Protein AF-0000000080137606 (afdb_homodimer)

Secondary structure (DSSP, 8-state):
-HHHHHHHHHHHHHHHHHHHHHHHHHHHHHHHHHHHHHHHHHHHHHHHHHHTTTS-TT-SEEEEEETPPPSHHHHHHHHHH--STTHHHHHHHHHHHHHHHHH-TT---EEEEEETTEEEEEE-TT-HHHHHHHHHH-HHHHHHHHHHHHHHHHH-TTT---EEEEEETTTTEEPPHHHHHHHHHHHHHHHHHHHH-/-HHHHHHHHHHHHHHHHHHHHHHHHHHHHHHHHHHHHHHHHHHHHHHHHHHTTTS-TT-SEEEEEETPPPSHHHHHHHHHH--STTHHHHHHHHHHHHHHHHH-TT---EEEEEETTEEEEEE-TT-HHHHHHHHHH-HHHHHHHHHHHHHHHHH-TTT---EEEEEETTTTEEPPHHHHHHHHHHHHHHHHHHHH-

Sequence (394 aa):
MEGKLDVLSKQVEDKSDDMQDMESLNQVLVLKERMNNSELQEARTELKSGLENVLSQQSLFGIKRMGELNSEPFRDACMQKFLGEDLEIKSIELCSLWQENIKNQQWFPFKTIQMNGKCDEIIDVNDDKLKQLKDAWGEQVYKVVCVALSEINEYNPSTRCAVPEIWNFKENRKASLKEVIGCLLNELKVLKQAKHRMEGKLDVLSKQVEDKSDDMQDMESLNQVLVLKERMNNSELQEARTELKSGLENVLSQQSLFGIKRMGELNSEPFRDACMQKFLGEDLEIKSIELCSLWQENIKNQQWFPFKTIQMNGKCDEIIDVNDDKLKQLKDAWGEQVYKVVCVALSEINEYNPSTRCAVPEIWNFKENRKASLKEVIGCLLNELKVLKQAKHR

Nearest PDB structures (foldseek):
  8u1u-assembly1_A  TM=2.345E-01  e=3.081E+00  Homo sapiens
  8u1u-assembly1_A  TM=2.346E-01  e=3.599E+00  Homo sapiens

Organism: Aquilegia coerulea (NCBI:txid218851)

pLDDT: mean 88.94, std 8.09, range [56.47, 97.62]

Radius of gyration: 31.14 Å; Cα contacts (8 Å, |Δi|>4): 414; chains: 2; bounding box: 92×85×56 Å

Solvent-accessible surface area (backbone atoms only — not comparable to full-atom values): 21546 Å² total; per-residue (Å²): 114,73,63,58,49,51,53,51,51,47,50,44,50,51,50,48,49,52,48,50,53,50,47,55,54,44,49,54,51,49,52,52,34,52,51,47,47,48,50,51,50,47,27,50,52,46,44,62,70,47,44,77,79,56,54,53,91,80,43,57,53,48,77,41,52,37,37,54,73,72,58,61,48,34,39,54,36,32,58,73,72,46,88,67,90,61,38,66,61,50,16,51,50,53,43,50,52,48,53,52,51,62,36,33,83,87,60,72,60,57,40,81,41,77,52,97,88,38,82,41,78,41,76,37,85,80,32,64,69,58,44,50,44,27,71,73,48,30,67,62,39,38,50,50,51,51,51,20,48,52,36,15,59,69,76,26,63,85,72,31,49,60,43,80,40,54,26,25,66,81,78,68,42,76,50,51,64,35,58,53,51,47,51,52,49,51,51,43,45,52,53,53,53,56,69,76,103,114,72,62,58,50,51,54,50,51,49,48,44,49,51,49,50,50,52,48,50,53,49,48,54,54,44,51,53,50,50,51,52,35,50,52,46,47,49,51,50,50,47,27,49,51,47,45,63,70,45,44,77,80,58,52,52,91,82,44,57,52,48,77,40,54,37,38,54,72,73,57,63,48,35,39,55,34,33,56,72,72,46,90,65,91,60,38,66,60,50,17,53,50,52,45,50,51,50,52,52,51,61,36,33,83,87,61,71,60,58,40,79,42,77,53,96,89,38,81,40,80,40,75,37,84,79,32,66,70,60,45,51,43,28,72,74,49,29,67,62,39,37,50,48,51,50,51,18,48,52,36,16,59,70,76,25,62,86,73,30,50,62,42,79,39,54,27,25,66,82,79,68,42,76,50,52,63,34,59,53,51,48,50,53,49,50,52,44,45,51,53,54,55,57,70,75,102

InterPro domains:
  IPR005379 Factor of DNA methylation 1-5/IDN2 , domain XH [PF03469] (64-193)
  IPR045177 Factor of DNA methylation 1-5/IDN2 [PTHR21596] (4-195)

Structure (mmCIF, N/CA/C/O backbone):
data_AF-0000000080137606-model_v1
#
loop_
_entity.id
_entity.type
_entity.pdbx_description
1 polymer 'Factor of DNA methylation 1-5/IDN2 domain-containing protein'
#
loop_
_atom_site.group_PDB
_atom_site.id
_atom_site.type_symbol
_atom_site.label_atom_id
_atom_site.label_alt_id
_atom_site.label_comp_id
_atom_site.label_asym_id
_atom_site.label_entity_id
_atom_site.label_seq_id
_atom_site.pdbx_PDB_ins_code
_atom_site.Cartn_x
_atom_site.Cartn_y
_atom_site.Cartn_z
_atom_site.occupancy
_atom_site.B_iso_or_equiv
_atom_site.auth_seq_id
_atom_site.auth_comp_id
_atom_site.auth_asym_id
_atom_site.auth_atom_id
_atom_site.pdbx_PDB_model_num
ATOM 1 N N . MET A 1 1 ? -56.5 -4.164 15.594 1 56.75 1 MET A N 1
ATOM 2 C CA . MET A 1 1 ? -56.062 -4.289 14.211 1 56.75 1 MET A CA 1
ATOM 3 C C . MET A 1 1 ? -55.312 -3.037 13.766 1 56.75 1 MET A C 1
ATOM 5 O O . MET A 1 1 ? -54.25 -3.131 13.172 1 56.75 1 MET A O 1
ATOM 9 N N . GLU A 1 2 ? -55.75 -1.888 14.18 1 66.94 2 GLU A N 1
ATOM 10 C CA . GLU A 1 2 ? -55.125 -0.593 13.875 1 66.94 2 GLU A CA 1
ATOM 11 C C . GLU A 1 2 ? -53.781 -0.427 14.586 1 66.94 2 GLU A C 1
ATOM 13 O O . GLU A 1 2 ? -52.844 0.068 14 1 66.94 2 GLU A O 1
ATOM 18 N N . GLY A 1 3 ? -53.625 -1.146 15.641 1 76.06 3 GLY A N 1
ATOM 19 C CA . GLY A 1 3 ? -52.438 -1.023 16.469 1 76.06 3 GLY A CA 1
ATOM 20 C C . GLY A 1 3 ? -51.25 -1.801 15.914 1 76.06 3 GLY A C 1
ATOM 21 O O . GLY A 1 3 ? -50.125 -1.321 15.953 1 76.06 3 GLY A O 1
ATOM 22 N N . LYS A 1 4 ? -51.594 -2.852 15.375 1 75.56 4 LYS A N 1
ATOM 23 C CA . LYS A 1 4 ? -50.531 -3.703 14.828 1 75.56 4 LYS A CA 1
ATOM 24 C C . LYS A 1 4 ? -49.938 -3.098 13.555 1 75.56 4 LYS A C 1
ATOM 26 O O . LYS A 1 4 ? -48.719 -3.164 13.328 1 75.56 4 LYS A O 1
ATOM 31 N N . LEU A 1 5 ? -50.875 -2.516 12.836 1 78.75 5 LEU A N 1
ATOM 32 C CA . LEU A 1 5 ? -50.469 -1.868 11.602 1 78.75 5 LEU A CA 1
ATOM 33 C C . LEU A 1 5 ? -49.5 -0.712 11.883 1 78.75 5 LEU A C 1
ATOM 35 O O . LEU A 1 5 ? -48.531 -0.516 11.164 1 78.75 5 LEU A O 1
ATOM 39 N N . ASP A 1 6 ? -49.812 -0.061 12.891 1 81.25 6 ASP A N 1
ATOM 40 C CA . ASP A 1 6 ? -48.969 1.076 13.273 1 81.25 6 ASP A CA 1
ATOM 41 C C . ASP A 1 6 ? -47.594 0.617 13.719 1 81.25 6 ASP A C 1
ATOM 43 O O . ASP A 1 6 ? -46.594 1.238 13.375 1 81.25 6 ASP A O 1
ATOM 47 N N . VAL A 1 7 ? -47.531 -0.411 14.438 1 82.12 7 VAL A N 1
ATOM 48 C CA . VAL A 1 7 ? -46.281 -0.948 14.945 1 82.12 7 VAL A CA 1
ATOM 49 C C . VAL A 1 7 ? -45.406 -1.425 13.781 1 82.12 7 VAL A C 1
ATOM 51 O O . VAL A 1 7 ? -44.219 -1.14 13.727 1 82.12 7 VAL A O 1
ATOM 54 N N . LEU A 1 8 ? -46.062 -2.088 12.859 1 78.44 8 LEU A N 1
ATOM 55 C CA . LEU A 1 8 ? -45.344 -2.623 11.711 1 78.44 8 LEU A CA 1
ATOM 56 C C . LEU A 1 8 ? -44.844 -1.498 10.812 1 78.44 8 LEU A C 1
ATOM 58 O O . LEU A 1 8 ? -43.719 -1.562 10.289 1 78.44 8 LEU A O 1
ATOM 62 N N . SER A 1 9 ? -45.688 -0.581 10.664 1 79.5 9 SER A N 1
ATOM 63 C CA . SER A 1 9 ? -45.281 0.568 9.867 1 79.5 9 SER A CA 1
ATOM 64 C C . SER A 1 9 ? -44.094 1.27 10.469 1 79.5 9 SER A C 1
ATOM 66 O O . SER A 1 9 ? -43.156 1.677 9.75 1 79.5 9 SER A O 1
ATOM 68 N N . LYS A 1 10 ? -44 1.418 11.656 1 83.94 10 LYS A N 1
ATOM 69 C CA . LYS A 1 10 ? -42.875 2.027 12.367 1 83.94 10 LYS A CA 1
ATOM 70 C C . LYS A 1 10 ? -41.625 1.176 12.234 1 83.94 10 LYS A C 1
ATOM 72 O O . LYS A 1 10 ? -40.531 1.706 12.062 1 83.94 10 LYS A O 1
ATOM 77 N N . GLN A 1 11 ? -41.844 -0.07 12.359 1 78.19 11 GLN A N 1
ATOM 78 C CA . GLN A 1 11 ? -40.719 -0.975 12.219 1 78.19 11 GLN A CA 1
ATOM 79 C C . GLN A 1 11 ? -40.094 -0.875 10.82 1 78.19 11 GLN A C 1
ATOM 81 O O . GLN A 1 11 ? -38.875 -0.89 10.672 1 78.19 11 GLN A O 1
ATOM 86 N N . VAL A 1 12 ? -40.938 -0.761 9.852 1 77.75 12 VAL A N 1
ATOM 87 C CA . VAL A 1 12 ? -40.469 -0.626 8.469 1 77.75 12 VAL A CA 1
ATOM 88 C C . VAL A 1 12 ? -39.688 0.673 8.312 1 77.75 12 VAL A C 1
ATOM 90 O O . VAL A 1 12 ? -38.625 0.692 7.684 1 77.75 12 VAL A O 1
ATOM 93 N N . GLU A 1 13 ? -40.25 1.621 8.922 1 80.94 13 GLU A N 1
ATOM 94 C CA . GLU A 1 13 ? -39.594 2.926 8.852 1 80.94 13 GLU A CA 1
ATOM 95 C C . GLU A 1 13 ? -38.25 2.9 9.547 1 80.94 13 GLU A C 1
ATOM 97 O O . GLU A 1 13 ? -37.25 3.406 9.008 1 80.94 13 GLU A O 1
ATOM 102 N N . ASP A 1 14 ? -38.188 2.344 10.711 1 81.5 14 ASP A N 1
ATOM 103 C CA . ASP A 1 14 ? -36.969 2.248 11.477 1 81.5 14 ASP A CA 1
ATOM 104 C C . ASP A 1 14 ? -35.906 1.446 10.719 1 81.5 14 ASP A C 1
ATOM 106 O O . ASP A 1 14 ? -34.75 1.841 10.664 1 81.5 14 ASP A O 1
ATOM 110 N N . LYS A 1 15 ? -36.312 0.454 10.164 1 78.94 15 LYS A N 1
ATOM 111 C CA . LYS A 1 15 ? -35.406 -0.398 9.414 1 78.94 15 LYS A CA 1
ATOM 112 C C . LYS A 1 15 ? -34.938 0.288 8.141 1 78.94 15 LYS A C 1
ATOM 114 O O . LYS A 1 15 ? -33.781 0.12 7.727 1 78.94 15 LYS A O 1
ATOM 119 N N . SER A 1 16 ? -35.812 1.017 7.602 1 79.75 16 SER A N 1
ATOM 120 C CA . SER A 1 16 ? -35.438 1.771 6.41 1 79.75 16 SER A CA 1
ATOM 121 C C . SER A 1 16 ? -34.375 2.822 6.727 1 79.75 16 SER A C 1
ATOM 123 O O . SER A 1 16 ? -33.438 3.006 5.957 1 79.75 16 SER A O 1
ATOM 125 N N . ASP A 1 17 ? -34.594 3.428 7.82 1 80.44 17 ASP A N 1
ATOM 126 C CA . ASP A 1 17 ? -33.625 4.426 8.258 1 80.44 17 ASP A CA 1
ATOM 127 C C . ASP A 1 17 ? -32.25 3.781 8.562 1 80.44 17 ASP A C 1
ATOM 129 O O . ASP A 1 17 ? -31.219 4.301 8.172 1 80.44 17 ASP A O 1
ATOM 133 N N . ASP A 1 18 ? -32.312 2.773 9.258 1 79.69 18 ASP A N 1
ATOM 134 C CA . ASP A 1 18 ? -31.109 2.037 9.578 1 79.69 18 ASP A CA 1
ATOM 135 C C . ASP A 1 18 ? -30.375 1.603 8.305 1 79.69 18 ASP A C 1
ATOM 137 O O . ASP A 1 18 ? -29.156 1.67 8.234 1 79.69 18 ASP A O 1
ATOM 141 N N . MET A 1 19 ? -31.094 1.219 7.363 1 78.56 19 MET A N 1
ATOM 142 C CA . MET A 1 19 ? -30.531 0.771 6.09 1 78.56 19 MET A CA 1
ATOM 143 C C . MET A 1 19 ? -29.859 1.926 5.348 1 78.56 19 MET A C 1
ATOM 145 O O . MET A 1 19 ? -28.812 1.754 4.746 1 78.56 19 MET A O 1
ATOM 149 N N . GLN A 1 20 ? -30.5 2.982 5.449 1 79.88 20 GLN A N 1
ATOM 150 C CA . GLN A 1 20 ? -29.938 4.152 4.781 1 79.88 20 GLN A CA 1
ATOM 151 C C . GLN A 1 20 ? -28.609 4.574 5.422 1 79.88 20 GLN A C 1
ATOM 153 O O . GLN A 1 20 ? -27.672 4.934 4.723 1 79.88 20 GLN A O 1
ATOM 158 N N . ASP A 1 21 ? -28.641 4.539 6.723 1 80.62 21 ASP A N 1
ATOM 159 C CA . ASP A 1 21 ? -27.422 4.855 7.449 1 80.62 21 ASP A CA 1
ATOM 160 C C . ASP A 1 21 ? -26.297 3.879 7.09 1 80.62 21 ASP A C 1
ATOM 162 O O . ASP A 1 21 ? -25.156 4.289 6.867 1 80.62 21 ASP A O 1
ATOM 166 N N . MET A 1 22 ? -26.656 2.715 7.027 1 76.81 22 MET A N 1
ATOM 167 C CA . MET A 1 22 ? -25.688 1.674 6.699 1 76.81 22 MET A CA 1
ATOM 168 C C . MET A 1 22 ? -25.188 1.828 5.266 1 76.81 22 MET A C 1
ATOM 170 O O . MET A 1 22 ? -24 1.624 4.992 1 76.81 22 MET A O 1
ATOM 174 N N . GLU A 1 23 ? -26.047 2.205 4.469 1 80.19 23 GLU A N 1
ATOM 175 C CA . GLU A 1 23 ? -25.656 2.402 3.074 1 80.19 23 GLU A CA 1
ATOM 176 C C . GLU A 1 23 ? -24.672 3.551 2.93 1 80.19 23 GLU A C 1
ATOM 178 O O . GLU A 1 23 ? -23.703 3.457 2.162 1 80.19 23 GLU A O 1
ATOM 183 N N . SER A 1 24 ? -25.016 4.559 3.611 1 81.62 24 SER A N 1
ATOM 184 C CA . SER A 1 24 ? -24.125 5.711 3.586 1 81.62 24 SER A CA 1
ATOM 185 C C . SER A 1 24 ? -22.75 5.355 4.113 1 81.62 24 SER A C 1
ATOM 187 O O . SER A 1 24 ? -21.734 5.707 3.504 1 81.62 24 SER A O 1
ATOM 189 N N . LEU A 1 25 ? -22.688 4.73 5.199 1 77.69 25 LEU A N 1
ATOM 190 C CA . LEU A 1 25 ? -21.438 4.277 5.781 1 77.69 25 LEU A CA 1
ATOM 191 C C . LEU A 1 25 ? -20.719 3.322 4.836 1 77.69 25 LEU A C 1
ATOM 193 O O . LEU A 1 25 ? -19.484 3.398 4.676 1 77.69 25 LEU A O 1
ATOM 197 N N . ASN A 1 26 ? -21.547 2.541 4.203 1 79.75 26 ASN A N 1
ATOM 198 C CA . ASN A 1 26 ? -21 1.58 3.25 1 79.75 26 ASN A CA 1
ATOM 199 C C . ASN A 1 26 ? -20.359 2.277 2.061 1 79.75 26 ASN A C 1
ATOM 201 O O . ASN A 1 26 ? -19.312 1.833 1.564 1 79.75 26 ASN A O 1
ATOM 205 N N . GLN A 1 27 ? -20.906 3.262 1.724 1 82.69 27 GLN A N 1
ATOM 206 C CA . GLN A 1 27 ? -20.359 3.99 0.583 1 82.69 27 GLN A CA 1
ATOM 207 C C . GLN A 1 27 ? -19 4.59 0.912 1 82.69 27 GLN A C 1
ATOM 209 O O . GLN A 1 27 ? -18.078 4.52 0.101 1 82.69 27 GLN A O 1
ATOM 214 N N . VAL A 1 28 ? -18.906 5.133 2.072 1 83.06 28 VAL A N 1
ATOM 215 C CA . VAL A 1 28 ? -17.641 5.719 2.52 1 83.06 28 VAL A CA 1
ATOM 216 C C . VAL A 1 28 ? -16.578 4.629 2.629 1 83.06 28 VAL A C 1
ATOM 218 O O . VAL A 1 28 ? -15.438 4.82 2.191 1 83.06 28 VAL A O 1
ATOM 221 N N . LEU A 1 29 ? -16.984 3.541 3.15 1 82.75 29 LEU A N 1
ATOM 222 C CA . LEU A 1 29 ? -16.062 2.428 3.332 1 82.75 29 LEU A CA 1
ATOM 223 C C . LEU A 1 29 ? -15.586 1.887 1.987 1 82.75 29 LEU A C 1
ATOM 225 O O . LEU A 1 29 ? -14.398 1.592 1.812 1 82.75 29 LEU A O 1
ATOM 229 N N . VAL A 1 30 ? -16.469 1.838 1.117 1 86.12 30 VAL A N 1
ATOM 230 C CA . VAL A 1 30 ? -16.141 1.349 -0.218 1 86.12 30 VAL A CA 1
ATOM 231 C C . VAL A 1 30 ? -15.133 2.289 -0.882 1 86.12 30 VAL A C 1
ATOM 233 O O . VAL A 1 30 ? -14.156 1.838 -1.482 1 86.12 30 VAL A O 1
ATOM 236 N N . LEU A 1 31 ? -15.352 3.527 -0.741 1 87.19 31 LEU A N 1
ATOM 237 C CA . LEU A 1 31 ? -14.453 4.512 -1.337 1 87.19 31 LEU A CA 1
ATOM 238 C C . LEU A 1 31 ? -13.062 4.426 -0.718 1 87.19 31 LEU A C 1
ATOM 240 O O . LEU A 1 31 ? -12.055 4.453 -1.432 1 87.19 31 LEU A O 1
ATOM 244 N N . LYS A 1 32 ? -13.039 4.336 0.553 1 85.81 32 LYS A N 1
ATOM 245 C CA . LYS A 1 32 ? -11.766 4.211 1.254 1 85.81 32 LYS A CA 1
ATOM 246 C C . LYS A 1 32 ? -11.016 2.959 0.812 1 85.81 32 LYS A C 1
ATOM 248 O O . LYS A 1 32 ? -9.797 3.002 0.594 1 85.81 32 LYS A O 1
ATOM 253 N N . GLU A 1 33 ? -11.711 1.901 0.72 1 88.44 33 GLU A N 1
ATOM 254 C CA . GLU A 1 33 ? -11.133 0.637 0.279 1 88.44 33 GLU A CA 1
ATOM 255 C C . GLU A 1 33 ? -10.586 0.745 -1.144 1 88.44 33 GLU A C 1
ATOM 257 O O . GLU A 1 33 ? -9.492 0.256 -1.436 1 88.44 33 GLU A O 1
ATOM 262 N N . ARG A 1 34 ? -11.359 1.333 -1.932 1 88.44 34 ARG A N 1
ATOM 263 C CA . ARG A 1 34 ? -10.938 1.507 -3.318 1 88.44 34 ARG A CA 1
ATOM 264 C C . ARG A 1 34 ? -9.656 2.338 -3.404 1 88.44 34 ARG A C 1
ATOM 266 O O . ARG A 1 34 ? -8.75 2.01 -4.168 1 88.44 34 ARG A O 1
ATOM 273 N N . MET A 1 35 ? -9.578 3.361 -2.662 1 91.44 35 MET A N 1
ATOM 274 C CA . MET A 1 35 ? -8.406 4.23 -2.664 1 91.44 35 MET A CA 1
ATOM 275 C C . MET A 1 35 ? -7.184 3.49 -2.135 1 91.44 35 MET A C 1
ATOM 277 O O . MET A 1 35 ? -6.121 3.512 -2.76 1 91.44 35 MET A O 1
ATOM 281 N N . ASN A 1 36 ? -7.34 2.852 -1.021 1 89.88 36 ASN A N 1
ATOM 282 C CA . ASN A 1 36 ? -6.262 2.068 -0.429 1 89.88 36 ASN A CA 1
ATOM 283 C C . ASN A 1 36 ? -5.797 0.955 -1.364 1 89.88 36 ASN A C 1
ATOM 285 O O . ASN A 1 36 ? -4.598 0.744 -1.54 1 89.88 36 ASN A O 1
ATOM 289 N N . ASN A 1 37 ? -6.75 0.358 -1.917 1 90.12 37 ASN A N 1
ATOM 290 C CA . ASN A 1 37 ? -6.426 -0.723 -2.842 1 90.12 37 ASN A CA 1
ATOM 291 C C . ASN A 1 37 ? -5.688 -0.204 -4.074 1 90.12 37 ASN A C 1
ATOM 293 O O . ASN A 1 37 ? -4.742 -0.833 -4.547 1 90.12 37 ASN A O 1
ATOM 297 N N . SER A 1 38 ? -6.109 0.874 -4.574 1 93.44 38 SER A N 1
ATOM 298 C CA . SER A 1 38 ? -5.449 1.478 -5.73 1 93.44 38 SER A CA 1
ATOM 299 C C . SER A 1 38 ? -3.998 1.831 -5.414 1 93.44 38 SER A C 1
ATOM 301 O O . SER A 1 38 ? -3.098 1.543 -6.207 1 93.44 38 SER A O 1
ATOM 303 N N . GLU A 1 39 ? -3.76 2.412 -4.305 1 94.94 39 GLU A N 1
ATOM 304 C CA . GLU A 1 39 ? -2.4 2.781 -3.92 1 94.94 39 GLU A CA 1
ATOM 305 C C . GLU A 1 39 ? -1.521 1.547 -3.75 1 94.94 39 GLU A C 1
ATOM 307 O O . GLU A 1 39 ? -0.365 1.538 -4.176 1 94.94 39 GLU A O 1
ATOM 312 N N . LEU A 1 40 ? -2.084 0.579 -3.156 1 94.62 40 LEU A N 1
ATOM 313 C CA . LEU A 1 40 ? -1.36 -0.671 -2.953 1 94.62 40 LEU A CA 1
ATOM 314 C C . LEU A 1 40 ? -0.963 -1.293 -4.289 1 94.62 40 LEU A C 1
ATOM 316 O O . LEU A 1 40 ? 0.195 -1.67 -4.48 1 94.62 40 LEU A O 1
ATOM 320 N N . GLN A 1 41 ? -1.901 -1.352 -5.176 1 94.44 41 GLN A N 1
ATOM 321 C CA . GLN A 1 41 ? -1.659 -1.981 -6.469 1 94.44 41 GLN A CA 1
ATOM 322 C C . GLN A 1 41 ? -0.653 -1.1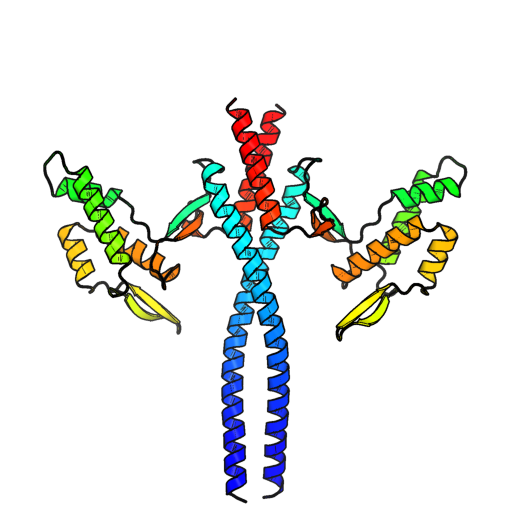81 -7.289 1 94.44 41 GLN A C 1
ATOM 324 O O . GLN A 1 41 ? 0.168 -1.756 -8.008 1 94.44 41 GLN A O 1
ATOM 329 N N . GLU A 1 42 ? -0.745 0.061 -7.227 1 95.81 42 GLU A N 1
ATOM 330 C CA . GLU A 1 42 ? 0.224 0.901 -7.922 1 95.81 42 GLU A CA 1
ATOM 331 C C . GLU A 1 42 ? 1.636 0.677 -7.387 1 95.81 42 GLU A C 1
ATOM 333 O O . GLU A 1 42 ? 2.594 0.599 -8.156 1 95.81 42 GLU A O 1
ATOM 338 N N . ALA A 1 43 ? 1.75 0.618 -6.098 1 96.75 43 ALA A N 1
ATOM 339 C CA . ALA A 1 43 ? 3.039 0.349 -5.465 1 96.75 43 ALA A CA 1
ATOM 340 C C . ALA A 1 43 ? 3.592 -1.005 -5.898 1 96.75 43 ALA A C 1
ATOM 342 O O . ALA A 1 43 ? 4.77 -1.119 -6.246 1 96.75 43 ALA A O 1
ATOM 343 N N . ARG A 1 44 ? 2.74 -1.965 -5.895 1 95.62 44 ARG A N 1
ATOM 344 C CA . ARG A 1 44 ? 3.133 -3.311 -6.297 1 95.62 44 ARG A CA 1
ATOM 345 C C . ARG A 1 44 ? 3.588 -3.334 -7.754 1 95.62 44 ARG A C 1
ATOM 347 O O . ARG A 1 44 ? 4.566 -4.004 -8.094 1 95.62 44 ARG A O 1
ATOM 354 N N . THR A 1 45 ? 2.83 -2.648 -8.555 1 94.69 45 THR A N 1
ATOM 355 C CA . THR A 1 45 ? 3.174 -2.586 -9.977 1 94.69 45 THR A CA 1
ATOM 356 C C . THR A 1 45 ? 4.543 -1.944 -10.172 1 94.69 45 THR A C 1
ATOM 358 O O . THR A 1 45 ? 5.344 -2.412 -10.984 1 94.69 45 THR A O 1
ATOM 361 N N . GLU A 1 46 ? 4.855 -0.914 -9.43 1 94.69 46 GLU A N 1
ATOM 362 C CA . GLU A 1 46 ? 6.152 -0.248 -9.5 1 94.69 46 GLU A CA 1
ATOM 363 C C . GLU A 1 46 ? 7.277 -1.189 -9.078 1 94.69 46 GLU A C 1
ATOM 365 O O . GLU A 1 46 ? 8.312 -1.258 -9.742 1 94.69 46 GLU A O 1
ATOM 370 N N . LEU A 1 47 ? 7.02 -1.903 -8.062 1 94.94 47 LEU A N 1
ATOM 371 C CA . LEU A 1 47 ? 8.016 -2.842 -7.566 1 94.94 47 LEU A CA 1
ATOM 372 C C . LEU A 1 47 ? 8.266 -3.961 -8.57 1 94.94 47 LEU A C 1
ATOM 374 O O . LEU A 1 47 ? 9.414 -4.305 -8.859 1 94.94 47 LEU A O 1
ATOM 378 N N . LYS A 1 48 ? 7.219 -4.496 -9.062 1 92.69 48 LYS A N 1
ATOM 379 C CA . LYS A 1 48 ? 7.344 -5.586 -10.023 1 92.69 48 LYS A CA 1
ATOM 380 C C . LYS A 1 48 ? 8.164 -5.156 -11.242 1 92.69 48 LYS A C 1
ATOM 382 O O . LYS A 1 48 ? 9 -5.914 -11.734 1 92.69 48 LYS A O 1
ATOM 387 N N . SER A 1 49 ? 7.961 -3.99 -11.672 1 90.94 49 SER A N 1
ATOM 388 C CA . SER A 1 49 ? 8.648 -3.479 -12.852 1 90.94 49 SER A CA 1
ATOM 389 C C . SER A 1 49 ? 10.117 -3.195 -12.555 1 90.94 49 SER A C 1
ATOM 391 O O . SER A 1 49 ? 10.977 -3.367 -13.422 1 90.94 49 SER A O 1
ATOM 393 N N . GLY A 1 50 ? 10.43 -2.857 -11.383 1 89.06 50 GLY A N 1
ATOM 394 C CA . GLY A 1 50 ? 11.773 -2.4 -11.062 1 89.06 50 GLY A C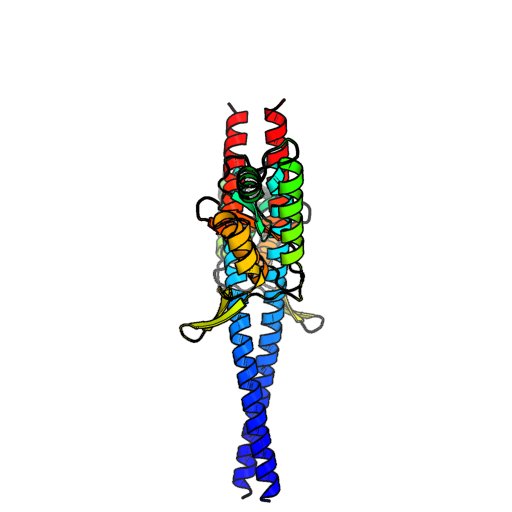A 1
ATOM 395 C C . GLY A 1 50 ? 12.633 -3.475 -10.422 1 89.06 50 GLY A C 1
ATOM 396 O O . GLY A 1 50 ? 13.859 -3.42 -10.492 1 89.06 50 GLY A O 1
ATOM 397 N N . LEU A 1 51 ? 12.07 -4.457 -9.828 1 88.12 51 LEU A N 1
ATOM 398 C CA . LEU A 1 51 ? 12.781 -5.43 -9.008 1 88.12 51 LEU A CA 1
ATOM 399 C C . LEU A 1 51 ? 13.641 -6.344 -9.875 1 88.12 51 LEU A C 1
ATOM 401 O O . LEU A 1 51 ? 14.727 -6.758 -9.453 1 88.12 51 LEU A O 1
ATOM 405 N N . GLU A 1 52 ? 13.141 -6.633 -10.992 1 79.88 52 GLU A N 1
ATOM 406 C CA . GLU A 1 52 ? 13.828 -7.59 -11.859 1 79.88 52 GLU A CA 1
ATOM 407 C C . GLU A 1 52 ? 15.25 -7.133 -12.172 1 79.88 52 GLU A C 1
ATOM 409 O O . GLU A 1 52 ? 16.156 -7.953 -12.25 1 79.88 52 GLU A O 1
ATOM 414 N N . ASN A 1 53 ? 15.492 -5.898 -12.156 1 76.69 53 ASN A N 1
ATOM 415 C CA . ASN A 1 53 ? 16.781 -5.387 -12.617 1 76.69 53 ASN A CA 1
ATOM 416 C C . A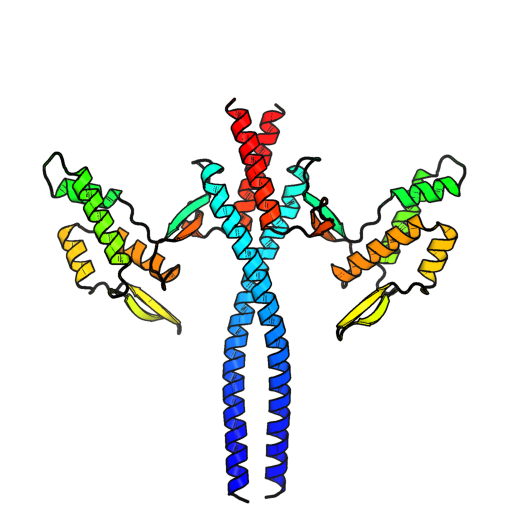SN A 1 53 ? 17.641 -4.898 -11.453 1 76.69 53 ASN A C 1
ATOM 418 O O . ASN A 1 53 ? 18.781 -4.488 -11.648 1 76.69 53 ASN A O 1
ATOM 422 N N . VAL A 1 54 ? 17.078 -5.027 -10.25 1 79.75 54 VAL A N 1
ATOM 423 C CA . VAL A 1 54 ? 17.797 -4.324 -9.195 1 79.75 54 VAL A CA 1
ATOM 424 C C . VAL A 1 54 ? 18.281 -5.316 -8.141 1 79.75 54 VAL A C 1
ATOM 426 O O . VAL A 1 54 ? 19.391 -5.203 -7.625 1 79.75 54 VAL A O 1
ATOM 429 N N . LEU A 1 55 ? 17.453 -6.27 -7.848 1 74.56 55 LEU A N 1
ATOM 430 C CA . LEU A 1 55 ? 17.828 -7.172 -6.762 1 74.56 55 LEU A CA 1
ATOM 431 C C . LEU A 1 55 ? 18.844 -8.203 -7.238 1 74.56 55 LEU A C 1
ATOM 433 O O . LEU A 1 55 ? 18.812 -8.625 -8.391 1 74.56 55 LEU A O 1
ATOM 437 N N . SER A 1 56 ? 19.688 -8.344 -6.363 1 70.56 56 SER A N 1
ATOM 438 C CA . SER A 1 56 ? 20.719 -9.344 -6.641 1 70.56 56 SER A CA 1
ATOM 439 C C . SER A 1 56 ? 20.125 -10.734 -6.773 1 70.56 56 SER A C 1
ATOM 441 O O . SER A 1 56 ? 19 -10.977 -6.332 1 70.56 56 SER A O 1
ATOM 443 N N . GLN A 1 57 ? 20.891 -11.531 -7.395 1 69.19 57 GLN A N 1
ATOM 444 C CA . GLN A 1 57 ? 20.5 -12.922 -7.543 1 69.19 57 GLN A CA 1
ATOM 445 C C . GLN A 1 57 ? 20.344 -13.602 -6.184 1 69.19 57 GLN A C 1
ATOM 447 O O . GLN A 1 57 ? 19.594 -14.57 -6.047 1 69.19 57 GLN A O 1
ATOM 452 N N . GLN A 1 58 ? 21.016 -12.945 -5.246 1 73.81 58 GLN A N 1
ATOM 453 C CA . GLN A 1 58 ? 21.031 -13.547 -3.916 1 73.81 58 GLN A CA 1
ATOM 454 C C . GLN A 1 58 ? 19.859 -13.031 -3.072 1 73.81 58 GLN A C 1
ATOM 456 O O . GLN A 1 58 ? 19.641 -13.516 -1.962 1 73.81 58 GLN A O 1
ATOM 461 N N . SER A 1 59 ? 19.156 -12.219 -3.68 1 80.31 59 SER A N 1
ATOM 462 C CA . SER A 1 59 ? 18.078 -11.648 -2.891 1 80.31 59 SER A CA 1
ATOM 463 C C . SER A 1 59 ? 17 -12.695 -2.584 1 80.31 59 SER A C 1
ATOM 465 O O . SER A 1 59 ? 16.734 -13.57 -3.404 1 80.31 59 SER A O 1
ATOM 467 N N . LEU A 1 60 ? 16.438 -12.562 -1.385 1 87.69 60 LEU A N 1
ATOM 468 C CA . LEU A 1 60 ? 15.375 -13.461 -0.925 1 87.69 60 LEU A CA 1
ATOM 469 C C . LEU A 1 60 ? 14.07 -13.188 -1.67 1 87.69 60 LEU A C 1
ATOM 471 O O . LEU A 1 60 ? 13.164 -14.031 -1.672 1 87.69 60 LEU A O 1
ATOM 475 N N . PHE A 1 61 ? 14.094 -11.969 -2.344 1 92.75 61 PHE A N 1
ATOM 476 C CA . PHE A 1 61 ? 12.859 -11.57 -3.008 1 92.75 61 PHE A CA 1
ATOM 477 C C . PHE A 1 61 ? 13.055 -11.508 -4.52 1 92.75 61 PHE A C 1
ATOM 479 O O . PHE A 1 61 ? 14.141 -11.164 -4.996 1 92.75 61 PHE A O 1
ATOM 486 N N . GLY A 1 62 ? 12.086 -11.875 -5.262 1 91.25 62 GLY A N 1
ATOM 487 C CA . GLY A 1 62 ? 12.102 -11.805 -6.711 1 91.25 62 GLY A CA 1
ATOM 488 C C . GLY A 1 62 ? 10.719 -11.922 -7.328 1 91.25 62 GLY A C 1
ATOM 489 O O . GLY A 1 62 ? 9.711 -11.875 -6.617 1 91.25 62 GLY A O 1
ATOM 490 N N . ILE A 1 63 ? 10.68 -11.953 -8.602 1 93.12 63 ILE A N 1
ATOM 491 C CA . ILE A 1 63 ? 9.414 -12.062 -9.32 1 93.12 63 ILE A CA 1
ATOM 492 C C . ILE A 1 63 ? 9.148 -13.523 -9.68 1 93.12 63 ILE A C 1
ATOM 494 O O . ILE A 1 63 ? 9.984 -14.172 -10.312 1 93.12 63 ILE A O 1
ATOM 498 N N . LYS A 1 64 ? 8.141 -14.016 -9.211 1 92.69 64 LYS A N 1
ATOM 499 C CA . LYS A 1 64 ? 7.684 -15.352 -9.586 1 92.69 64 LYS A CA 1
ATOM 500 C C . LYS A 1 64 ? 6.473 -15.281 -10.516 1 92.69 64 LYS A C 1
ATOM 502 O O . LYS A 1 64 ? 5.508 -14.57 -10.227 1 92.69 64 LYS A O 1
ATOM 507 N N . ARG A 1 65 ? 6.516 -15.898 -11.602 1 94.5 65 ARG A N 1
ATOM 508 C CA . ARG A 1 65 ? 5.379 -15.953 -12.516 1 94.5 65 ARG A CA 1
ATOM 509 C C . ARG A 1 65 ? 4.438 -17.094 -12.148 1 94.5 65 ARG A C 1
ATOM 511 O O . ARG A 1 65 ? 4.68 -18.25 -12.508 1 94.5 65 ARG A O 1
ATOM 518 N N . MET A 1 66 ? 3.342 -16.703 -11.562 1 95.5 66 MET A N 1
ATOM 519 C CA . MET A 1 66 ? 2.379 -17.688 -11.078 1 95.5 66 MET A CA 1
ATOM 520 C C . MET A 1 66 ? 1.672 -18.375 -12.242 1 95.5 66 MET A C 1
ATOM 522 O O . MET A 1 66 ? 1.069 -17.719 -13.086 1 95.5 66 MET A O 1
ATOM 526 N N . GLY A 1 67 ? 1.777 -19.656 -12.227 1 96.19 67 GLY A N 1
ATOM 527 C CA . GLY A 1 67 ? 1.097 -20.422 -13.266 1 96.19 67 GLY A CA 1
ATOM 528 C C . GLY A 1 67 ? 1.991 -20.75 -14.445 1 96.19 67 GLY A C 1
ATOM 529 O O . GLY A 1 67 ? 1.572 -21.438 -15.375 1 96.19 67 GLY A O 1
ATOM 530 N N . GLU A 1 68 ? 3.219 -20.219 -14.391 1 96.06 68 GLU A N 1
ATOM 531 C CA . GLU A 1 68 ? 4.168 -20.531 -15.453 1 96.06 68 GLU A CA 1
ATOM 532 C C . GLU A 1 68 ? 4.855 -21.875 -15.195 1 96.06 68 GLU A C 1
ATOM 534 O O . GLU A 1 68 ? 5.293 -22.141 -14.078 1 96.06 68 GLU A O 1
ATOM 539 N N . LEU A 1 69 ? 5.012 -22.656 -16.219 1 96.81 69 LEU A N 1
ATOM 540 C CA . LEU A 1 69 ? 5.578 -23.984 -16.062 1 96.81 69 LEU A CA 1
ATOM 541 C C . LEU A 1 69 ? 7.102 -23.938 -16.094 1 96.81 69 LEU A C 1
ATOM 543 O O . LEU A 1 69 ? 7.691 -23.219 -16.891 1 96.81 69 LEU A O 1
ATOM 547 N N . ASN A 1 70 ? 7.625 -24.641 -15.133 1 93.94 70 ASN A N 1
ATOM 548 C CA . ASN A 1 70 ? 9.055 -24.922 -15.195 1 93.94 70 ASN A CA 1
ATOM 549 C C . ASN A 1 70 ? 9.383 -25.938 -16.297 1 93.94 70 ASN A C 1
ATOM 551 O O . ASN A 1 70 ? 8.742 -26.984 -16.391 1 93.94 70 ASN A O 1
ATOM 555 N N . SER A 1 71 ? 10.398 -25.672 -17.047 1 93.25 71 SER A N 1
ATOM 556 C CA . SER A 1 71 ? 10.695 -26.484 -18.203 1 93.25 71 SER A CA 1
ATOM 557 C C . SER A 1 71 ? 11.555 -27.688 -17.828 1 93.25 71 SER A C 1
ATOM 559 O O . SER A 1 71 ? 11.609 -28.672 -18.578 1 93.25 71 SER A O 1
ATOM 561 N N . GLU A 1 72 ? 12.156 -27.656 -16.703 1 94.06 72 GLU A N 1
ATOM 562 C CA . GLU A 1 72 ? 13.156 -28.656 -16.344 1 94.06 72 GLU A CA 1
ATOM 563 C C . GLU A 1 72 ? 12.531 -30.047 -16.25 1 94.06 72 GLU A C 1
ATOM 565 O O . GLU A 1 72 ? 13.055 -31 -16.844 1 94.06 72 GLU A O 1
ATOM 570 N N . PRO A 1 73 ? 11.461 -30.156 -15.578 1 96 73 PRO A N 1
ATOM 571 C CA . PRO A 1 73 ? 10.859 -31.484 -15.508 1 96 73 PRO A CA 1
ATOM 572 C C . PRO A 1 73 ? 10.445 -32.031 -16.875 1 96 73 PRO A C 1
ATOM 574 O O . PRO A 1 73 ? 10.516 -33.25 -17.109 1 96 73 PRO A O 1
ATOM 577 N N . PHE A 1 74 ? 10.039 -31.188 -17.781 1 96.06 74 PHE A N 1
ATOM 578 C CA . PHE A 1 74 ? 9.664 -31.609 -19.125 1 96.06 74 PHE A CA 1
ATOM 579 C C . PHE A 1 74 ? 10.883 -32.094 -19.891 1 96.06 74 PHE A C 1
ATOM 581 O O . PHE A 1 74 ? 10.797 -33.094 -20.625 1 96.06 74 PHE A O 1
ATOM 588 N N . ARG A 1 75 ? 11.93 -31.391 -19.688 1 93.88 75 ARG A N 1
ATOM 589 C CA . ARG A 1 75 ? 13.18 -31.812 -20.328 1 93.88 75 ARG A CA 1
ATOM 590 C C . ARG A 1 75 ? 13.594 -33.188 -19.844 1 93.88 75 ARG A C 1
ATOM 592 O O . ARG A 1 75 ? 13.914 -34.062 -20.656 1 93.88 75 ARG A O 1
ATOM 599 N N . ASP A 1 76 ? 13.594 -33.406 -18.562 1 93.75 76 ASP A N 1
ATOM 600 C CA . ASP A 1 76 ? 13.992 -34.688 -17.984 1 93.75 76 ASP A CA 1
ATOM 601 C C . ASP A 1 76 ? 13.094 -35.812 -18.469 1 93.75 76 ASP A C 1
ATOM 603 O O . ASP A 1 76 ? 13.57 -36.906 -18.781 1 93.75 76 ASP A O 1
ATOM 607 N N . ALA A 1 77 ? 11.852 -35.594 -18.531 1 94 77 ALA A N 1
ATOM 608 C CA . ALA A 1 77 ? 10.898 -36.594 -18.984 1 94 77 ALA A CA 1
ATOM 609 C C . ALA A 1 77 ? 11.141 -36.969 -20.453 1 94 77 ALA A C 1
ATOM 611 O O . ALA A 1 77 ? 11.078 -38.125 -20.812 1 94 77 ALA A O 1
ATOM 612 N N . CYS A 1 78 ? 11.422 -35.969 -21.281 1 91.94 78 CYS A N 1
ATOM 613 C CA . CYS A 1 78 ? 11.695 -36.219 -22.703 1 91.94 78 CYS A CA 1
ATOM 614 C C . CYS A 1 78 ? 12.977 -37.031 -22.875 1 91.94 78 CYS A C 1
ATOM 616 O O . CYS A 1 78 ? 13.047 -37.906 -23.734 1 91.94 78 CYS A O 1
ATOM 618 N N . MET A 1 79 ? 13.906 -36.688 -22.047 1 90.31 79 MET A N 1
ATOM 619 C CA . MET A 1 79 ? 15.18 -37.406 -22.109 1 90.31 79 MET A CA 1
ATOM 620 C C . MET A 1 79 ? 14.992 -38.875 -21.797 1 90.31 79 MET A C 1
ATOM 622 O O . MET A 1 79 ? 15.695 -39.719 -22.328 1 90.31 79 MET A O 1
ATOM 626 N N . GLN A 1 80 ? 14.109 -39.125 -20.969 1 88.06 80 GLN A N 1
ATOM 627 C CA . GLN A 1 80 ? 13.836 -40.531 -20.594 1 88.06 80 GLN A CA 1
ATOM 628 C C . GLN A 1 80 ? 13.055 -41.25 -21.688 1 88.06 80 GLN A C 1
ATOM 630 O O . GLN A 1 80 ? 13.25 -42.438 -21.906 1 88.06 80 GLN A O 1
ATOM 635 N N . LYS A 1 81 ? 12.328 -40.531 -22.344 1 86.44 81 LYS A N 1
ATOM 636 C CA . LYS A 1 81 ? 11.406 -41.156 -23.297 1 86.44 81 LYS A CA 1
ATOM 637 C C . LYS A 1 81 ? 12.008 -41.219 -24.703 1 86.44 81 LYS A C 1
ATOM 639 O O . LYS A 1 81 ? 11.703 -42.094 -25.484 1 86.44 81 LYS A O 1
ATOM 644 N N . PHE A 1 82 ? 12.688 -40.219 -25 1 83.38 82 PHE A N 1
ATOM 645 C CA . PHE A 1 82 ? 13.18 -40.125 -26.375 1 83.38 82 PHE A CA 1
ATOM 646 C C . PHE A 1 82 ? 14.703 -40.188 -26.391 1 83.38 82 PHE A C 1
ATOM 648 O O . PHE A 1 82 ? 15.367 -39.875 -25.406 1 83.38 82 PHE A O 1
ATOM 655 N N . LEU A 1 83 ? 15.18 -41 -27.344 1 72.94 83 LEU A N 1
ATOM 656 C CA . LEU A 1 83 ? 16.594 -41.062 -27.656 1 72.94 83 LEU A CA 1
ATOM 657 C C . LEU A 1 83 ? 16.938 -40.188 -28.859 1 72.94 83 LEU A C 1
ATOM 659 O O . LEU A 1 83 ? 16.125 -40.062 -29.781 1 72.94 83 LEU A O 1
ATOM 663 N N . GLY A 1 84 ? 17.672 -39 -28.703 1 67.69 84 GLY A N 1
ATOM 664 C CA . GLY A 1 84 ? 18.141 -38.312 -29.891 1 67.69 84 GLY A CA 1
ATOM 665 C C . GLY A 1 84 ? 18.25 -36.812 -29.703 1 67.69 84 GLY A C 1
ATOM 666 O O . GLY A 1 84 ? 18.031 -36.312 -28.609 1 67.69 84 GLY A O 1
ATOM 667 N N . GLU A 1 85 ? 18.703 -36.125 -30.812 1 65.81 85 GLU A N 1
ATOM 668 C CA . GLU A 1 85 ? 19.188 -34.75 -30.906 1 65.81 85 GLU A CA 1
ATOM 669 C C . GLU A 1 85 ? 18.062 -33.75 -30.719 1 65.81 85 GLU A C 1
ATOM 671 O O . GLU A 1 85 ? 18.297 -32.625 -30.281 1 65.81 85 GLU A O 1
ATOM 676 N N . ASP A 1 86 ? 16.828 -34.188 -30.859 1 80.81 86 ASP A N 1
ATOM 677 C CA . ASP A 1 86 ? 15.805 -33.156 -30.875 1 80.81 86 ASP A CA 1
ATOM 678 C C . ASP A 1 86 ? 15.031 -33.125 -29.562 1 80.81 86 ASP A C 1
ATOM 680 O O . ASP A 1 86 ? 13.875 -32.688 -29.531 1 80.81 86 ASP A O 1
ATOM 684 N N . LEU A 1 87 ? 15.727 -33.406 -28.5 1 83.38 87 LEU A N 1
ATOM 685 C CA . LEU A 1 87 ? 15.109 -33.562 -27.188 1 83.38 87 LEU A CA 1
ATOM 686 C C . LEU A 1 87 ? 14.719 -32.219 -26.609 1 83.38 87 LEU A C 1
ATOM 688 O O . LEU A 1 87 ? 13.641 -32.062 -26.031 1 83.38 87 LEU A O 1
ATOM 692 N N . GLU A 1 88 ? 15.586 -31.234 -26.875 1 85.44 88 GLU A N 1
ATOM 693 C CA . GLU A 1 88 ? 15.344 -29.906 -26.359 1 85.44 88 GLU A CA 1
ATOM 694 C C . GLU A 1 88 ? 14.102 -29.281 -27 1 85.44 88 GLU A C 1
ATOM 696 O O . GLU A 1 88 ? 13.258 -28.703 -26.312 1 85.44 88 GLU A O 1
ATOM 701 N N . ILE A 1 89 ? 14 -29.484 -28.266 1 89.25 89 ILE A N 1
ATOM 702 C CA . ILE A 1 89 ? 12.875 -28.906 -28.984 1 89.25 89 ILE A CA 1
ATOM 703 C C . ILE A 1 89 ? 11.578 -29.578 -28.547 1 89.25 89 ILE A C 1
ATOM 705 O O . ILE A 1 89 ? 10.57 -28.906 -28.328 1 89.25 89 ILE A O 1
ATOM 709 N N . LYS A 1 90 ? 11.648 -30.828 -28.359 1 90.75 90 LYS A N 1
ATOM 710 C CA . LYS A 1 90 ? 10.461 -31.578 -27.969 1 90.75 90 LYS A CA 1
ATOM 711 C C . LYS A 1 90 ? 10.008 -31.203 -26.578 1 90.75 90 LYS A C 1
ATOM 713 O O . LYS A 1 90 ? 8.805 -31.109 -26.312 1 90.75 90 LYS A O 1
ATOM 718 N N . SER A 1 91 ? 10.977 -31.031 -25.703 1 93.88 91 SER A N 1
ATOM 719 C CA . SER A 1 91 ? 10.648 -30.672 -24.328 1 93.88 91 SER A CA 1
ATOM 720 C C . SER A 1 91 ? 10 -29.281 -24.266 1 93.88 91 SER A C 1
ATOM 722 O O . SER A 1 91 ? 9.023 -29.094 -23.547 1 93.88 91 SER A O 1
ATOM 724 N N . ILE A 1 92 ? 10.492 -28.375 -25.016 1 93.81 92 ILE A N 1
ATOM 725 C CA . ILE A 1 92 ? 9.953 -27.031 -25.047 1 93.81 92 ILE A CA 1
ATOM 726 C C . ILE A 1 92 ? 8.539 -27.047 -25.609 1 93.81 92 ILE A C 1
ATOM 728 O O . ILE A 1 92 ? 7.645 -26.375 -25.094 1 93.81 92 ILE A O 1
ATOM 732 N N . GLU A 1 93 ? 8.398 -27.812 -26.641 1 94.5 93 GLU A N 1
ATOM 733 C CA . GLU A 1 93 ? 7.082 -27.938 -27.266 1 94.5 93 GLU A CA 1
ATOM 734 C C . GLU A 1 93 ? 6.062 -28.531 -26.297 1 94.5 93 GLU A C 1
ATOM 736 O O . GLU A 1 93 ? 4.926 -28.062 -26.219 1 94.5 93 GLU A O 1
ATOM 741 N N . LEU A 1 94 ? 6.527 -29.562 -25.625 1 94.88 94 LEU A N 1
ATOM 742 C CA . LEU A 1 94 ? 5.652 -30.219 -24.656 1 94.88 94 LEU A CA 1
ATOM 743 C C . LEU A 1 94 ? 5.273 -29.25 -23.531 1 94.88 94 LEU A C 1
ATOM 745 O O . LEU A 1 94 ? 4.105 -29.156 -23.156 1 94.88 94 LEU A O 1
ATOM 749 N N . CYS A 1 95 ? 6.227 -28.594 -23.062 1 96.62 95 CYS A N 1
ATOM 750 C CA . CYS A 1 95 ? 5.984 -27.609 -22.016 1 96.62 95 CYS A CA 1
ATOM 751 C C . CYS A 1 95 ? 5.023 -26.531 -22.484 1 96.62 95 CYS A C 1
ATOM 753 O O . CYS A 1 95 ? 4.074 -26.172 -21.781 1 96.62 95 CYS A O 1
ATOM 755 N N . SER A 1 96 ? 5.207 -26.047 -23.656 1 95.81 96 SER A N 1
ATOM 756 C CA . SER A 1 96 ? 4.359 -25.016 -24.25 1 95.81 96 SER A CA 1
ATOM 757 C C . SER A 1 96 ? 2.93 -25.516 -24.438 1 95.81 96 SER A C 1
ATOM 759 O O . SER A 1 96 ? 1.972 -24.781 -24.188 1 95.81 96 SER A O 1
ATOM 761 N N . LEU A 1 97 ? 2.83 -26.672 -24.891 1 96 97 LEU A N 1
ATOM 762 C CA . LEU A 1 97 ? 1.517 -27.266 -25.078 1 96 97 LEU A CA 1
ATOM 763 C C . LEU A 1 97 ? 0.731 -27.281 -23.766 1 96 97 LEU A C 1
ATOM 765 O O . LEU A 1 97 ? -0.448 -26.922 -23.75 1 96 97 LEU A O 1
ATOM 769 N N . TRP A 1 98 ? 1.42 -27.641 -22.797 1 96.81 98 TRP A N 1
ATOM 770 C CA . TRP A 1 98 ? 0.72 -27.766 -21.516 1 96.81 98 TRP A CA 1
ATOM 771 C C . TRP A 1 98 ? 0.466 -26.391 -20.906 1 96.81 98 TRP A C 1
ATOM 773 O O . TRP A 1 98 ? -0.537 -26.188 -20.219 1 96.81 98 TRP A O 1
ATOM 783 N N . GLN A 1 99 ? 1.312 -25.453 -21.203 1 96.75 99 GLN A N 1
ATOM 784 C CA . GLN A 1 99 ? 1.011 -24.078 -20.812 1 96.75 99 GLN A CA 1
ATOM 785 C C . GLN A 1 99 ? -0.291 -23.609 -21.453 1 96.75 99 GLN A C 1
ATOM 787 O O . GLN A 1 99 ? -1.098 -22.938 -20.797 1 96.75 99 GLN A O 1
ATOM 792 N N . GLU A 1 100 ? -0.468 -23.938 -22.625 1 95.69 100 GLU A N 1
ATOM 793 C CA . GLU A 1 100 ? -1.686 -23.562 -23.344 1 95.69 100 GLU A CA 1
ATOM 794 C C . GLU A 1 100 ? -2.9 -24.297 -22.781 1 95.69 100 GLU A C 1
ATOM 796 O O . GLU A 1 100 ? -3.992 -23.719 -22.688 1 95.69 100 GLU A O 1
ATOM 801 N N . ASN A 1 101 ? -2.676 -25.562 -22.422 1 95.62 101 ASN A N 1
ATOM 802 C CA . ASN A 1 101 ? -3.766 -26.312 -21.812 1 95.62 101 ASN A CA 1
ATOM 803 C C . ASN A 1 101 ? -4.246 -25.656 -20.516 1 95.62 101 ASN A C 1
ATOM 805 O O . ASN A 1 101 ? -5.449 -25.578 -20.266 1 95.62 101 ASN A O 1
ATOM 809 N N . ILE A 1 102 ? -3.314 -25.219 -19.781 1 95.44 102 ILE A N 1
ATOM 810 C CA . ILE A 1 102 ? -3.625 -24.578 -18.5 1 95.44 102 ILE A CA 1
ATOM 811 C C . ILE A 1 102 ? -4.453 -23.328 -18.734 1 95.44 102 ILE A C 1
ATOM 813 O O . ILE A 1 102 ? -5.355 -23.016 -17.953 1 95.44 102 ILE A O 1
ATOM 817 N N . LYS A 1 103 ? -4.227 -22.672 -19.812 1 93.81 103 LYS A N 1
ATOM 818 C CA . LYS A 1 103 ? -4.914 -21.438 -20.141 1 93.81 103 LYS A CA 1
ATOM 819 C C . LYS A 1 103 ? -6.328 -21.703 -20.641 1 93.81 103 LYS A C 1
ATOM 821 O O . LYS A 1 103 ? -7.168 -20.812 -20.672 1 93.81 103 LYS A O 1
ATOM 826 N N . ASN A 1 104 ? -6.516 -22.891 -21.047 1 94.06 104 ASN A N 1
ATOM 827 C CA . ASN A 1 104 ? -7.801 -23.266 -21.641 1 94.06 104 ASN A CA 1
ATOM 828 C C . ASN A 1 104 ? -8.93 -23.156 -20.625 1 94.06 104 ASN A C 1
ATOM 830 O O . ASN A 1 104 ? -8.992 -23.938 -19.672 1 94.06 104 ASN A O 1
ATOM 834 N N . GLN A 1 105 ? -9.867 -22.344 -20.844 1 89.94 105 GLN A N 1
ATOM 835 C CA . GLN A 1 105 ? -10.969 -22.078 -19.938 1 89.94 105 GLN A CA 1
ATOM 836 C C . GLN A 1 105 ? -11.969 -23.219 -19.922 1 89.94 105 GLN A C 1
ATOM 838 O O . GLN A 1 105 ? -12.766 -23.344 -18.984 1 89.94 105 GLN A O 1
ATOM 843 N N . GLN A 1 106 ? -11.898 -24.047 -20.922 1 93 106 GLN A N 1
ATOM 844 C CA . GLN A 1 106 ? -12.836 -25.156 -21.016 1 93 106 GLN A CA 1
ATOM 845 C C . GLN A 1 106 ? -12.367 -26.344 -20.172 1 93 106 GLN A C 1
ATOM 847 O O . GLN A 1 106 ? -13.125 -27.297 -19.969 1 93 106 GLN A O 1
ATOM 852 N N . TRP A 1 107 ? -11.141 -26.344 -19.75 1 94.94 107 TRP A N 1
ATOM 853 C CA . TRP A 1 107 ? -10.578 -27.391 -18.906 1 94.94 107 TRP A CA 1
ATOM 854 C C . TRP A 1 107 ? -10.508 -26.938 -17.453 1 94.94 107 TRP A C 1
ATOM 856 O O . TRP A 1 107 ? -9.719 -26.062 -17.109 1 94.94 107 TRP A O 1
ATOM 866 N N . PHE A 1 108 ? -11.359 -27.547 -16.625 1 92.69 108 PHE A N 1
ATOM 867 C CA . PHE A 1 108 ? -11.422 -27.172 -15.219 1 92.69 108 PHE A CA 1
ATOM 868 C C . PHE A 1 108 ? -11.273 -28.391 -14.32 1 92.69 108 PHE A C 1
ATOM 870 O O . PHE A 1 108 ? -12.273 -28.938 -13.828 1 92.69 108 PHE A O 1
ATOM 877 N N . PRO A 1 109 ? -10.016 -28.703 -14.055 1 95.56 109 PRO A N 1
ATOM 878 C CA . PRO A 1 109 ? -9.75 -29.922 -13.281 1 95.56 109 PRO A CA 1
ATOM 879 C C . PRO A 1 109 ? -9.75 -29.688 -11.773 1 95.56 109 PRO A C 1
ATOM 881 O O . PRO A 1 109 ? -8.797 -30.047 -11.086 1 95.56 109 PRO A O 1
ATOM 884 N N . PHE A 1 110 ? -10.82 -29.078 -11.203 1 94.88 110 PHE A N 1
ATOM 885 C CA . PHE A 1 110 ? -10.93 -28.812 -9.773 1 94.88 110 PHE A CA 1
ATOM 886 C C . PHE A 1 110 ? -12.219 -29.406 -9.203 1 94.88 110 PHE A C 1
ATOM 888 O O . PHE A 1 110 ? -13.203 -29.562 -9.93 1 94.88 110 PHE A O 1
ATOM 895 N N . LYS A 1 111 ? -12.125 -29.797 -8.016 1 92.31 111 LYS A N 1
ATOM 896 C CA . LYS A 1 111 ? -13.305 -30.219 -7.277 1 92.31 111 LYS A CA 1
ATOM 897 C C . LYS A 1 111 ? -13.461 -29.422 -5.98 1 92.31 111 LYS A C 1
ATOM 899 O O . LYS A 1 111 ? -12.469 -28.938 -5.422 1 92.31 111 LYS A O 1
ATOM 904 N N . THR A 1 112 ? -14.672 -29.203 -5.531 1 90.5 112 THR A N 1
ATOM 905 C CA . THR A 1 112 ? -14.961 -28.422 -4.332 1 90.5 112 THR A CA 1
ATOM 906 C C . THR A 1 112 ? -15.055 -29.328 -3.111 1 90.5 112 THR A C 1
ATOM 908 O O . THR A 1 112 ? -15.68 -30.391 -3.168 1 90.5 112 THR A O 1
ATOM 911 N N . ILE A 1 113 ? -14.297 -28.891 -2.141 1 87.31 113 ILE A N 1
ATOM 912 C CA . ILE A 1 113 ? -14.391 -29.656 -0.896 1 87.31 113 ILE A CA 1
ATOM 913 C C . ILE A 1 113 ? -14.797 -28.719 0.242 1 87.31 113 ILE A C 1
ATOM 915 O O . ILE A 1 113 ? -14.492 -27.531 0.214 1 87.31 113 ILE A O 1
ATOM 919 N N . GLN A 1 114 ? -15.641 -29.094 1.073 1 85.44 114 GLN A N 1
ATOM 920 C CA . GLN A 1 114 ? -16.062 -28.312 2.234 1 85.44 114 GLN A CA 1
ATOM 921 C C . GLN A 1 114 ? -15.219 -28.656 3.461 1 85.44 114 GLN A C 1
ATOM 923 O O . GLN A 1 114 ? -15.148 -29.828 3.863 1 85.44 114 GLN A O 1
ATOM 928 N N . MET A 1 115 ? -14.383 -27.781 3.686 1 78.31 115 MET A N 1
ATOM 929 C CA . MET A 1 115 ? -13.594 -27.984 4.898 1 78.31 115 MET A CA 1
ATOM 930 C C . MET A 1 115 ? -13.844 -26.875 5.906 1 78.31 115 MET A C 1
ATOM 932 O O . MET A 1 115 ? -13.641 -25.703 5.605 1 78.31 115 MET A O 1
ATOM 936 N N . ASN A 1 116 ? -14.211 -27.281 7.152 1 75.06 116 ASN A N 1
ATOM 937 C CA . ASN A 1 116 ? -14.43 -26.344 8.25 1 75.06 116 ASN A CA 1
ATOM 938 C C . ASN A 1 116 ? -15.352 -25.203 7.844 1 75.06 116 ASN A C 1
ATOM 940 O O . ASN A 1 116 ? -15.07 -24.047 8.133 1 75.06 116 ASN A O 1
ATOM 944 N N . GLY A 1 117 ? -16.375 -25.562 7.012 1 76.94 117 GLY A N 1
ATOM 945 C CA . GLY A 1 117 ? -17.391 -24.562 6.664 1 76.94 117 GLY A CA 1
ATOM 946 C C . GLY A 1 117 ? -17 -23.734 5.453 1 76.94 117 GLY A C 1
ATOM 947 O O . GLY A 1 117 ? -17.781 -22.891 5.004 1 76.94 117 GLY A O 1
ATOM 948 N N . LYS A 1 118 ? -15.734 -23.906 5.012 1 75.19 118 LYS A N 1
ATOM 949 C CA . LYS A 1 118 ? -15.312 -23.172 3.818 1 75.19 118 LYS A CA 1
ATOM 950 C C . LYS A 1 118 ? -15.18 -24.109 2.619 1 75.19 118 LYS A C 1
ATOM 952 O O . LYS A 1 118 ? -14.805 -25.266 2.771 1 75.19 118 LYS A O 1
ATOM 957 N N . CYS A 1 119 ? -15.711 -23.531 1.534 1 77.88 119 CYS A N 1
ATOM 958 C CA . CYS A 1 119 ? -15.562 -24.281 0.296 1 77.88 119 CYS A CA 1
ATOM 959 C C . CYS A 1 119 ? -14.227 -23.984 -0.371 1 77.88 119 CYS A C 1
ATOM 961 O O . CYS A 1 119 ? -13.914 -22.828 -0.652 1 77.88 119 CYS A O 1
ATOM 963 N N . ASP A 1 120 ? -13.445 -25.141 -0.43 1 85.5 120 ASP A N 1
ATOM 964 C CA . ASP A 1 120 ? -12.148 -24.984 -1.078 1 85.5 120 ASP A CA 1
ATOM 965 C C . ASP A 1 120 ? -12.086 -25.781 -2.381 1 85.5 120 ASP A C 1
ATOM 967 O O . ASP A 1 120 ? -12.742 -26.812 -2.514 1 85.5 120 ASP A O 1
ATOM 971 N N . GLU A 1 121 ? -11.453 -25.141 -3.334 1 88.12 121 GLU A N 1
ATOM 972 C CA . GLU A 1 121 ? -11.242 -25.844 -4.598 1 88.12 121 GLU A CA 1
ATOM 973 C C . GLU A 1 121 ? -9.875 -26.516 -4.633 1 88.12 121 GLU A C 1
ATOM 975 O O . GLU A 1 121 ? -8.859 -25.891 -4.352 1 88.12 121 GLU A O 1
ATOM 980 N N . ILE A 1 122 ? -9.93 -27.875 -4.887 1 91.81 122 ILE A N 1
ATOM 981 C CA . ILE A 1 122 ? -8.68 -28.625 -4.996 1 91.81 122 ILE A CA 1
ATOM 982 C C . ILE A 1 122 ? -8.617 -29.328 -6.352 1 91.81 122 ILE A C 1
ATOM 984 O O . ILE A 1 122 ? -9.648 -29.531 -6.996 1 91.81 122 ILE A O 1
ATOM 988 N N . ILE A 1 123 ? -7.465 -29.641 -6.758 1 94.88 123 ILE A N 1
ATOM 989 C CA . ILE A 1 123 ? -7.273 -30.344 -8.023 1 94.88 123 ILE A CA 1
ATOM 990 C C . ILE A 1 123 ? -7.945 -31.719 -7.957 1 94.88 123 ILE A C 1
ATOM 992 O O . ILE A 1 123 ? -7.816 -32.438 -6.961 1 94.88 123 ILE A O 1
ATOM 996 N N . ASP A 1 124 ? -8.648 -32.094 -8.969 1 95.44 124 ASP A N 1
ATOM 997 C CA . ASP A 1 124 ? -9.281 -33.406 -9.086 1 95.44 124 ASP A CA 1
ATOM 998 C C . ASP A 1 124 ? -8.289 -34.438 -9.578 1 95.44 124 ASP A C 1
ATOM 1000 O O . ASP A 1 124 ? -7.969 -34.5 -10.766 1 95.44 124 ASP A O 1
ATOM 1004 N N . VAL A 1 125 ? -7.898 -35.312 -8.742 1 90.19 125 VAL A N 1
ATOM 1005 C CA . VAL A 1 125 ? -6.891 -36.344 -9.047 1 90.19 125 VAL A CA 1
ATOM 1006 C C . VAL A 1 125 ? -7.422 -37.281 -10.117 1 90.19 125 VAL A C 1
ATOM 1008 O O . VAL A 1 125 ? -6.645 -37.969 -10.781 1 90.19 125 VAL A O 1
ATOM 1011 N N . ASN A 1 126 ? -8.781 -37.281 -10.312 1 93.69 126 ASN A N 1
ATOM 1012 C CA . ASN A 1 126 ? -9.391 -38.188 -11.281 1 93.69 126 ASN A CA 1
ATOM 1013 C C . ASN A 1 126 ? -9.578 -37.5 -12.641 1 93.69 126 ASN A C 1
ATOM 1015 O O . ASN A 1 126 ? -10.195 -38.094 -13.539 1 93.69 126 ASN A O 1
ATOM 1019 N N . ASP A 1 127 ? -9.102 -36.406 -12.789 1 96.56 127 ASP A N 1
ATOM 1020 C CA . ASP A 1 127 ? -9.195 -35.719 -14.078 1 96.56 127 ASP A CA 1
ATOM 1021 C C . ASP A 1 127 ? -8.469 -36.531 -15.164 1 96.56 127 ASP A C 1
ATOM 1023 O O . ASP A 1 127 ? -7.301 -36.875 -14.992 1 96.56 127 ASP A O 1
ATOM 1027 N N . ASP A 1 128 ? -9.086 -36.75 -16.312 1 95.88 128 ASP A N 1
ATOM 1028 C CA . ASP A 1 128 ? -8.562 -37.656 -17.344 1 95.88 128 ASP A CA 1
ATOM 1029 C C . ASP A 1 128 ? -7.293 -37.062 -17.969 1 95.88 128 ASP A C 1
ATOM 1031 O O . ASP A 1 128 ? -6.328 -37.781 -18.219 1 95.88 128 ASP A O 1
ATOM 1035 N N . LYS A 1 129 ? -7.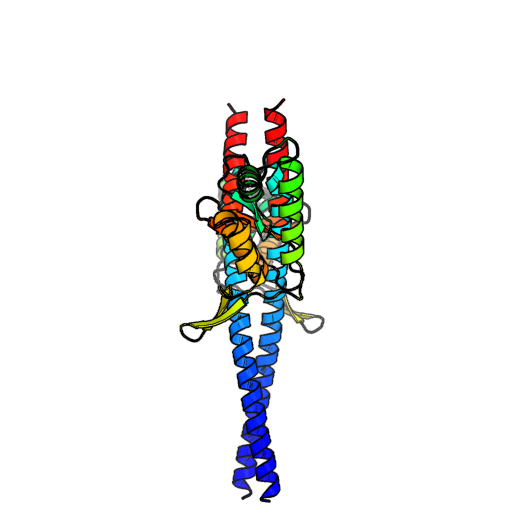328 -35.812 -18.219 1 96.44 129 LYS A N 1
ATOM 1036 C CA . LYS A 1 129 ? -6.18 -35.156 -18.859 1 96.44 129 LYS A CA 1
ATOM 1037 C C . LYS A 1 129 ? -4.949 -35.219 -17.953 1 96.44 129 LYS A C 1
ATOM 1039 O O . LYS A 1 129 ? -3.842 -35.5 -18.422 1 96.44 129 LYS A O 1
ATOM 1044 N N . LEU A 1 130 ? -5.141 -35 -16.719 1 97.25 130 LEU A N 1
ATOM 1045 C CA . LEU A 1 130 ? -4.043 -35.031 -15.758 1 97.25 130 LEU A CA 1
ATOM 1046 C C . LEU A 1 130 ? -3.527 -36.469 -15.57 1 97.25 130 LEU A C 1
ATOM 1048 O O . LEU A 1 130 ? -2.322 -36.656 -15.43 1 97.25 130 LEU A O 1
ATOM 1052 N N . LYS A 1 131 ? -4.371 -37.375 -15.594 1 97 131 LYS A N 1
ATOM 1053 C CA . LYS A 1 131 ? -3.959 -38.781 -15.484 1 97 131 LYS A CA 1
ATOM 1054 C C . LYS A 1 131 ? -3.104 -39.188 -16.672 1 97 131 LYS A C 1
ATOM 1056 O O . LYS A 1 131 ? -2.078 -39.875 -16.516 1 97 131 LYS A O 1
ATOM 1061 N N . GLN A 1 132 ? -3.562 -38.844 -17.797 1 96.56 132 GLN A N 1
ATOM 1062 C CA . GLN A 1 132 ? -2.818 -39.188 -19 1 96.56 132 GLN A CA 1
ATOM 1063 C C . GLN A 1 132 ? -1.434 -38.531 -18.984 1 96.56 132 GLN A C 1
ATOM 1065 O O . GLN A 1 132 ? -0.452 -39.156 -19.391 1 96.56 132 GLN A O 1
ATOM 1070 N N . LEU A 1 133 ? -1.438 -37.312 -18.5 1 96.88 133 LEU A N 1
ATOM 1071 C CA . LEU A 1 133 ? -0.163 -36.594 -18.391 1 96.88 133 LEU A CA 1
ATOM 1072 C C . LEU A 1 133 ? 0.79 -37.375 -17.469 1 96.88 133 LEU A C 1
ATOM 1074 O O . LEU A 1 133 ? 1.953 -37.594 -17.812 1 96.88 133 LEU A O 1
ATOM 1078 N N . LYS A 1 134 ? 0.28 -37.719 -16.375 1 96.69 134 LYS A N 1
ATOM 1079 C CA . LYS A 1 134 ? 1.088 -38.438 -15.391 1 96.69 134 LYS A CA 1
ATOM 1080 C C . LYS A 1 134 ? 1.599 -39.75 -15.945 1 96.69 134 LYS A C 1
ATOM 1082 O O . LYS A 1 134 ? 2.773 -40.094 -15.781 1 96.69 134 LYS A O 1
ATOM 1087 N N . ASP A 1 135 ? 0.794 -40.469 -16.656 1 96.12 135 ASP A N 1
ATOM 1088 C CA . ASP A 1 135 ? 1.144 -41.75 -17.219 1 96.12 135 ASP A CA 1
ATOM 1089 C C . ASP A 1 135 ? 2.184 -41.625 -18.328 1 96.12 135 ASP A C 1
ATOM 1091 O O . ASP A 1 135 ? 3.117 -42.406 -18.422 1 96.12 135 ASP A O 1
ATOM 1095 N N . ALA A 1 136 ? 2.021 -40.594 -19.047 1 95.19 136 ALA A N 1
ATOM 1096 C CA . ALA A 1 136 ? 2.854 -40.438 -20.234 1 95.19 136 ALA A CA 1
ATOM 1097 C C . ALA A 1 136 ? 4.203 -39.812 -19.891 1 95.19 136 ALA A C 1
ATOM 1099 O O . ALA A 1 136 ? 5.227 -40.156 -20.484 1 95.19 136 ALA A O 1
ATOM 1100 N N . TRP A 1 137 ? 4.176 -38.938 -18.922 1 95.62 137 TRP A N 1
ATOM 1101 C CA . TRP A 1 137 ? 5.387 -38.125 -18.781 1 95.62 137 TRP A CA 1
ATOM 1102 C C . TRP A 1 137 ? 5.918 -38.188 -17.359 1 95.62 137 TRP A C 1
ATOM 1104 O O . TRP A 1 137 ? 6.961 -37.625 -17.047 1 95.62 137 TRP A O 1
ATOM 1114 N N . GLY A 1 138 ? 5.16 -38.812 -16.469 1 95.31 138 GLY A N 1
ATOM 1115 C CA . GLY A 1 138 ? 5.699 -39.094 -15.141 1 95.31 138 GLY A CA 1
ATOM 1116 C C . GLY A 1 138 ? 5.188 -38.156 -14.07 1 95.31 138 GLY A C 1
ATOM 1117 O O . GLY A 1 138 ? 4.477 -37.188 -14.367 1 95.31 138 GLY A O 1
ATOM 1118 N N . GLU A 1 139 ? 5.656 -38.406 -12.844 1 96.25 139 GLU A N 1
ATOM 1119 C CA . GLU A 1 139 ? 5.156 -37.75 -11.641 1 96.25 139 GLU A CA 1
ATOM 1120 C C . GLU A 1 139 ? 5.645 -36.312 -11.555 1 96.25 139 GLU A C 1
ATOM 1122 O O . GLU A 1 139 ? 4.902 -35.406 -11.133 1 96.25 139 GLU A O 1
ATOM 1127 N N . GLN A 1 140 ? 6.809 -36.031 -11.969 1 96.56 140 GLN A N 1
ATOM 1128 C CA . GLN A 1 140 ? 7.383 -34.719 -11.836 1 96.56 140 GLN A CA 1
ATOM 1129 C C . GLN A 1 140 ? 6.68 -33.719 -12.758 1 96.56 140 GLN A C 1
ATOM 1131 O O . GLN A 1 140 ? 6.363 -32.594 -12.344 1 96.56 140 GLN A O 1
ATOM 1136 N N . VAL A 1 141 ? 6.438 -34.094 -13.898 1 97.12 141 VAL A N 1
ATOM 1137 C CA . VAL A 1 141 ? 5.73 -33.281 -14.859 1 97.12 141 VAL A CA 1
ATOM 1138 C C . VAL A 1 141 ? 4.301 -33.031 -14.375 1 97.12 141 VAL A C 1
ATOM 1140 O O . VAL A 1 141 ? 3.809 -31.891 -14.43 1 97.12 141 VAL A O 1
ATOM 1143 N N . TYR A 1 142 ? 3.73 -34.094 -13.906 1 97.38 142 TYR A N 1
ATOM 1144 C CA . TYR A 1 142 ? 2.387 -34 -13.344 1 97.38 142 TYR A CA 1
ATOM 1145 C C . TYR A 1 142 ? 2.326 -32.969 -12.219 1 97.38 142 TYR A C 1
ATOM 1147 O O . TYR A 1 142 ? 1.444 -32.125 -12.203 1 97.38 142 TYR A O 1
ATOM 1155 N N . LYS A 1 143 ? 3.264 -33 -11.336 1 97.19 143 LYS A N 1
ATOM 1156 C CA . LYS A 1 143 ? 3.297 -32.125 -10.172 1 97.19 143 LYS A CA 1
ATOM 1157 C C . LYS A 1 143 ? 3.449 -30.656 -10.594 1 97.19 143 LYS A C 1
ATOM 1159 O O . LYS A 1 143 ? 2.783 -29.781 -10.039 1 97.19 143 LYS A O 1
ATOM 1164 N N . VAL A 1 144 ? 4.266 -30.422 -11.531 1 97.19 144 VAL A N 1
ATOM 1165 C CA . VAL A 1 144 ? 4.527 -29.062 -11.969 1 97.19 144 VAL A CA 1
ATOM 1166 C C . VAL A 1 144 ? 3.266 -28.469 -12.602 1 97.19 144 VAL A C 1
ATOM 1168 O O . VAL A 1 144 ? 2.951 -27.297 -12.398 1 97.19 144 VAL A O 1
ATOM 1171 N N . VAL A 1 145 ? 2.57 -29.234 -13.32 1 97.62 145 VAL A N 1
ATOM 1172 C CA . VAL A 1 145 ? 1.343 -28.781 -13.969 1 97.62 145 VAL A CA 1
ATOM 1173 C C . VAL A 1 145 ? 0.271 -28.516 -12.914 1 97.62 145 VAL A C 1
ATOM 1175 O O . VAL A 1 145 ? -0.434 -27.5 -12.977 1 97.62 145 VAL A O 1
ATOM 1178 N N . CYS A 1 146 ? 0.19 -29.391 -11.93 1 96.88 146 CYS A N 1
ATOM 1179 C CA . CYS A 1 146 ? -0.776 -29.219 -10.852 1 96.88 146 CYS A CA 1
ATOM 1180 C C . CYS A 1 146 ? -0.509 -27.922 -10.078 1 96.88 146 CYS A C 1
ATOM 1182 O O . CYS A 1 146 ? -1.44 -27.188 -9.75 1 96.88 146 CYS A O 1
ATOM 1184 N N . VAL A 1 147 ? 0.704 -27.688 -9.805 1 95.69 147 VAL A N 1
ATOM 1185 C CA . VAL A 1 147 ? 1.079 -26.484 -9.086 1 95.69 147 VAL A CA 1
ATOM 1186 C C . VAL A 1 147 ? 0.685 -25.25 -9.898 1 95.69 147 VAL A C 1
ATOM 1188 O O . VAL A 1 147 ? 0.078 -24.312 -9.375 1 95.69 147 VAL A O 1
ATOM 1191 N N . ALA A 1 148 ? 0.982 -25.328 -11.172 1 97 148 ALA A N 1
ATOM 1192 C CA . ALA A 1 148 ? 0.66 -24.203 -12.055 1 97 148 ALA A CA 1
ATOM 1193 C C . ALA A 1 148 ? -0.848 -23.969 -12.117 1 97 148 ALA A C 1
ATOM 1195 O O . ALA A 1 148 ? -1.309 -22.828 -12.062 1 97 148 ALA A O 1
ATOM 1196 N N . LEU A 1 149 ? -1.565 -25.016 -12.195 1 96.56 149 LEU A N 1
ATOM 1197 C CA . LEU A 1 149 ? -3.021 -24.938 -12.227 1 96.56 149 LEU A CA 1
ATOM 1198 C C . LEU A 1 149 ? -3.555 -24.297 -10.953 1 96.56 149 LEU A C 1
ATOM 1200 O O . LEU A 1 149 ? -4.414 -23.406 -11.008 1 96.56 149 LEU A O 1
ATOM 1204 N N . SER A 1 150 ? -3.029 -24.719 -9.891 1 95.19 150 SER A N 1
ATOM 1205 C CA . SER A 1 150 ? -3.457 -24.172 -8.602 1 95.19 150 SER A CA 1
ATOM 1206 C C . SER A 1 150 ? -3.129 -22.688 -8.484 1 95.19 150 SER A C 1
ATOM 1208 O O . SER A 1 150 ? -3.943 -21.906 -7.988 1 95.19 150 SER A O 1
ATOM 1210 N N . GLU A 1 151 ? -1.985 -22.344 -8.914 1 95.12 151 GLU A N 1
ATOM 1211 C CA . GLU A 1 151 ? -1.568 -20.938 -8.875 1 95.12 151 GLU A CA 1
ATOM 1212 C C . GLU A 1 151 ? -2.463 -20.062 -9.75 1 95.12 151 GLU A C 1
ATOM 1214 O O . GLU A 1 151 ? -2.896 -19 -9.336 1 95.12 151 GLU A O 1
ATOM 1219 N N . ILE A 1 152 ? -2.777 -20.547 -10.891 1 94.44 152 ILE A N 1
ATOM 1220 C CA . ILE A 1 152 ? -3.627 -19.812 -11.812 1 94.44 152 ILE A CA 1
ATOM 1221 C C . ILE A 1 152 ? -5.027 -19.672 -11.227 1 94.44 152 ILE A C 1
ATOM 1223 O O . ILE A 1 152 ? -5.621 -18.594 -11.281 1 94.44 152 ILE A O 1
ATOM 1227 N N . ASN A 1 153 ? -5.457 -20.703 -10.656 1 92.19 153 ASN A N 1
ATOM 1228 C CA . ASN A 1 153 ? -6.789 -20.688 -10.055 1 92.19 153 ASN A CA 1
ATOM 1229 C C . ASN A 1 153 ? -6.871 -19.688 -8.898 1 92.19 153 ASN A C 1
ATOM 1231 O O . ASN A 1 153 ? -7.926 -19.109 -8.648 1 92.19 153 ASN A O 1
ATOM 1235 N N . GLU A 1 154 ? -5.832 -19.547 -8.32 1 90.69 154 GLU A N 1
ATOM 1236 C CA . GLU A 1 154 ? -5.785 -18.656 -7.164 1 90.69 154 GLU A CA 1
ATOM 1237 C C . GLU A 1 154 ? -5.551 -17.219 -7.594 1 90.69 154 GLU A C 1
ATOM 1239 O O . GLU A 1 154 ? -6.191 -16.297 -7.082 1 90.69 154 GLU A O 1
ATOM 1244 N N . TYR A 1 155 ? -4.746 -16.938 -8.484 1 91.69 155 TYR A N 1
ATOM 1245 C CA . TYR A 1 155 ? -4.234 -15.594 -8.742 1 91.69 155 TYR A CA 1
ATOM 1246 C C . TYR A 1 155 ? -4.891 -14.984 -9.977 1 91.69 155 TYR A C 1
ATOM 1248 O O . TYR A 1 155 ? -4.949 -13.766 -10.109 1 91.69 155 TYR A O 1
ATOM 1256 N N . ASN A 1 156 ? -5.312 -15.828 -10.883 1 91.94 156 ASN A N 1
ATOM 1257 C CA . ASN A 1 156 ? -5.891 -15.305 -12.117 1 91.94 156 ASN A CA 1
ATOM 1258 C C . ASN A 1 156 ? -6.898 -16.281 -12.719 1 91.94 156 ASN A C 1
ATOM 1260 O O . ASN A 1 156 ? -6.695 -16.781 -13.82 1 91.94 156 ASN A O 1
ATOM 1264 N N . PRO A 1 157 ? -7.906 -16.453 -12.086 1 89 157 PRO A N 1
ATOM 1265 C CA . PRO A 1 157 ? -8.898 -17.438 -12.555 1 89 157 PRO A CA 1
ATOM 1266 C C . PRO A 1 157 ? -9.641 -16.969 -13.797 1 89 157 PRO A C 1
ATOM 1268 O O . PRO A 1 157 ? -10.195 -17.797 -14.531 1 89 157 PRO A O 1
ATOM 1271 N N . SER A 1 158 ? -9.672 -15.758 -14.078 1 86.69 158 SER A N 1
ATOM 1272 C CA . SER A 1 158 ? -10.469 -15.203 -15.172 1 86.69 158 SER A CA 1
ATOM 1273 C C . SER A 1 158 ? -9.781 -15.398 -16.516 1 86.69 158 SER A C 1
ATOM 1275 O O . SER A 1 158 ? -10.359 -15.984 -17.438 1 86.69 158 SER A O 1
ATOM 1277 N N . THR A 1 159 ? -8.547 -15 -16.703 1 90 159 THR A N 1
ATOM 1278 C CA . THR A 1 159 ? -7.84 -15.078 -17.969 1 90 159 THR A CA 1
ATOM 1279 C C . THR A 1 159 ? -6.961 -16.328 -18.031 1 90 159 THR A C 1
ATOM 1281 O O . THR A 1 159 ? -6.543 -16.75 -19.109 1 90 159 THR A O 1
ATOM 1284 N N . ARG A 1 160 ? -6.605 -16.875 -16.844 1 92.56 160 ARG A N 1
ATOM 1285 C CA . ARG A 1 160 ? -5.797 -18.062 -16.672 1 92.56 160 ARG A CA 1
ATOM 1286 C C . ARG A 1 160 ? -4.402 -17.875 -17.266 1 92.56 160 ARG A C 1
ATOM 1288 O O . ARG A 1 160 ? -3.723 -18.859 -17.594 1 92.56 160 ARG A O 1
ATOM 1295 N N . CYS A 1 161 ? -4.035 -16.641 -17.438 1 93.94 161 CYS A N 1
ATOM 1296 C CA . CYS A 1 161 ? -2.668 -16.328 -17.828 1 93.94 161 CYS A CA 1
ATOM 1297 C C . CYS A 1 161 ? -1.758 -16.219 -16.609 1 93.94 161 CYS A C 1
ATOM 1299 O O . CYS A 1 161 ? -2.211 -15.867 -15.523 1 93.94 161 CYS A O 1
ATOM 1301 N N . ALA A 1 162 ? -0.538 -16.594 -16.875 1 94.38 162 ALA A N 1
ATOM 1302 C CA . ALA A 1 162 ? 0.453 -16.438 -15.82 1 94.38 162 ALA A CA 1
ATOM 1303 C C . ALA A 1 162 ? 0.571 -14.984 -15.383 1 94.38 162 ALA A C 1
ATOM 1305 O O . ALA A 1 162 ? 0.482 -14.07 -16.219 1 94.38 162 ALA A O 1
ATOM 1306 N N . VAL A 1 163 ? 0.749 -14.727 -14.117 1 93.88 163 VAL A N 1
ATOM 1307 C CA . VAL A 1 163 ? 0.818 -13.375 -13.586 1 93.88 163 VAL A CA 1
ATOM 1308 C C . VAL A 1 163 ? 2.045 -13.227 -12.688 1 93.88 163 VAL A C 1
ATOM 1310 O O . VAL A 1 163 ? 2.326 -14.102 -11.867 1 93.88 163 VAL A O 1
ATOM 1313 N N . PRO A 1 164 ? 2.711 -12.156 -12.891 1 93.81 164 PRO A N 1
ATOM 1314 C CA . PRO A 1 164 ? 3.877 -11.938 -12.031 1 93.81 164 PRO A CA 1
ATOM 1315 C C . PRO A 1 164 ? 3.498 -11.508 -10.617 1 93.81 164 PRO A C 1
ATOM 1317 O O . PRO A 1 164 ? 2.539 -10.75 -10.438 1 93.81 164 PRO A O 1
ATOM 1320 N N . GLU A 1 165 ? 4.18 -12.07 -9.602 1 94.38 165 GLU A N 1
ATOM 1321 C CA . GLU A 1 165 ? 4.023 -11.68 -8.203 1 94.38 165 GLU A CA 1
ATOM 1322 C C . GLU A 1 165 ? 5.379 -11.555 -7.512 1 94.38 165 GLU A C 1
ATOM 1324 O O . GLU A 1 165 ? 6.324 -12.266 -7.852 1 94.38 165 GLU A O 1
ATOM 1329 N N . ILE A 1 166 ? 5.426 -10.586 -6.641 1 94.5 166 ILE A N 1
ATOM 1330 C CA . ILE A 1 166 ? 6.629 -10.492 -5.82 1 94.5 166 ILE A CA 1
ATOM 1331 C C . ILE A 1 166 ? 6.633 -11.609 -4.781 1 94.5 166 ILE A C 1
ATOM 1333 O O . ILE A 1 166 ? 5.676 -11.758 -4.016 1 94.5 166 ILE A O 1
ATOM 1337 N N . TRP A 1 167 ? 7.703 -12.383 -4.766 1 94.25 167 TRP A N 1
ATOM 1338 C CA . TRP A 1 167 ? 7.711 -13.641 -4.02 1 94.25 167 TRP A CA 1
ATOM 1339 C C . TRP A 1 167 ? 8.891 -13.695 -3.057 1 94.25 167 TRP A C 1
ATOM 1341 O O . TRP A 1 167 ? 9.992 -13.258 -3.393 1 94.25 167 TRP A O 1
ATOM 1351 N N . ASN A 1 168 ? 8.648 -14.078 -1.856 1 95.38 168 ASN A N 1
ATOM 1352 C CA . ASN A 1 168 ? 9.672 -14.438 -0.88 1 95.38 168 ASN A CA 1
ATOM 1353 C C . ASN A 1 168 ? 10.086 -15.906 -1.017 1 95.38 168 ASN A C 1
ATOM 1355 O O . ASN A 1 168 ? 9.375 -16.797 -0.548 1 95.38 168 ASN A O 1
ATOM 1359 N N . PHE A 1 169 ? 11.18 -16.203 -1.608 1 92.31 169 PHE A N 1
ATOM 1360 C CA . PHE A 1 169 ? 11.602 -17.562 -1.954 1 92.31 169 PHE A CA 1
ATOM 1361 C C . PHE A 1 169 ? 12.062 -18.312 -0.713 1 92.31 169 PHE A C 1
ATOM 1363 O O . PHE A 1 169 ? 12.023 -19.547 -0.684 1 92.31 169 PHE A O 1
ATOM 1370 N N . LYS A 1 170 ? 12.5 -17.594 0.274 1 92.56 170 LYS A N 1
ATOM 1371 C CA . LYS A 1 170 ? 12.898 -18.219 1.527 1 92.56 170 LYS A CA 1
ATOM 1372 C C . LYS A 1 170 ? 11.688 -18.828 2.24 1 92.56 170 LYS A C 1
ATOM 1374 O O . LYS A 1 170 ? 11.742 -19.969 2.697 1 92.56 170 LYS A O 1
ATOM 1379 N N . GLU A 1 171 ? 10.594 -18.109 2.293 1 94.38 171 GLU A N 1
ATOM 1380 C CA . GLU A 1 171 ? 9.398 -18.562 3 1 94.38 171 GLU A CA 1
ATOM 1381 C C . GLU A 1 171 ? 8.383 -19.156 2.037 1 94.38 171 GLU A C 1
ATOM 1383 O O . GLU A 1 171 ? 7.352 -19.688 2.463 1 94.38 171 GLU A O 1
ATOM 1388 N N . ASN A 1 172 ? 8.602 -19.062 0.803 1 93 172 ASN A N 1
ATOM 1389 C CA . ASN A 1 172 ? 7.754 -19.625 -0.25 1 93 172 ASN A CA 1
ATOM 1390 C C . ASN A 1 172 ? 6.336 -19.078 -0.181 1 93 172 ASN A C 1
ATOM 1392 O O . ASN A 1 172 ? 5.371 -19.844 -0.134 1 93 172 ASN A O 1
ATOM 1396 N N . ARG A 1 173 ? 6.27 -17.75 -0.267 1 94.75 173 ARG A N 1
ATOM 1397 C CA . ARG A 1 173 ? 4.996 -17.047 -0.222 1 94.75 173 ARG A CA 1
ATOM 1398 C C . ARG A 1 173 ? 5.105 -15.68 -0.897 1 94.75 173 ARG A C 1
ATOM 1400 O O . ARG A 1 173 ? 6.211 -15.211 -1.178 1 94.75 173 ARG A O 1
ATOM 1407 N N . LYS A 1 174 ? 3.938 -15.156 -1.132 1 93.69 174 LYS A N 1
ATOM 1408 C CA . LYS A 1 174 ? 3.914 -13.797 -1.658 1 93.69 174 LYS A CA 1
ATOM 1409 C C . LYS A 1 174 ? 4.566 -12.812 -0.685 1 93.69 174 LYS A C 1
ATOM 1411 O O . LYS A 1 174 ? 4.328 -12.883 0.522 1 93.69 174 LYS A O 1
ATOM 1416 N N . ALA A 1 175 ? 5.332 -11.938 -1.165 1 95.56 175 ALA A N 1
ATOM 1417 C CA . ALA A 1 175 ? 6.016 -10.969 -0.306 1 95.56 175 ALA A CA 1
ATOM 1418 C C . ALA A 1 175 ? 5.113 -9.781 0.013 1 95.56 175 ALA A C 1
ATOM 1420 O O . ALA A 1 175 ? 4.324 -9.352 -0.829 1 95.56 175 ALA A O 1
ATOM 1421 N N . SER A 1 176 ? 5.223 -9.289 1.239 1 95.81 176 SER A N 1
ATOM 1422 C CA . SER A 1 176 ? 4.543 -8.039 1.579 1 95.81 176 SER A CA 1
ATOM 1423 C C . SER A 1 176 ? 5.344 -6.832 1.113 1 95.81 176 SER A C 1
ATOM 1425 O O . SER A 1 176 ? 6.555 -6.926 0.91 1 95.81 176 SER A O 1
ATOM 1427 N N . LEU A 1 177 ? 4.707 -5.723 0.945 1 96.06 177 LEU A N 1
ATOM 1428 C CA . LEU A 1 177 ? 5.402 -4.5 0.56 1 96.06 177 LEU A CA 1
ATOM 1429 C C . LEU A 1 177 ? 6.457 -4.129 1.595 1 96.06 177 LEU A C 1
ATOM 1431 O O . LEU A 1 177 ? 7.559 -3.695 1.238 1 96.06 177 LEU A O 1
ATOM 1435 N N . LYS A 1 178 ? 6.121 -4.332 2.846 1 96 178 LYS A N 1
ATOM 1436 C CA . LYS A 1 178 ? 7.051 -4.016 3.926 1 96 178 LYS A CA 1
ATOM 1437 C C . LYS A 1 178 ? 8.359 -4.777 3.766 1 96 178 LYS A C 1
ATOM 1439 O O . LYS A 1 178 ? 9.445 -4.199 3.896 1 96 178 LYS A O 1
ATOM 1444 N N . GLU A 1 179 ? 8.227 -5.996 3.475 1 95.44 179 GLU A N 1
ATOM 1445 C CA . GLU A 1 179 ? 9.398 -6.855 3.344 1 95.44 179 GLU A CA 1
ATOM 1446 C C . GLU A 1 179 ? 10.273 -6.422 2.174 1 95.44 179 GLU A C 1
ATOM 1448 O O . GLU A 1 179 ? 11.5 -6.355 2.299 1 95.44 179 GLU A O 1
ATOM 1453 N N . VAL A 1 180 ? 9.734 -6.156 1.082 1 95.06 180 VAL A N 1
ATOM 1454 C CA . VAL A 1 180 ? 10.469 -5.805 -0.125 1 95.06 180 VAL A CA 1
ATOM 1455 C C . VAL A 1 180 ? 11.117 -4.434 0.044 1 95.06 180 VAL A C 1
ATOM 1457 O O . VAL A 1 180 ? 12.289 -4.246 -0.287 1 95.06 180 VAL A O 1
ATOM 1460 N N . ILE A 1 181 ? 10.359 -3.535 0.566 1 94.62 181 ILE A N 1
ATOM 1461 C CA . ILE A 1 181 ? 10.875 -2.193 0.82 1 94.62 181 ILE A CA 1
ATOM 1462 C C . ILE A 1 181 ? 12.047 -2.264 1.79 1 94.62 181 ILE A C 1
ATOM 1464 O O . ILE A 1 181 ? 13.078 -1.61 1.578 1 94.62 181 ILE A O 1
ATOM 1468 N N . GLY A 1 182 ? 11.859 -3.02 2.818 1 93.38 182 GLY A N 1
ATOM 1469 C CA . GLY A 1 182 ? 12.961 -3.209 3.748 1 93.38 182 GLY A CA 1
ATOM 1470 C C . GLY A 1 182 ? 14.227 -3.727 3.084 1 93.38 182 GLY A C 1
ATOM 1471 O O . GLY A 1 182 ? 15.328 -3.256 3.377 1 93.38 182 GLY A O 1
ATOM 1472 N N . CYS A 1 183 ? 14.117 -4.625 2.252 1 92.81 183 CYS A N 1
ATOM 1473 C CA . CYS A 1 183 ? 15.242 -5.188 1.522 1 92.81 183 CYS A CA 1
ATOM 1474 C C . CYS A 1 183 ? 15.914 -4.133 0.646 1 92.81 183 CYS A C 1
ATOM 1476 O O . CYS A 1 183 ? 17.141 -4.031 0.612 1 92.81 183 CYS A O 1
ATOM 1478 N N . LEU A 1 184 ? 15.102 -3.369 -0.094 1 91.94 184 LEU A N 1
ATOM 1479 C CA . LEU A 1 184 ? 15.617 -2.314 -0.961 1 91.94 184 LEU A CA 1
ATOM 1480 C C . LEU A 1 184 ? 16.406 -1.289 -0.158 1 91.94 184 LEU A C 1
ATOM 1482 O O . LEU A 1 184 ? 17.5 -0.884 -0.565 1 91.94 184 LEU A O 1
ATOM 1486 N N . LEU A 1 185 ? 15.82 -0.896 0.947 1 92.31 185 LEU A N 1
ATOM 1487 C CA . LEU A 1 185 ? 16.469 0.092 1.802 1 92.31 185 LEU A CA 1
ATOM 1488 C C . LEU A 1 185 ? 17.797 -0.435 2.332 1 92.31 185 LEU A C 1
ATOM 1490 O O . LEU A 1 185 ? 18.781 0.301 2.383 1 92.31 185 LEU A O 1
ATOM 1494 N N . ASN A 1 186 ? 17.828 -1.669 2.717 1 90.31 186 ASN A N 1
ATOM 1495 C CA . ASN A 1 186 ? 19.062 -2.287 3.199 1 90.31 186 ASN A CA 1
ATOM 1496 C C . ASN A 1 186 ? 20.125 -2.355 2.102 1 90.31 186 ASN A C 1
ATOM 1498 O O . ASN A 1 186 ? 21.297 -2.086 2.352 1 90.31 186 ASN A O 1
ATOM 1502 N N . GLU A 1 187 ? 19.75 -2.699 0.925 1 88.62 187 GLU A N 1
ATOM 1503 C CA . GLU A 1 187 ? 20.672 -2.756 -0.203 1 88.62 187 GLU A CA 1
ATOM 1504 C C . GLU A 1 187 ? 21.266 -1.382 -0.5 1 88.62 187 GLU A C 1
ATOM 1506 O O . GLU A 1 187 ? 22.453 -1.263 -0.786 1 88.62 187 GLU A O 1
ATOM 1511 N N . LEU A 1 188 ? 20.438 -0.448 -0.49 1 89.19 188 LEU A N 1
ATOM 1512 C CA . LEU A 1 188 ? 20.875 0.918 -0.737 1 89.19 188 LEU A CA 1
ATOM 1513 C C . LEU A 1 188 ? 21.875 1.366 0.328 1 89.19 188 LEU A C 1
ATOM 1515 O O . LEU A 1 188 ? 22.875 2.004 0.012 1 89.19 188 LEU A O 1
ATOM 1519 N N . LYS A 1 189 ? 21.516 1.043 1.543 1 89 189 LYS A N 1
ATOM 1520 C CA . LYS A 1 189 ? 22.391 1.396 2.652 1 89 189 LYS A CA 1
ATOM 1521 C C . LYS A 1 189 ? 23.766 0.768 2.482 1 89 189 LYS A C 1
ATOM 1523 O O . LYS A 1 189 ? 24.797 1.436 2.668 1 89 189 LYS A O 1
ATOM 1528 N N . VAL A 1 190 ? 23.844 -0.418 2.117 1 87.12 190 VAL A N 1
ATOM 1529 C CA . VAL A 1 190 ? 25.078 -1.155 1.949 1 87.12 190 VAL A CA 1
ATOM 1530 C C . VAL A 1 190 ? 25.891 -0.553 0.799 1 87.12 190 VAL A C 1
ATOM 1532 O O . VAL A 1 190 ? 27.094 -0.353 0.918 1 87.12 190 VAL A O 1
ATOM 1535 N N . LEU A 1 191 ? 25.234 -0.265 -0.291 1 86.69 191 LEU A N 1
ATOM 1536 C CA . LEU A 1 191 ? 25.906 0.277 -1.466 1 86.69 191 LEU A CA 1
ATOM 1537 C C . LEU A 1 191 ? 26.453 1.674 -1.184 1 86.69 191 LEU A C 1
ATOM 1539 O O . LEU A 1 191 ? 27.531 2.025 -1.647 1 86.69 191 LEU A O 1
ATOM 1543 N N . LYS A 1 192 ? 25.734 2.414 -0.449 1 86.12 192 LYS A N 1
ATOM 1544 C CA . LYS A 1 192 ? 26.172 3.766 -0.117 1 86.12 192 LYS A CA 1
ATOM 1545 C C . LYS A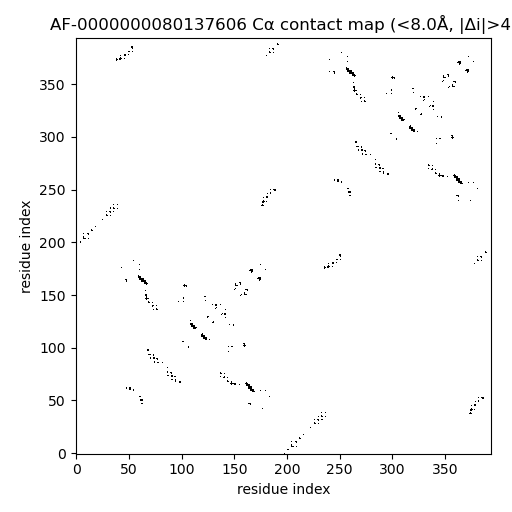 1 192 ? 27.359 3.736 0.837 1 86.12 192 LYS A C 1
ATOM 1547 O O . LYS A 1 192 ? 28.266 4.555 0.722 1 86.12 192 LYS A O 1
ATOM 1552 N N . GLN A 1 193 ? 27.281 2.811 1.729 1 86.94 193 GLN A N 1
ATOM 1553 C CA . GLN A 1 193 ? 28.391 2.66 2.654 1 86.94 193 GLN A CA 1
ATOM 1554 C C . GLN A 1 193 ? 29.656 2.189 1.927 1 86.94 193 GLN A C 1
ATOM 1556 O O . GLN A 1 193 ? 30.766 2.604 2.266 1 86.94 193 GLN A O 1
ATOM 1561 N N . ALA A 1 194 ? 29.438 1.398 0.957 1 83.25 194 ALA A N 1
ATOM 1562 C CA . ALA A 1 194 ? 30.562 0.88 0.182 1 83.25 194 ALA A CA 1
ATOM 1563 C C . ALA A 1 194 ? 31.188 1.979 -0.664 1 83.25 194 ALA A C 1
ATOM 1565 O O . ALA A 1 194 ? 32.406 1.94 -0.94 1 83.25 194 ALA A O 1
ATOM 1566 N N . LYS A 1 195 ? 30.547 2.863 -1.096 1 78.06 195 LYS A N 1
ATOM 1567 C CA . LYS A 1 195 ? 31.062 3.971 -1.894 1 78.06 195 LYS A CA 1
ATOM 1568 C C . LYS A 1 195 ? 31.922 4.906 -1.046 1 78.06 195 LYS A C 1
ATOM 1570 O O . LYS A 1 195 ? 32.875 5.496 -1.544 1 78.06 195 LYS A O 1
ATOM 1575 N N . HIS A 1 196 ? 31.516 5.039 0.171 1 72 196 HIS A N 1
ATOM 1576 C CA . HIS A 1 196 ? 32.25 5.957 1.037 1 72 196 HIS A CA 1
ATOM 1577 C C . HIS A 1 196 ? 33.5 5.305 1.607 1 72 196 HIS A C 1
ATOM 1579 O O . HIS A 1 196 ? 34.344 5.984 2.18 1 72 196 HIS A O 1
ATOM 1585 N N . ARG A 1 197 ? 33.719 4.043 1.351 1 63.41 197 ARG A N 1
ATOM 1586 C CA . ARG A 1 197 ? 34.969 3.4 1.683 1 63.41 197 ARG A CA 1
ATOM 1587 C C . ARG A 1 197 ? 35.906 3.389 0.48 1 63.41 197 ARG A C 1
ATOM 1589 O O . ARG A 1 197 ? 37.125 3.611 0.624 1 63.41 197 ARG A O 1
ATOM 1596 N N . MET B 1 1 ? -58.219 -5.211 5.812 1 56.47 1 MET B N 1
ATOM 1597 C CA . MET B 1 1 ? -57.344 -4.992 6.953 1 56.47 1 MET B CA 1
ATOM 1598 C C . MET B 1 1 ? -56.312 -6.109 7.066 1 56.47 1 MET B C 1
ATOM 1600 O O . MET B 1 1 ? -55.125 -5.844 7.242 1 56.47 1 MET B O 1
ATOM 1604 N N . GLU B 1 2 ? -56.656 -7.301 6.801 1 67 2 GLU B N 1
ATOM 1605 C CA . GLU B 1 2 ? -55.812 -8.484 6.836 1 67 2 GLU B CA 1
ATOM 1606 C C . GLU B 1 2 ? -54.781 -8.469 5.691 1 67 2 GLU B C 1
ATOM 1608 O O . GLU B 1 2 ? -53.625 -8.797 5.891 1 67 2 GLU B O 1
ATOM 1613 N N . GLY B 1 3 ? -55.125 -7.785 4.672 1 75.69 3 GLY B N 1
ATOM 1614 C CA . GLY B 1 3 ? -54.312 -7.754 3.482 1 75.69 3 GLY B CA 1
ATOM 1615 C C . GLY B 1 3 ? -53.125 -6.797 3.6 1 75.69 3 GLY B C 1
ATOM 1616 O O . GLY B 1 3 ? -52.031 -7.109 3.162 1 75.69 3 GLY B O 1
ATOM 1617 N N . LYS B 1 4 ? -53.375 -5.789 4.23 1 76 4 LYS B N 1
ATOM 1618 C CA . LYS B 1 4 ? -52.344 -4.777 4.398 1 76 4 LYS B CA 1
ATOM 1619 C C . LYS B 1 4 ? -51.25 -5.254 5.367 1 76 4 LYS B C 1
ATOM 1621 O O . LYS B 1 4 ? -50.062 -5.004 5.156 1 76 4 LYS B O 1
ATOM 1626 N N . LEU B 1 5 ? -51.812 -5.941 6.34 1 78.75 5 LEU B N 1
ATOM 1627 C CA . LEU B 1 5 ? -50.906 -6.488 7.336 1 78.75 5 LEU B CA 1
ATOM 1628 C C . LEU B 1 5 ? -49.938 -7.5 6.707 1 78.75 5 LEU B C 1
ATOM 1630 O O . LEU B 1 5 ? -48.75 -7.527 7.031 1 78.75 5 LEU B O 1
ATOM 1634 N N . ASP B 1 6 ? -50.469 -8.227 5.879 1 81.25 6 ASP B N 1
ATOM 1635 C CA . ASP B 1 6 ? -49.688 -9.242 5.199 1 81.25 6 ASP B CA 1
ATOM 1636 C C . ASP B 1 6 ? -48.625 -8.594 4.305 1 81.25 6 ASP B C 1
ATOM 1638 O O . ASP B 1 6 ? -47.469 -9.055 4.262 1 81.25 6 ASP B O 1
ATOM 1642 N N . VAL B 1 7 ? -48.969 -7.59 3.648 1 82.06 7 VAL B N 1
ATOM 1643 C CA . VAL B 1 7 ? -48.062 -6.891 2.746 1 82.06 7 VAL B CA 1
ATOM 1644 C C . VAL B 1 7 ? -46.938 -6.262 3.547 1 82.06 7 VAL B C 1
ATOM 1646 O O . VAL B 1 7 ? -45.75 -6.367 3.164 1 82.06 7 VAL B O 1
ATOM 1649 N N . LEU B 1 8 ? -47.281 -5.68 4.66 1 78.31 8 LEU B N 1
ATOM 1650 C CA . LEU B 1 8 ? -46.281 -5.016 5.484 1 78.31 8 LEU B CA 1
ATOM 1651 C C . LEU B 1 8 ? -45.344 -6.031 6.121 1 78.31 8 LEU B C 1
ATOM 1653 O O . LEU B 1 8 ? -44.156 -5.793 6.215 1 78.31 8 LEU B O 1
ATOM 1657 N N . SER B 1 9 ? -45.969 -7.062 6.535 1 79.62 9 SER B N 1
ATOM 1658 C CA . SER B 1 9 ? -45.125 -8.117 7.109 1 79.62 9 SER B CA 1
ATOM 1659 C C . SER B 1 9 ? -44.125 -8.648 6.094 1 79.62 9 SER B C 1
ATOM 1661 O O . SER B 1 9 ? -42.969 -8.898 6.426 1 79.62 9 SER B O 1
ATOM 1663 N N . LYS B 1 10 ? -44.469 -8.828 4.945 1 84 10 LYS B N 1
ATOM 1664 C CA . LYS B 1 10 ? -43.594 -9.289 3.867 1 84 10 LYS B CA 1
ATOM 1665 C C . LYS B 1 10 ? -42.531 -8.258 3.564 1 84 10 LYS B C 1
ATOM 1667 O O . LYS B 1 10 ? -41.375 -8.617 3.32 1 84 10 LYS B O 1
ATOM 1672 N N . GLN B 1 11 ? -42.938 -7.062 3.555 1 77.94 11 GLN B N 1
ATOM 1673 C CA . GLN B 1 11 ? -41.969 -6 3.311 1 77.94 11 GLN B CA 1
ATOM 1674 C C . GLN B 1 11 ? -40.906 -5.973 4.395 1 77.94 11 GLN B C 1
ATOM 1676 O O . GLN B 1 11 ? -39.719 -5.773 4.102 1 77.94 11 GLN B O 1
ATOM 1681 N N . VAL B 1 12 ? -41.312 -6.176 5.609 1 77.81 12 VAL B N 1
ATOM 1682 C CA . VAL B 1 12 ? -40.375 -6.207 6.727 1 77.81 12 VAL B CA 1
ATOM 1683 C C . VAL B 1 12 ? -39.406 -7.371 6.555 1 77.81 12 VAL B C 1
ATOM 1685 O O . VAL B 1 12 ? -38.188 -7.219 6.77 1 77.81 12 VAL B O 1
ATOM 1688 N N . GLU B 1 13 ? -40 -8.391 6.152 1 81.06 13 GLU B N 1
ATOM 1689 C CA . GLU B 1 13 ? -39.188 -9.578 5.949 1 81.06 13 GLU B CA 1
ATOM 1690 C C . GLU B 1 13 ? -38.188 -9.375 4.816 1 81.06 13 GLU B C 1
ATOM 1692 O O . GLU B 1 13 ? -37 -9.719 4.953 1 81.06 13 GLU B O 1
ATOM 1697 N N . ASP B 1 14 ? -38.625 -8.852 3.725 1 81.38 14 ASP B N 1
ATOM 1698 C CA . ASP B 1 14 ? -37.781 -8.594 2.572 1 81.38 14 ASP B CA 1
ATOM 1699 C C . ASP B 1 14 ? -36.625 -7.625 2.934 1 81.38 14 ASP B C 1
ATOM 1701 O O . ASP B 1 14 ? -35.5 -7.844 2.559 1 81.38 14 ASP B O 1
ATOM 1705 N N . LYS B 1 15 ? -37 -6.688 3.631 1 79 15 LYS B N 1
ATOM 1706 C CA . LYS B 1 15 ? -36 -5.691 4.023 1 79 15 LYS B CA 1
ATOM 1707 C C . LYS B 1 15 ? -35 -6.27 5.031 1 79 15 LYS B C 1
ATOM 1709 O O . LYS B 1 15 ? -33.812 -5.922 5.012 1 79 15 LYS B O 1
ATOM 1714 N N . SER B 1 16 ? -35.5 -7.102 5.809 1 79.62 16 SER B N 1
ATOM 1715 C CA . SER B 1 16 ? -34.625 -7.766 6.77 1 79.62 16 SER B CA 1
ATOM 1716 C C . SER B 1 16 ? -33.625 -8.648 6.062 1 79.62 16 SER B C 1
ATOM 1718 O O . SER B 1 16 ? -32.438 -8.672 6.434 1 79.62 16 SER B O 1
ATOM 1720 N N . ASP B 1 17 ? -34.094 -9.305 5.105 1 80.25 17 ASP B N 1
ATOM 1721 C CA . ASP B 1 17 ? -33.219 -10.156 4.32 1 80.25 17 ASP B CA 1
ATOM 1722 C C . ASP B 1 17 ? -32.188 -9.32 3.572 1 80.25 17 ASP B C 1
ATOM 1724 O O . ASP B 1 17 ? -31 -9.664 3.549 1 80.25 17 ASP B O 1
ATOM 1728 N N . ASP B 1 18 ? -32.656 -8.344 2.98 1 79.44 18 ASP B N 1
ATOM 1729 C CA . ASP B 1 18 ? -31.75 -7.438 2.271 1 79.44 18 ASP B CA 1
ATOM 1730 C C . ASP B 1 18 ? -30.688 -6.871 3.211 1 79.44 18 ASP B C 1
ATOM 1732 O O . ASP B 1 18 ? -29.516 -6.746 2.836 1 79.44 18 ASP B O 1
ATOM 1736 N N . MET B 1 19 ? -31.062 -6.578 4.355 1 78.38 19 MET B N 1
ATOM 1737 C CA . MET B 1 19 ? -30.156 -6.02 5.359 1 78.38 19 MET B CA 1
ATOM 1738 C C . MET B 1 19 ? -29.109 -7.047 5.777 1 78.38 19 MET B C 1
ATOM 1740 O O . MET B 1 19 ? -27.938 -6.703 5.969 1 78.38 19 MET B O 1
ATOM 1744 N N . GLN B 1 20 ? -29.562 -8.188 5.879 1 79.62 20 GLN B N 1
ATOM 1745 C CA . GLN B 1 20 ? -28.641 -9.25 6.262 1 79.62 20 GLN B CA 1
ATOM 1746 C C . GLN B 1 20 ? -27.594 -9.477 5.18 1 79.62 20 GLN B C 1
ATOM 1748 O O . GLN B 1 20 ? -26.406 -9.664 5.484 1 79.62 20 GLN B O 1
ATOM 1753 N N . ASP B 1 21 ? -28.078 -9.477 3.979 1 80.44 21 ASP B N 1
ATOM 1754 C CA . ASP B 1 21 ? -27.172 -9.617 2.85 1 80.44 21 ASP B CA 1
ATOM 1755 C C . ASP B 1 21 ? -26.156 -8.477 2.82 1 80.44 21 ASP B C 1
ATOM 1757 O O . ASP B 1 21 ? -24.953 -8.703 2.607 1 80.44 21 ASP B O 1
ATOM 1761 N N . MET B 1 22 ? -26.625 -7.367 3.043 1 76.88 22 MET B N 1
ATOM 1762 C CA . MET B 1 22 ? -25.766 -6.188 3.035 1 76.88 22 MET B CA 1
ATOM 1763 C C . MET B 1 22 ? -24.781 -6.227 4.188 1 76.88 22 MET B C 1
ATOM 1765 O O . MET B 1 22 ? -23.609 -5.84 4.027 1 76.88 22 MET B O 1
ATOM 1769 N N . GLU B 1 23 ? -25.219 -6.711 5.234 1 80.06 23 GLU B N 1
ATOM 1770 C CA . GLU B 1 23 ? -24.344 -6.816 6.395 1 80.06 23 GLU B CA 1
ATOM 1771 C C . GLU B 1 23 ? -23.203 -7.797 6.137 1 80.06 23 GLU B C 1
ATOM 1773 O O . GLU B 1 23 ? -22.062 -7.539 6.508 1 80.06 23 GLU B O 1
ATOM 1778 N N . SER B 1 24 ? -23.625 -8.859 5.594 1 81.31 24 SER B N 1
ATOM 1779 C CA . SER B 1 24 ? -22.609 -9.867 5.262 1 81.31 24 SER B CA 1
ATOM 1780 C C . SER B 1 24 ? -21.578 -9.312 4.289 1 81.31 24 SER B C 1
ATOM 1782 O O . SER B 1 24 ? -20.375 -9.5 4.484 1 81.31 24 SER B O 1
ATOM 1784 N N . LEU B 1 25 ? -22 -8.719 3.271 1 77.81 25 LEU B N 1
ATOM 1785 C CA . LEU B 1 25 ? -21.125 -8.094 2.297 1 77.81 25 LEU B CA 1
ATOM 1786 C C . LEU B 1 25 ? -20.266 -7.016 2.953 1 77.81 25 LEU B C 1
ATOM 1788 O O . LEU B 1 25 ? -19.062 -6.902 2.664 1 77.81 25 LEU B O 1
ATOM 1792 N N . ASN B 1 26 ? -20.938 -6.359 3.881 1 79.94 26 ASN B N 1
ATOM 1793 C CA . ASN B 1 26 ? -20.25 -5.301 4.609 1 79.94 26 ASN B CA 1
ATOM 1794 C C . ASN B 1 26 ? -19.109 -5.863 5.469 1 79.94 26 ASN B C 1
ATOM 1796 O O . ASN B 1 26 ? -18.047 -5.254 5.582 1 79.94 26 ASN B O 1
ATOM 1800 N N . GLN B 1 27 ? -19.359 -6.914 5.945 1 82.69 27 GLN B N 1
ATOM 1801 C CA . GLN B 1 27 ? -18.359 -7.523 6.801 1 82.69 27 GLN B CA 1
ATOM 1802 C C . GLN B 1 27 ? -17.125 -7.922 5.988 1 82.69 27 GLN B C 1
ATOM 1804 O O . GLN B 1 27 ? -15.984 -7.695 6.422 1 82.69 27 GLN B O 1
ATOM 1809 N N . VAL B 1 28 ? -17.359 -8.469 4.855 1 83.19 28 VAL B N 1
ATOM 1810 C CA . VAL B 1 28 ? -16.266 -8.867 3.973 1 83.19 28 VAL B CA 1
ATOM 1811 C C . VAL B 1 28 ? -15.477 -7.633 3.525 1 83.19 28 VAL B C 1
ATOM 1813 O O . VAL B 1 28 ? -14.242 -7.641 3.527 1 83.19 28 VAL B O 1
ATOM 1816 N N . LEU B 1 29 ? -16.219 -6.633 3.199 1 83 29 LEU B N 1
ATOM 1817 C CA . LEU B 1 29 ? -15.594 -5.395 2.738 1 83 29 LEU B CA 1
ATOM 1818 C C . LEU B 1 29 ? -14.758 -4.762 3.846 1 83 29 LEU B C 1
ATOM 1820 O O . LEU B 1 29 ? -13.641 -4.293 3.6 1 83 29 LEU B O 1
ATOM 1824 N N . VAL B 1 30 ? -15.266 -4.809 4.977 1 86.12 30 VAL B N 1
ATOM 1825 C CA . VAL B 1 30 ? -14.555 -4.242 6.121 1 86.12 30 VAL B CA 1
ATOM 1826 C C . VAL B 1 30 ? -13.258 -5.008 6.359 1 86.12 30 VAL B C 1
ATOM 1828 O O . VAL B 1 30 ? -12.211 -4.402 6.586 1 86.12 30 VAL B O 1
ATOM 1831 N N . LEU B 1 31 ? -13.336 -6.281 6.277 1 87.12 31 LEU B N 1
ATOM 1832 C CA . LEU B 1 31 ? -12.148 -7.109 6.488 1 87.12 31 LEU B CA 1
ATOM 1833 C C . LEU B 1 31 ? -11.102 -6.836 5.418 1 87.12 31 LEU B C 1
ATOM 1835 O O . LEU B 1 31 ? -9.914 -6.699 5.727 1 87.12 31 LEU B O 1
ATOM 1839 N N . LYS B 1 32 ? -11.531 -6.773 4.223 1 85.81 32 LYS B N 1
ATOM 1840 C CA . LYS B 1 32 ? -10.617 -6.488 3.119 1 85.81 32 LYS B CA 1
ATOM 1841 C C . LYS B 1 32 ? -9.953 -5.125 3.295 1 85.81 32 LYS B C 1
ATOM 1843 O O . LYS B 1 32 ? -8.75 -4.98 3.068 1 85.81 32 LYS B O 1
ATOM 1848 N N . GLU B 1 33 ? -10.727 -4.176 3.65 1 88.12 33 GLU B N 1
ATOM 1849 C CA . GLU B 1 33 ? -10.219 -2.826 3.891 1 88.12 33 GLU B CA 1
ATOM 1850 C C . GLU B 1 33 ? -9.195 -2.814 5.023 1 88.12 33 GLU B C 1
ATOM 1852 O O . GLU B 1 33 ? -8.156 -2.164 4.922 1 88.12 33 GLU B O 1
ATOM 1857 N N . ARG B 1 34 ? -9.531 -3.49 6.02 1 88.5 34 ARG B N 1
ATOM 1858 C CA . ARG B 1 34 ? -8.625 -3.559 7.16 1 88.5 34 ARG B CA 1
ATOM 1859 C C . ARG B 1 34 ? -7.297 -4.195 6.77 1 88.5 34 ARG B C 1
ATOM 1861 O O . ARG B 1 34 ? -6.23 -3.717 7.168 1 88.5 34 ARG B O 1
ATOM 1868 N N . MET B 1 35 ? -7.336 -5.219 6.016 1 91.62 35 MET B N 1
ATOM 1869 C CA . MET B 1 35 ? -6.125 -5.91 5.582 1 91.62 35 MET B CA 1
ATOM 1870 C C . MET B 1 35 ? -5.289 -5.02 4.668 1 91.62 35 MET B C 1
ATOM 1872 O O . MET B 1 35 ? -4.082 -4.871 4.871 1 91.62 35 MET B O 1
ATOM 1876 N N . ASN B 1 36 ? -5.918 -4.434 3.691 1 89.81 36 ASN B N 1
ATOM 1877 C CA . ASN B 1 36 ? -5.246 -3.52 2.775 1 89.81 36 ASN B CA 1
ATOM 1878 C C . ASN B 1 36 ? -4.652 -2.322 3.512 1 89.81 36 ASN B C 1
ATOM 1880 O O . ASN B 1 36 ? -3.512 -1.932 3.252 1 89.81 36 ASN B O 1
ATOM 1884 N N . ASN B 1 37 ? -5.418 -1.86 4.383 1 90.19 37 ASN B N 1
ATOM 1885 C CA . ASN B 1 37 ? -4.941 -0.719 5.156 1 90.19 37 ASN B CA 1
ATOM 1886 C C . ASN B 1 37 ? -3.75 -1.092 6.031 1 90.19 37 ASN B C 1
ATOM 1888 O O . ASN B 1 37 ? -2.797 -0.319 6.152 1 90.19 37 ASN B O 1
ATOM 1892 N N . SER B 1 38 ? -3.812 -2.207 6.625 1 93.5 38 SER B N 1
ATOM 1893 C CA . SER B 1 38 ? -2.705 -2.676 7.449 1 93.5 38 SER B CA 1
ATOM 1894 C C . SER B 1 38 ? -1.427 -2.824 6.633 1 93.5 38 SER B C 1
ATOM 1896 O O . SER B 1 38 ? -0.355 -2.391 7.059 1 93.5 38 SER B O 1
ATOM 1898 N N . GLU B 1 39 ? -1.519 -3.387 5.492 1 95 39 GLU B N 1
ATOM 1899 C CA . GLU B 1 39 ? -0.346 -3.566 4.641 1 95 39 GLU B CA 1
ATOM 1900 C C . GLU B 1 39 ? 0.227 -2.223 4.203 1 95 39 GLU B C 1
ATOM 1902 O O . GLU B 1 39 ? 1.445 -2.033 4.195 1 95 39 GLU B O 1
ATOM 1907 N N . LEU B 1 40 ? -0.636 -1.365 3.875 1 94.69 40 LEU B N 1
ATOM 1908 C CA . LEU B 1 40 ? -0.222 -0.028 3.465 1 94.69 40 LEU B CA 1
ATOM 1909 C C . LEU B 1 40 ? 0.527 0.679 4.59 1 94.69 40 LEU B C 1
ATOM 1911 O O . LEU B 1 40 ? 1.612 1.223 4.371 1 94.69 40 LEU B O 1
ATOM 1915 N N . GLN B 1 41 ? -0.041 0.632 5.75 1 94.44 41 GLN B N 1
ATOM 1916 C CA . GLN B 1 41 ? 0.548 1.324 6.891 1 94.44 41 GLN B CA 1
ATOM 1917 C C . GLN B 1 41 ? 1.886 0.701 7.281 1 94.44 41 GLN B C 1
ATOM 1919 O O . GLN B 1 41 ? 2.814 1.409 7.676 1 94.44 41 GLN B O 1
ATOM 1924 N N . GLU B 1 42 ? 1.963 -0.546 7.223 1 95.81 42 GLU B N 1
ATOM 1925 C CA . GLU B 1 42 ? 3.227 -1.218 7.508 1 95.81 42 GLU B CA 1
ATOM 1926 C C . GLU B 1 42 ? 4.309 -0.806 6.512 1 95.81 42 GLU B C 1
ATOM 1928 O O . GLU B 1 42 ? 5.453 -0.567 6.898 1 95.81 42 GLU B O 1
ATOM 1933 N N . ALA B 1 43 ? 3.945 -0.761 5.277 1 96.69 43 ALA B N 1
ATOM 1934 C CA . ALA B 1 43 ? 4.871 -0.325 4.234 1 96.69 43 ALA B CA 1
ATOM 1935 C C . ALA B 1 43 ? 5.34 1.106 4.48 1 96.69 43 ALA B C 1
ATOM 1937 O O . ALA B 1 43 ? 6.535 1.4 4.395 1 96.69 43 ALA B O 1
ATOM 1938 N N . ARG B 1 44 ? 4.414 1.938 4.801 1 95.56 44 ARG B N 1
ATOM 1939 C CA . ARG B 1 44 ? 4.727 3.338 5.078 1 95.56 44 ARG B CA 1
ATOM 1940 C C . ARG B 1 44 ? 5.66 3.465 6.277 1 95.56 44 ARG B C 1
ATOM 1942 O O . ARG B 1 44 ? 6.582 4.281 6.27 1 95.56 44 ARG B O 1
ATOM 1949 N N . THR B 1 45 ? 5.352 2.689 7.277 1 94.62 45 THR B N 1
ATOM 1950 C CA . THR B 1 45 ? 6.18 2.715 8.477 1 94.62 45 THR B CA 1
ATOM 1951 C C . THR B 1 45 ? 7.609 2.287 8.164 1 94.62 45 THR B C 1
ATOM 1953 O O . THR B 1 45 ? 8.562 2.887 8.648 1 94.62 45 THR B O 1
ATOM 1956 N N . GLU B 1 46 ? 7.781 1.298 7.324 1 94.62 46 GLU B N 1
ATOM 1957 C CA . GLU B 1 46 ? 9.102 0.83 6.91 1 94.62 46 GLU B CA 1
ATOM 1958 C C . GLU B 1 46 ? 9.852 1.913 6.145 1 94.62 46 GLU B C 1
ATOM 1960 O O . GLU B 1 46 ? 11.039 2.15 6.402 1 94.62 46 GLU B O 1
ATOM 1965 N N . LEU B 1 47 ? 9.148 2.555 5.309 1 94.81 47 LEU B N 1
ATOM 1966 C CA . LEU B 1 47 ? 9.758 3.615 4.516 1 94.81 47 LEU B CA 1
ATOM 1967 C C . LEU B 1 47 ? 10.18 4.785 5.398 1 94.81 47 LEU B C 1
ATOM 1969 O O . LEU B 1 47 ? 11.289 5.301 5.266 1 94.81 47 LEU B O 1
ATOM 1973 N N . LYS B 1 48 ? 9.312 5.18 6.246 1 92.5 48 LYS B N 1
ATOM 1974 C CA . LYS B 1 48 ? 9.609 6.297 7.137 1 92.5 48 LYS B CA 1
ATOM 1975 C C . LYS B 1 48 ? 10.859 6.02 7.965 1 92.5 48 LYS B C 1
ATOM 1977 O O . LYS B 1 48 ? 11.695 6.906 8.148 1 92.5 48 LYS B O 1
ATOM 1982 N N . SER B 1 49 ? 10.992 4.855 8.414 1 90.81 49 SER B N 1
ATOM 1983 C CA . SER B 1 49 ? 12.125 4.48 9.258 1 90.81 49 SER B CA 1
ATOM 1984 C C . SER B 1 49 ? 13.414 4.402 8.445 1 90.81 49 SER B C 1
ATOM 1986 O O . SER B 1 49 ? 14.492 4.715 8.953 1 90.81 49 SER B O 1
ATOM 1988 N N . GLY B 1 50 ? 13.336 4.074 7.219 1 89 50 GLY B N 1
ATOM 1989 C CA . GLY B 1 50 ? 14.523 3.811 6.422 1 89 50 GLY B CA 1
ATOM 1990 C C . GLY B 1 50 ? 14.938 4.988 5.566 1 89 50 GLY B C 1
ATOM 1991 O O . GLY B 1 50 ? 16.109 5.117 5.207 1 89 50 GLY B O 1
ATOM 1992 N N . LEU B 1 51 ? 14.07 5.852 5.246 1 87.88 51 LEU B N 1
ATOM 1993 C CA . LEU B 1 51 ? 14.312 6.91 4.27 1 87.88 51 LEU B CA 1
ATOM 1994 C C . LEU B 1 51 ? 15.273 7.953 4.828 1 87.88 51 LEU B C 1
ATOM 1996 O O . LEU B 1 51 ? 16.078 8.531 4.086 1 87.88 51 LEU B O 1
ATOM 2000 N N . GLU B 1 52 ? 15.148 8.164 6.07 1 79.06 52 GLU B N 1
ATOM 2001 C CA . GLU B 1 52 ? 15.945 9.227 6.695 1 79.06 52 GLU B CA 1
ATOM 2002 C C . GLU B 1 52 ? 17.438 9 6.469 1 79.06 52 GLU B C 1
ATOM 2004 O O . GLU B 1 52 ? 18.188 9.953 6.281 1 79.06 52 GLU B O 1
ATOM 2009 N N . ASN B 1 53 ? 17.844 7.812 6.301 1 76 53 ASN B N 1
ATOM 2010 C CA . ASN B 1 53 ? 19.281 7.516 6.254 1 76 53 ASN B CA 1
ATOM 2011 C C . ASN B 1 53 ? 19.719 7.148 4.84 1 76 53 ASN B C 1
ATOM 2013 O O . ASN B 1 53 ? 20.906 6.922 4.598 1 76 53 ASN B O 1
ATOM 2017 N N . VAL B 1 54 ? 18.75 7.176 3.932 1 78.88 54 VAL B N 1
ATOM 2018 C CA . VAL B 1 54 ? 19.125 6.582 2.656 1 78.88 54 VAL B CA 1
ATOM 2019 C C . VAL B 1 54 ? 19.047 7.637 1.553 1 78.88 54 VAL B C 1
ATOM 2021 O O . VAL B 1 54 ? 19.922 7.699 0.688 1 78.88 54 VAL B O 1
ATOM 2024 N N . LEU B 1 55 ? 18.047 8.422 1.607 1 73.5 55 LEU B N 1
ATOM 2025 C CA . LEU B 1 55 ? 17.875 9.359 0.5 1 73.5 55 LEU B CA 1
ATOM 2026 C C . LEU B 1 55 ? 18.812 10.547 0.634 1 73.5 55 LEU B C 1
ATOM 2028 O O . LEU B 1 55 ? 19.109 10.984 1.747 1 73.5 55 LEU B O 1
ATOM 2032 N N . SER B 1 56 ? 19.297 10.797 -0.467 1 69.12 56 SER B N 1
ATOM 2033 C CA . SER B 1 56 ? 20.188 11.945 -0.526 1 69.12 56 SER B CA 1
ATOM 2034 C C . SER B 1 56 ? 19.453 13.234 -0.166 1 69.12 56 SER B C 1
ATOM 2036 O O . SER B 1 56 ? 18.234 13.289 -0.198 1 69.12 56 SER B O 1
ATOM 2038 N N . GLN B 1 57 ? 20.266 14.141 0.164 1 68.19 57 GLN B N 1
ATOM 2039 C CA . GLN B 1 57 ? 19.734 15.469 0.47 1 68.19 57 GLN B CA 1
ATOM 2040 C C . GLN B 1 57 ? 19.031 16.062 -0.74 1 68.19 57 GLN B C 1
ATOM 2042 O O . GLN B 1 57 ? 18.125 16.891 -0.59 1 68.19 57 GLN B O 1
ATOM 2047 N N . GLN B 1 58 ? 19.453 15.5 -1.861 1 72.81 58 GLN B N 1
ATOM 2048 C CA . GLN B 1 58 ? 18.906 16.047 -3.098 1 72.81 58 GLN B CA 1
ATOM 2049 C C . GLN B 1 58 ? 17.625 15.336 -3.51 1 72.81 58 GLN B C 1
ATOM 2051 O O . GLN B 1 58 ? 16.953 15.742 -4.461 1 72.81 58 GLN B O 1
ATOM 2056 N N . SER B 1 59 ? 17.297 14.453 -2.725 1 79.62 59 SER B N 1
ATOM 2057 C CA . SER B 1 59 ? 16.125 13.688 -3.111 1 79.62 59 SER B CA 1
ATOM 2058 C C . SER B 1 59 ? 14.859 14.539 -3.023 1 79.62 59 SER B C 1
ATOM 2060 O O . SER B 1 59 ? 14.742 15.398 -2.15 1 79.62 59 SER B O 1
ATOM 2062 N N . LEU B 1 60 ? 13.93 14.266 -3.961 1 87.56 60 LEU B N 1
ATOM 2063 C CA . LEU B 1 60 ? 12.648 14.961 -4.02 1 87.56 60 LEU B CA 1
ATOM 2064 C C . LEU B 1 60 ? 11.742 14.539 -2.869 1 87.56 60 LEU B C 1
ATOM 2066 O O . LEU B 1 60 ? 10.781 15.227 -2.539 1 87.56 60 LEU B O 1
ATOM 2070 N N . PHE B 1 61 ? 12.211 13.359 -2.258 1 92.62 61 PHE B N 1
ATOM 2071 C CA . PHE B 1 61 ? 11.352 12.812 -1.211 1 92.62 61 PHE B CA 1
ATOM 2072 C C . PHE B 1 61 ? 12.078 12.82 0.132 1 92.62 61 PHE B C 1
ATOM 2074 O O . PHE B 1 61 ? 13.297 12.648 0.188 1 92.62 61 PHE B O 1
ATOM 2081 N N . GLY B 1 62 ? 11.398 13.07 1.159 1 91.19 62 GLY B N 1
ATOM 2082 C CA . GLY B 1 62 ? 11.93 13.031 2.51 1 91.19 62 GLY B CA 1
ATOM 2083 C C . GLY B 1 62 ? 10.859 12.969 3.578 1 91.19 62 GLY B C 1
ATOM 2084 O O . GLY B 1 62 ? 9.68 12.766 3.27 1 91.19 62 GLY B O 1
ATOM 2085 N N . ILE B 1 63 ? 11.266 13.031 4.781 1 92.88 63 ILE B N 1
ATOM 2086 C CA . ILE 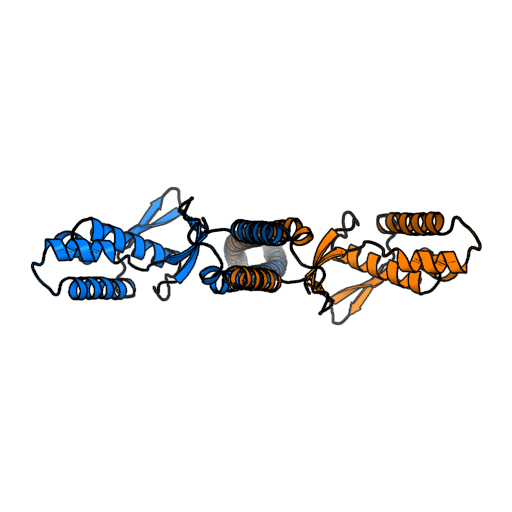B 1 63 ? 10.336 12.984 5.906 1 92.88 63 ILE B CA 1
ATOM 2087 C C . ILE B 1 63 ? 10.016 14.398 6.371 1 92.88 63 ILE B C 1
ATOM 2089 O O . ILE B 1 63 ? 10.914 15.18 6.68 1 92.88 63 ILE B O 1
ATOM 2093 N N . LYS B 1 64 ? 8.844 14.734 6.312 1 92.5 64 LYS B N 1
ATOM 2094 C CA . LYS B 1 64 ? 8.367 16 6.859 1 92.5 64 LYS B CA 1
ATOM 2095 C C . LYS B 1 64 ? 7.582 15.781 8.156 1 92.5 64 LYS B C 1
ATOM 2097 O O . LYS B 1 64 ? 6.691 14.938 8.211 1 92.5 64 LYS B O 1
ATOM 2102 N N . ARG B 1 65 ? 7.922 16.422 9.164 1 94.31 65 ARG B N 1
ATOM 2103 C CA . ARG B 1 65 ? 7.188 16.344 10.422 1 94.31 65 ARG B CA 1
ATOM 2104 C C . ARG B 1 65 ? 6.023 17.328 10.438 1 94.31 65 ARG B C 1
ATOM 2106 O O . ARG B 1 65 ? 6.207 18.516 10.727 1 94.31 65 ARG B O 1
ATOM 2113 N N . MET B 1 66 ? 4.863 16.781 10.273 1 95.44 66 MET B N 1
ATOM 2114 C CA . MET B 1 66 ? 3.66 17.594 10.18 1 95.44 66 MET B CA 1
ATOM 2115 C C . MET B 1 66 ? 3.316 18.203 11.539 1 95.44 66 MET B C 1
ATOM 2117 O O . MET B 1 66 ? 3.15 17.484 12.523 1 95.44 66 MET B O 1
ATOM 2121 N N . GLY B 1 67 ? 3.242 19.5 11.523 1 96.12 67 GLY B N 1
ATOM 2122 C CA . GLY B 1 67 ? 2.875 20.172 12.758 1 96.12 67 GLY B CA 1
ATOM 2123 C C . GLY B 1 67 ? 4.07 20.672 13.547 1 96.12 67 GLY B C 1
ATOM 2124 O O . GLY B 1 67 ? 3.914 21.328 14.578 1 96.12 67 GLY B O 1
ATOM 2125 N N . GLU B 1 68 ? 5.258 20.328 13.047 1 96.06 68 GLU B N 1
ATOM 2126 C CA . GLU B 1 68 ? 6.469 20.797 13.703 1 96.06 68 GLU B CA 1
ATOM 2127 C C . GLU B 1 68 ? 6.816 22.219 13.25 1 96.06 68 GLU B C 1
ATOM 2129 O O . GLU B 1 68 ? 6.777 22.516 12.055 1 96.06 68 GLU B O 1
ATOM 2134 N N . LEU B 1 69 ? 7.219 23.062 14.172 1 96.81 69 LEU B N 1
ATOM 2135 C CA . LEU B 1 69 ? 7.496 24.453 13.852 1 96.81 69 LEU B CA 1
ATOM 2136 C C . LEU B 1 69 ? 8.914 24.609 13.32 1 96.81 69 LEU B C 1
ATOM 2138 O O . LEU B 1 69 ? 9.852 24 13.844 1 96.81 69 LEU B O 1
ATOM 2142 N N . ASN B 1 70 ? 8.961 25.359 12.258 1 94 70 ASN B N 1
ATOM 2143 C CA . ASN B 1 70 ? 10.266 25.844 11.812 1 94 70 ASN B CA 1
ATOM 2144 C C . ASN B 1 70 ? 10.812 26.922 12.75 1 94 70 ASN B C 1
ATOM 2146 O O . ASN B 1 70 ? 10.109 27.859 13.102 1 94 70 ASN B O 1
ATOM 2150 N N . SER B 1 71 ? 12.062 26.828 13.07 1 93.25 71 SER B N 1
ATOM 2151 C CA . SER B 1 71 ? 12.641 27.719 14.078 1 93.25 71 SER B CA 1
ATOM 2152 C C . SER B 1 71 ? 13.133 29.016 13.445 1 93.25 71 SER B C 1
ATOM 2154 O O . SER B 1 71 ? 13.312 30.016 14.141 1 93.25 71 SER B O 1
ATOM 2156 N N . GLU B 1 72 ? 13.273 29.016 12.18 1 94.06 72 GLU B N 1
ATOM 2157 C CA . GLU B 1 72 ? 13.93 30.141 11.508 1 94.06 72 GLU B CA 1
ATOM 2158 C C . GLU B 1 72 ? 13.133 31.438 11.672 1 94.06 72 GLU B C 1
ATOM 2160 O O . GLU B 1 72 ? 13.68 32.469 12.047 1 94.06 72 GLU B O 1
ATOM 2165 N N . PRO B 1 73 ? 11.891 31.359 11.438 1 96.06 73 PRO B N 1
ATOM 2166 C CA . PRO B 1 73 ? 11.117 32.594 11.617 1 96.06 73 PRO B CA 1
ATOM 2167 C C . PRO B 1 73 ? 11.148 33.125 13.055 1 96.06 73 PRO B C 1
ATOM 2169 O O . PRO B 1 73 ? 11.125 34.312 13.281 1 96.06 73 PRO B O 1
ATOM 2172 N N . PHE B 1 74 ? 11.219 32.25 14.016 1 96.06 74 PHE B N 1
ATOM 2173 C CA . PHE B 1 74 ? 11.297 32.625 15.422 1 96.06 74 PHE B CA 1
ATOM 2174 C C . PHE B 1 74 ? 12.617 33.344 15.719 1 96.06 74 PHE B C 1
ATOM 2176 O O . PHE B 1 74 ? 12.656 34.312 16.453 1 96.06 74 PHE B O 1
ATOM 2183 N N . ARG B 1 75 ? 13.602 32.781 15.148 1 93.88 75 ARG B N 1
ATOM 2184 C CA . ARG B 1 75 ? 14.914 33.406 15.297 1 93.88 75 ARG B CA 1
ATOM 2185 C C . ARG B 1 75 ? 14.938 34.812 14.734 1 93.88 75 ARG B C 1
ATOM 2187 O O . ARG B 1 75 ? 15.391 35.75 15.398 1 93.88 75 ARG B O 1
ATOM 2194 N N . ASP B 1 76 ? 14.461 34.969 13.555 1 93.75 76 ASP B N 1
ATOM 2195 C CA . ASP B 1 76 ? 14.43 36.281 12.898 1 93.75 76 ASP B CA 1
ATOM 2196 C C . ASP B 1 76 ? 13.617 37.281 13.703 1 93.75 76 ASP B C 1
ATOM 2198 O O . ASP B 1 76 ? 14.008 38.438 13.844 1 93.75 76 ASP B O 1
ATOM 2202 N N . ALA B 1 77 ? 12.523 36.875 14.188 1 94 77 ALA B N 1
ATOM 2203 C CA . ALA B 1 77 ? 11.656 37.75 14.977 1 94 77 ALA B CA 1
ATOM 2204 C C . ALA B 1 77 ? 12.344 38.188 16.266 1 94 77 ALA B C 1
ATOM 2206 O O . ALA B 1 77 ? 12.258 39.344 16.656 1 94 77 ALA B O 1
ATOM 2207 N N . CYS B 1 78 ? 13.055 37.281 16.922 1 92 78 CYS B N 1
ATOM 2208 C CA . CYS B 1 78 ? 13.773 37.594 18.141 1 92 78 CYS B CA 1
ATOM 2209 C C . CYS B 1 78 ? 14.898 38.594 17.875 1 92 78 CYS B C 1
ATOM 2211 O O . CYS B 1 78 ? 15.156 39.5 18.688 1 92 78 CYS B O 1
ATOM 2213 N N . MET B 1 79 ? 15.508 38.375 16.766 1 90.31 79 MET B N 1
ATOM 2214 C CA . MET B 1 79 ? 16.594 39.25 16.391 1 90.31 79 MET B CA 1
ATOM 2215 C C . MET B 1 79 ? 16.094 40.688 16.188 1 90.31 79 MET B C 1
ATOM 2217 O O . MET B 1 79 ? 16.812 41.656 16.469 1 90.31 79 MET B O 1
ATOM 2221 N N . GLN B 1 80 ? 14.953 40.781 15.75 1 88.06 80 GLN B N 1
ATOM 2222 C CA . GLN B 1 80 ? 14.367 42.094 15.523 1 88.06 80 GLN B CA 1
ATOM 2223 C C . GLN B 1 80 ? 13.938 42.75 16.844 1 88.06 80 GLN B C 1
ATOM 2225 O O . GLN B 1 80 ? 14.008 43.969 16.984 1 88.06 80 GLN B O 1
ATOM 2230 N N . LYS B 1 81 ? 13.602 41.969 17.703 1 86.38 81 LYS B N 1
ATOM 2231 C CA . LYS B 1 81 ? 13.008 42.469 18.938 1 86.38 81 LYS B CA 1
ATOM 2232 C C . LYS B 1 81 ? 14.062 42.656 20.031 1 86.38 81 LYS B C 1
ATOM 2234 O O . LYS B 1 81 ? 13.93 43.531 20.891 1 86.38 81 LYS B O 1
ATOM 2239 N N . PHE B 1 82 ? 14.938 41.781 20.047 1 83.31 82 PHE B N 1
ATOM 2240 C CA . PHE B 1 82 ? 15.898 41.781 21.141 1 83.31 82 PHE B CA 1
ATOM 2241 C C . PHE B 1 82 ? 17.297 42.062 20.625 1 83.31 82 PHE B C 1
ATOM 2243 O O . PHE B 1 82 ? 17.609 41.812 19.453 1 83.31 82 PHE B O 1
ATOM 2250 N N . LEU B 1 83 ? 17.953 43 21.328 1 72.69 83 LEU B N 1
ATOM 2251 C CA . LEU B 1 83 ? 19.375 43.312 21.109 1 72.69 83 LEU B CA 1
ATOM 2252 C C . LEU B 1 83 ? 20.25 42.562 22.109 1 72.69 83 LEU B C 1
ATOM 2254 O O . LEU B 1 83 ? 19.844 42.375 23.266 1 72.69 83 LEU B O 1
ATOM 2258 N N . GLY B 1 84 ? 20.969 41.375 21.703 1 67.69 84 GLY B N 1
ATOM 2259 C CA . GLY B 1 84 ? 21.922 40.781 22.641 1 67.69 84 GLY B CA 1
ATOM 2260 C C . GLY B 1 84 ? 22.203 39.312 22.375 1 67.69 84 GLY B C 1
ATOM 2261 O O . GLY B 1 84 ? 21.688 38.75 21.422 1 67.69 84 GLY B O 1
ATOM 2262 N N . GLU B 1 85 ? 23.125 38.75 23.25 1 65.81 85 GLU B N 1
ATOM 2263 C CA . GLU B 1 85 ? 23.828 37.469 23.125 1 65.81 85 GLU B CA 1
ATOM 2264 C C . GLU B 1 85 ? 22.875 36.281 23.312 1 65.81 85 GLU B C 1
ATOM 2266 O O . GLU B 1 85 ? 23.094 35.219 22.766 1 65.81 85 GLU B O 1
ATOM 2271 N N . ASP B 1 86 ? 21.719 36.562 23.891 1 80.62 86 ASP B N 1
ATOM 2272 C CA . ASP B 1 86 ? 20.953 35.375 24.234 1 80.62 86 ASP B CA 1
ATOM 2273 C C . ASP B 1 86 ? 19.766 35.188 23.281 1 80.62 86 ASP B C 1
ATOM 2275 O O . ASP B 1 86 ? 18.75 34.594 23.656 1 80.62 86 ASP B O 1
ATOM 2279 N N . LEU B 1 87 ? 19.969 35.562 22.062 1 83.19 87 LEU B N 1
ATOM 2280 C CA . LEU B 1 87 ? 18.906 35.594 21.078 1 83.19 87 LEU B CA 1
ATOM 2281 C C . LEU B 1 87 ? 18.547 34.188 20.641 1 83.19 87 LEU B C 1
ATOM 2283 O O . LEU B 1 87 ? 17.359 33.875 20.484 1 83.19 87 LEU B O 1
ATOM 2287 N N . GLU B 1 88 ? 19.578 33.344 20.547 1 85.31 88 GLU B N 1
ATOM 2288 C CA . GLU B 1 88 ? 19.344 31.984 20.125 1 85.31 88 GLU B CA 1
ATOM 2289 C C . GLU B 1 88 ? 18.516 31.203 21.141 1 85.31 88 GLU B C 1
ATOM 2291 O O . GLU B 1 88 ? 17.578 30.5 20.781 1 85.31 88 GLU B O 1
ATOM 2296 N N . ILE B 1 89 ? 18.859 31.422 22.359 1 89.06 89 ILE B N 1
ATOM 2297 C CA . ILE B 1 89 ? 18.156 30.719 23.422 1 89.06 89 ILE B CA 1
ATOM 2298 C C . ILE B 1 89 ? 16.703 31.188 23.5 1 89.06 89 ILE B C 1
ATOM 2300 O O . ILE B 1 89 ? 15.789 30.375 23.625 1 89.06 89 ILE B O 1
ATOM 2304 N N . LYS B 1 90 ? 16.531 32.438 23.344 1 90.56 90 LYS B N 1
ATOM 2305 C CA . LYS B 1 90 ? 15.195 33 23.422 1 90.56 90 LYS B CA 1
ATOM 2306 C C . LYS B 1 90 ? 14.328 32.5 22.266 1 90.56 90 LYS B C 1
ATOM 2308 O O . LYS B 1 90 ? 13.141 32.25 22.438 1 90.56 90 LYS B O 1
ATOM 2313 N N . SER B 1 91 ? 14.93 32.469 21.109 1 93.81 91 SER B N 1
ATOM 2314 C CA . SER B 1 91 ? 14.188 32 19.922 1 93.81 91 SER B CA 1
ATOM 2315 C C . SER B 1 91 ? 13.758 30.562 20.062 1 93.81 91 SER B C 1
ATOM 2317 O O . SER B 1 91 ? 12.625 30.203 19.734 1 93.81 91 SER B O 1
ATOM 2319 N N . ILE B 1 92 ? 14.602 29.75 20.547 1 93.69 92 ILE B N 1
ATOM 2320 C CA . ILE B 1 92 ? 14.312 28.328 20.734 1 93.69 92 ILE B CA 1
ATOM 2321 C C . ILE B 1 92 ? 13.203 28.172 21.781 1 93.69 92 ILE B C 1
ATOM 2323 O O . ILE B 1 92 ? 12.289 27.359 21.594 1 93.69 92 ILE B O 1
ATOM 2327 N N . GLU B 1 93 ? 13.336 28.938 22.797 1 94.5 93 GLU B N 1
ATOM 2328 C CA . GLU B 1 93 ? 12.328 28.875 23.844 1 94.5 93 GLU B CA 1
ATOM 2329 C C . GLU B 1 93 ? 10.953 29.297 23.328 1 94.5 93 GLU B C 1
ATOM 2331 O O . GLU B 1 93 ? 9.945 28.672 23.656 1 94.5 93 GLU B O 1
ATOM 2336 N N . LEU B 1 94 ? 11.008 30.375 22.578 1 94.81 94 LEU B N 1
ATOM 2337 C CA . LEU B 1 94 ? 9.758 30.859 22 1 94.81 94 LEU B CA 1
ATOM 2338 C C . LEU B 1 94 ? 9.148 29.828 21.062 1 94.81 94 LEU B C 1
ATOM 2340 O O . LEU B 1 94 ? 7.941 29.562 21.125 1 94.81 94 LEU B O 1
ATOM 2344 N N . CYS B 1 95 ? 9.945 29.281 20.266 1 96.5 95 CYS B N 1
ATOM 2345 C CA . CYS B 1 95 ? 9.484 28.25 19.344 1 96.5 95 CYS B CA 1
ATOM 2346 C C . CYS B 1 95 ? 8.922 27.062 20.109 1 96.5 95 CYS B C 1
ATOM 2348 O O . CYS B 1 95 ? 7.844 26.562 19.766 1 96.5 95 CYS B O 1
ATOM 2350 N N . SER B 1 96 ? 9.586 26.641 21.125 1 95.81 96 SER B N 1
ATOM 2351 C CA . SER B 1 96 ? 9.156 25.516 21.938 1 95.81 96 SER B CA 1
ATOM 2352 C C . SER B 1 96 ? 7.828 25.812 22.641 1 95.81 96 SER B C 1
ATOM 2354 O O . SER B 1 96 ? 6.965 24.938 22.75 1 95.81 96 SER B O 1
ATOM 2356 N N . LEU B 1 97 ? 7.738 26.953 23.141 1 96 97 LEU B N 1
ATOM 2357 C CA . LEU B 1 97 ? 6.512 27.375 23.797 1 96 97 LEU B CA 1
ATOM 2358 C C . LEU B 1 97 ? 5.316 27.25 22.859 1 96 97 LEU B C 1
ATOM 2360 O O . LEU B 1 97 ? 4.27 26.719 23.25 1 96 97 LEU B O 1
ATOM 2364 N N . TRP B 1 98 ? 5.547 27.656 21.703 1 96.75 98 TRP B N 1
ATOM 2365 C CA . TRP B 1 98 ? 4.426 27.641 20.766 1 96.75 98 TRP B CA 1
ATOM 2366 C C . TRP B 1 98 ? 4.164 26.234 20.25 1 96.75 98 TRP B C 1
ATOM 2368 O O . TRP B 1 98 ? 3.023 25.8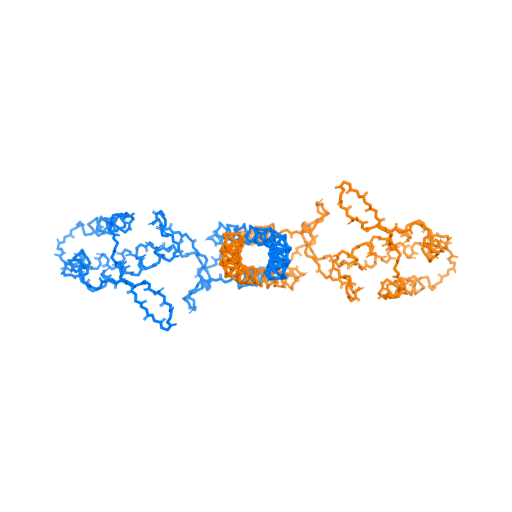75 19.969 1 96.75 98 TRP B O 1
ATOM 2378 N N . GLN B 1 99 ? 5.184 25.438 20.203 1 96.69 99 GLN B N 1
ATOM 2379 C CA . GLN B 1 99 ? 4.965 24.031 19.922 1 96.69 99 GLN B CA 1
ATOM 2380 C C . GLN B 1 99 ? 4.059 23.391 20.969 1 96.69 99 GLN B C 1
ATOM 2382 O O . GLN B 1 99 ? 3.182 22.594 20.625 1 96.69 99 GLN B O 1
ATOM 2387 N N . GLU B 1 100 ? 4.27 23.734 22.141 1 95.62 100 GLU B N 1
ATOM 2388 C CA . GLU B 1 100 ? 3.451 23.203 23.234 1 95.62 100 GLU B CA 1
ATOM 2389 C C . GLU B 1 100 ? 2.023 23.734 23.156 1 95.62 100 GLU B C 1
ATOM 2391 O O . GLU B 1 100 ? 1.068 23.016 23.453 1 95.62 100 GLU B O 1
ATOM 2396 N N . ASN B 1 101 ? 1.934 25.016 22.781 1 95.56 101 ASN B N 1
ATOM 2397 C CA . ASN B 1 101 ? 0.602 25.594 22.609 1 95.56 101 ASN B CA 1
ATOM 2398 C C . ASN B 1 101 ? -0.211 24.828 21.562 1 95.56 101 ASN B C 1
ATOM 2400 O O . ASN B 1 101 ? -1.403 24.594 21.766 1 95.56 101 ASN B O 1
ATOM 2404 N N . ILE B 1 102 ? 0.443 24.5 20.531 1 95.38 102 ILE B N 1
ATOM 2405 C CA . ILE B 1 102 ? -0.209 23.797 19.438 1 95.38 102 ILE B CA 1
ATOM 2406 C C . ILE B 1 102 ? -0.714 22.438 19.922 1 95.38 102 ILE B C 1
ATOM 2408 O O . ILE B 1 102 ? -1.781 21.984 19.5 1 95.38 102 ILE B O 1
ATOM 2412 N N . LYS B 1 103 ? -0.034 21.859 20.828 1 93.75 103 LYS B N 1
ATOM 2413 C CA . LYS B 1 103 ? -0.375 20.547 21.359 1 93.75 103 LYS B CA 1
ATOM 2414 C C . LYS B 1 103 ? -1.545 20.641 22.328 1 93.75 103 LYS B C 1
ATOM 2416 O O . LYS B 1 103 ? -2.178 19.625 22.641 1 93.75 103 LYS B O 1
ATOM 2421 N N . ASN B 1 104 ? -1.749 21.797 22.797 1 94.12 104 ASN B N 1
ATOM 2422 C CA . ASN B 1 104 ? -2.779 22 23.812 1 94.12 104 ASN B CA 1
ATOM 2423 C C . ASN B 1 104 ? -4.172 21.703 23.25 1 94.12 104 ASN B C 1
ATOM 2425 O O . ASN B 1 104 ? -4.676 22.438 22.406 1 94.12 104 ASN B O 1
ATOM 2429 N N . GLN B 1 105 ? -4.832 20.766 23.781 1 90.19 105 GLN B N 1
ATOM 2430 C CA . GLN B 1 105 ? -6.133 20.312 23.312 1 90.19 105 GLN B CA 1
ATOM 2431 C C . GLN B 1 105 ? -7.23 21.312 23.672 1 90.19 105 GLN B C 1
ATOM 2433 O O . GLN B 1 105 ? -8.312 21.297 23.078 1 90.19 105 GLN B O 1
ATOM 2438 N N . GLN B 1 106 ? -6.941 22.172 24.609 1 93 106 GLN B N 1
ATOM 2439 C CA . GLN B 1 106 ? -7.934 23.141 25.047 1 93 106 GLN B CA 1
ATOM 2440 C C . GLN B 1 106 ? -7.973 24.344 24.125 1 93 106 GLN B C 1
ATOM 2442 O O . GLN B 1 106 ? -8.891 25.172 24.203 1 93 106 GLN B O 1
ATOM 2447 N N . TRP B 1 107 ? -6.973 24.516 23.297 1 95 107 TRP B N 1
ATOM 2448 C CA . TRP B 1 107 ? -6.902 25.609 22.344 1 95 107 TRP B CA 1
ATOM 2449 C C . TRP B 1 107 ? -7.289 25.125 20.938 1 95 107 TRP B C 1
ATOM 2451 O O . TRP B 1 107 ? -6.551 24.375 20.312 1 95 107 TRP B O 1
ATOM 2461 N N . PHE B 1 108 ? -8.461 25.578 20.5 1 92.62 108 PHE B N 1
ATOM 2462 C CA . PHE B 1 108 ? -8.969 25.141 19.203 1 92.62 108 PHE B CA 1
ATOM 2463 C C . PHE B 1 108 ? -9.32 26.344 18.328 1 92.62 108 PHE B C 1
ATOM 2465 O O . PHE B 1 108 ? -10.492 26.719 18.234 1 92.62 108 PHE B O 1
ATOM 2472 N N . PRO B 1 109 ? -8.297 26.844 17.656 1 95.5 109 PRO B N 1
ATOM 2473 C CA . PRO B 1 109 ? -8.5 28.062 16.859 1 95.5 109 PRO B CA 1
ATOM 2474 C C . PRO B 1 109 ? -9.008 27.766 15.453 1 95.5 109 PRO B C 1
ATOM 2476 O O . PRO B 1 109 ? -8.422 28.25 14.477 1 95.5 109 PRO B O 1
ATOM 2479 N N . PHE B 1 110 ? -10.117 27 15.289 1 94.94 110 PHE B N 1
ATOM 2480 C CA . PHE B 1 110 ? -10.688 26.672 13.984 1 94.94 110 PHE B CA 1
ATOM 2481 C C . PHE B 1 110 ? -12.164 27.062 13.93 1 94.94 110 PHE B C 1
ATOM 2483 O O . PHE B 1 110 ? -12.844 27.094 14.961 1 94.94 110 PHE B O 1
ATOM 2490 N N . LYS B 1 111 ? -12.555 27.438 12.781 1 92.38 111 LYS B N 1
ATOM 2491 C CA . LYS B 1 111 ? -13.969 27.656 12.523 1 92.38 111 LYS B CA 1
ATOM 2492 C C . LYS B 1 111 ? -14.461 26.812 11.352 1 92.38 111 LYS B C 1
ATOM 2494 O O . LYS B 1 111 ? -13.672 26.469 10.461 1 92.38 111 LYS B O 1
ATOM 2499 N N . THR B 1 112 ? -15.711 26.391 11.359 1 90.56 112 THR B N 1
ATOM 2500 C CA . THR B 1 112 ? -16.297 25.547 10.328 1 90.56 112 THR B CA 1
ATOM 2501 C C . THR B 1 112 ? -16.953 26.391 9.242 1 90.56 112 THR B C 1
ATOM 2503 O O . THR B 1 112 ? -17.656 27.344 9.547 1 90.56 112 THR B O 1
ATOM 2506 N N . ILE B 1 113 ? -16.531 26.031 8.055 1 87.31 113 ILE B N 1
ATOM 2507 C CA . ILE B 1 113 ? -17.172 26.734 6.945 1 87.31 113 ILE B CA 1
ATOM 2508 C C . ILE B 1 113 ? -17.812 25.719 6.004 1 87.31 113 ILE B C 1
ATOM 2510 O O . ILE B 1 113 ? -17.344 24.578 5.887 1 87.31 113 ILE B O 1
ATOM 2514 N N . GLN B 1 114 ? -18.953 25.922 5.527 1 85.31 114 GLN B N 1
ATOM 2515 C CA . GLN B 1 114 ? -19.641 25.062 4.57 1 85.31 114 GLN B CA 1
ATOM 2516 C C . GLN B 1 114 ? -19.328 25.484 3.137 1 85.31 114 GLN B C 1
ATOM 2518 O O . GLN B 1 114 ? -19.562 26.641 2.76 1 85.31 114 GLN B O 1
ATOM 2523 N N . MET B 1 115 ? -18.516 24.734 2.607 1 78.31 115 MET B N 1
ATOM 2524 C CA . MET B 1 115 ? -18.234 25.016 1.202 1 78.31 115 MET B CA 1
ATOM 2525 C C . MET B 1 115 ? -18.672 23.844 0.319 1 78.31 115 MET B C 1
ATOM 2527 O O . MET B 1 115 ? -18.203 22.719 0.501 1 78.31 115 MET B O 1
ATOM 2531 N N . ASN B 1 116 ? -19.5 24.172 -0.699 1 74.75 116 ASN B N 1
ATOM 2532 C CA . ASN B 1 116 ? -19.969 23.188 -1.674 1 74.75 116 ASN B CA 1
ATOM 2533 C C . ASN B 1 116 ? -20.5 21.938 -0.992 1 74.75 116 ASN B C 1
ATOM 2535 O O . ASN B 1 116 ? -20.172 20.812 -1.389 1 74.75 116 ASN B O 1
ATOM 2539 N N . GLY B 1 117 ? -21.219 22.156 0.159 1 76.75 117 GLY B N 1
ATOM 2540 C CA . GLY B 1 117 ? -21.891 21.047 0.817 1 76.75 117 GLY B CA 1
ATOM 2541 C C . GLY B 1 117 ? -21 20.297 1.798 1 76.75 117 GLY B C 1
ATOM 2542 O O . GLY B 1 117 ? -21.453 19.375 2.479 1 76.75 117 GLY B O 1
ATOM 2543 N N . LYS B 1 118 ? -19.688 20.656 1.771 1 75.19 118 LYS B N 1
ATOM 2544 C CA . LYS B 1 118 ? -18.781 20.031 2.725 1 75.19 118 LYS B CA 1
ATOM 2545 C C . LYS B 1 118 ? -18.375 21.016 3.82 1 75.19 118 LYS B C 1
ATOM 2547 O O . LYS B 1 118 ? -18.234 22.219 3.57 1 75.19 118 LYS B O 1
ATOM 2552 N N . CYS B 1 119 ? -18.375 20.406 5 1 77.75 119 CYS B N 1
ATOM 2553 C CA . CYS B 1 119 ? -17.922 21.219 6.125 1 77.75 119 CYS B CA 1
ATOM 2554 C C . CYS B 1 119 ? -16.406 21.141 6.266 1 77.75 119 CYS B C 1
ATOM 2556 O O . CYS B 1 119 ? -15.844 20.047 6.395 1 77.75 119 CYS B O 1
ATOM 2558 N N . ASP B 1 120 ? -15.82 22.391 6.066 1 85.62 120 ASP B N 1
ATOM 2559 C CA . ASP B 1 120 ? -14.367 22.438 6.207 1 85.62 120 ASP B CA 1
ATOM 2560 C C . ASP B 1 120 ? -13.969 23.281 7.422 1 85.62 120 ASP B C 1
ATOM 2562 O O . ASP B 1 120 ? -14.68 24.203 7.805 1 85.62 120 ASP B O 1
ATOM 2566 N N . GLU B 1 121 ? -12.945 22.766 8.07 1 88.31 121 GLU B N 1
ATOM 2567 C CA . GLU B 1 121 ? -12.398 23.531 9.195 1 88.31 121 GLU B CA 1
ATOM 2568 C C . GLU B 1 121 ? -11.219 24.391 8.75 1 88.31 121 GLU B C 1
ATOM 2570 O O . GLU B 1 121 ? -10.289 23.906 8.109 1 88.31 121 GLU B O 1
ATOM 2575 N N . ILE B 1 122 ? -11.375 25.734 9.039 1 91.94 122 ILE B N 1
ATOM 2576 C CA . ILE B 1 122 ? -10.297 26.656 8.711 1 91.94 122 ILE B CA 1
ATOM 2577 C C . ILE B 1 122 ? -9.852 27.391 9.961 1 91.94 122 ILE B C 1
ATOM 2579 O O . ILE B 1 122 ? -10.602 27.484 10.938 1 91.94 122 ILE B O 1
ATOM 2583 N N . ILE B 1 123 ? -8.688 27.891 9.945 1 94.94 123 ILE B N 1
ATOM 2584 C CA . ILE B 1 123 ? -8.164 28.656 11.07 1 94.94 123 ILE B CA 1
ATOM 2585 C C . ILE B 1 123 ? -9 29.922 11.281 1 94.94 123 ILE B C 1
ATOM 2587 O O . ILE B 1 123 ? -9.336 30.609 10.312 1 94.94 123 ILE B O 1
ATOM 2591 N N . ASP B 1 124 ? -9.328 30.234 12.477 1 95.5 124 ASP B N 1
ATOM 2592 C CA . ASP B 1 124 ? -10.055 31.438 12.844 1 95.5 124 ASP B CA 1
ATOM 2593 C C . ASP B 1 124 ? -9.109 32.625 12.977 1 95.5 124 ASP B C 1
ATOM 2595 O O . ASP B 1 124 ? -8.398 32.75 13.969 1 95.5 124 ASP B O 1
ATOM 2599 N N . VAL B 1 125 ? -9.18 33.531 12.086 1 90.19 125 VAL B N 1
ATOM 2600 C CA . VAL B 1 125 ? -8.289 34.688 12.039 1 90.19 125 VAL B CA 1
ATOM 2601 C C . VAL B 1 125 ? -8.539 35.594 13.25 1 90.19 125 VAL B C 1
ATOM 2603 O O . VAL B 1 125 ? -7.688 36.406 13.609 1 90.19 125 VAL B O 1
ATOM 2606 N N . ASN B 1 126 ? -9.711 35.375 13.906 1 93.75 126 ASN B N 1
ATOM 2607 C CA . ASN B 1 126 ? -10.07 36.219 15.055 1 93.75 126 ASN B CA 1
ATOM 2608 C C . ASN B 1 126 ? -9.656 35.562 16.375 1 93.75 126 ASN B C 1
ATOM 2610 O O . ASN B 1 126 ? -9.984 36.062 17.453 1 93.75 126 ASN B O 1
ATOM 2614 N N . ASP B 1 127 ? -9.008 34.531 16.312 1 96.62 127 ASP B N 1
ATOM 2615 C CA . ASP B 1 127 ? -8.531 33.906 17.531 1 96.62 127 ASP B CA 1
ATOM 2616 C C . ASP B 1 127 ? -7.594 34.812 18.312 1 96.62 127 ASP B C 1
ATOM 2618 O O . ASP B 1 127 ? -6.633 35.344 17.734 1 96.62 127 ASP B O 1
ATOM 2622 N N . ASP B 1 128 ? -7.793 35 19.594 1 95.81 128 ASP B N 1
ATOM 2623 C CA . ASP B 1 128 ? -7.07 35.969 20.406 1 95.81 128 ASP B CA 1
ATOM 2624 C C . ASP B 1 128 ? -5.594 35.625 20.531 1 95.81 128 ASP B C 1
ATOM 2626 O O . ASP B 1 128 ? -4.723 36.469 20.422 1 95.81 128 ASP B O 1
ATOM 2630 N N . LYS B 1 129 ? -5.344 34.375 20.734 1 96.38 129 LYS B N 1
ATOM 2631 C CA . LYS B 1 129 ? -3.965 33.906 20.906 1 96.38 129 LYS B CA 1
ATOM 2632 C C . LYS B 1 129 ? -3.16 34.125 19.625 1 96.38 129 LYS B C 1
ATOM 2634 O O . LYS B 1 129 ? -2.008 34.562 19.672 1 96.38 129 LYS B O 1
ATOM 2639 N N . LEU B 1 130 ? -3.744 33.844 18.531 1 97.25 130 LEU B N 1
ATOM 2640 C CA . LEU B 1 130 ? -3.08 34 17.25 1 97.25 130 LEU B CA 1
ATOM 2641 C C . LEU B 1 130 ? -2.877 35.469 16.922 1 97.25 130 LEU B C 1
ATOM 2643 O O . LEU B 1 130 ? -1.843 35.844 16.359 1 97.25 130 LEU B O 1
ATOM 2647 N N . LYS B 1 131 ? -3.779 36.281 17.266 1 97 131 LYS B N 1
ATOM 2648 C CA . LYS B 1 131 ? -3.639 37.719 17.047 1 97 131 LYS B CA 1
ATOM 2649 C C . LYS B 1 131 ? -2.482 38.281 17.859 1 97 131 LYS B C 1
ATOM 2651 O O . LYS B 1 131 ? -1.69 39.094 17.359 1 97 131 LYS B O 1
ATOM 2656 N N . GLN B 1 132 ? -2.457 37.906 19.062 1 96.56 132 GLN B N 1
ATOM 2657 C CA . GLN B 1 132 ? -1.385 38.375 19.938 1 96.56 132 GLN B CA 1
ATOM 2658 C C . GLN B 1 132 ? -0.02 37.938 19.406 1 96.56 132 GLN B C 1
ATOM 2660 O O . GLN B 1 132 ? 0.945 38.719 19.469 1 96.56 132 GLN B O 1
ATOM 2665 N N . LEU B 1 133 ? -0.025 36.719 18.938 1 96.81 133 LEU B N 1
ATOM 2666 C CA . LEU B 1 133 ? 1.212 36.188 18.359 1 96.81 133 LEU B CA 1
ATOM 2667 C C . LEU B 1 133 ? 1.655 37.031 17.172 1 96.81 133 LEU B C 1
ATOM 2669 O O . LEU B 1 133 ? 2.822 37.438 17.078 1 96.81 133 LEU B O 1
ATOM 2673 N N . LYS B 1 134 ? 0.745 37.312 16.344 1 96.69 134 LYS B N 1
ATOM 2674 C CA . LYS B 1 134 ? 1.034 38.094 15.148 1 96.69 134 LYS B CA 1
ATOM 2675 C C . LYS B 1 134 ? 1.515 39.5 15.516 1 96.69 134 LYS B C 1
ATOM 2677 O O . LYS B 1 134 ? 2.492 39.969 14.945 1 96.69 134 LYS B O 1
ATOM 2682 N N . ASP B 1 135 ? 0.926 40.094 16.469 1 96.12 135 ASP B N 1
ATOM 2683 C CA . ASP B 1 135 ? 1.264 41.438 16.906 1 96.12 135 ASP B CA 1
ATOM 2684 C C . ASP B 1 135 ? 2.641 41.469 17.562 1 96.12 135 ASP B C 1
ATOM 2686 O O . ASP B 1 135 ? 3.418 42.406 17.344 1 96.12 135 ASP B O 1
ATOM 2690 N N . ALA B 1 136 ? 2.898 40.438 18.266 1 95.12 136 ALA B N 1
ATOM 2691 C CA . ALA B 1 136 ? 4.109 40.438 19.094 1 95.12 136 ALA B CA 1
ATOM 2692 C C . ALA B 1 136 ? 5.32 40 18.266 1 95.12 136 ALA B C 1
ATOM 2694 O O . ALA B 1 136 ? 6.43 40.531 18.469 1 95.12 136 ALA B O 1
ATOM 2695 N N . TRP B 1 137 ? 5.082 39.125 17.359 1 95.62 137 TRP B N 1
ATOM 2696 C CA . TRP B 1 137 ? 6.266 38.5 16.766 1 95.62 137 TRP B CA 1
ATOM 2697 C C . TRP B 1 137 ? 6.242 38.594 15.25 1 95.62 137 TRP B C 1
ATOM 2699 O O . TRP B 1 137 ? 7.18 38.156 14.578 1 95.62 137 TRP B O 1
ATOM 2709 N N . GLY B 1 138 ? 5.145 39.062 14.703 1 95.19 138 GLY B N 1
ATOM 2710 C CA . GLY B 1 138 ? 5.133 39.375 13.289 1 95.19 138 GLY B CA 1
ATOM 2711 C C . GLY B 1 138 ? 4.406 38.344 12.445 1 95.19 138 GLY B C 1
ATOM 2712 O O . GLY B 1 138 ? 3.992 37.312 12.953 1 95.19 138 GLY B O 1
ATOM 2713 N N . GLU B 1 139 ? 4.363 38.625 11.141 1 96.19 139 GLU B N 1
ATOM 2714 C CA . GLU B 1 139 ? 3.566 37.875 10.18 1 96.19 139 GLU B CA 1
ATOM 2715 C C . GLU B 1 139 ? 4.191 36.5 9.898 1 96.19 139 GLU B C 1
ATOM 2717 O O . GLU B 1 139 ? 3.482 35.5 9.742 1 96.19 139 GLU B O 1
ATOM 2722 N N . GLN B 1 140 ? 5.449 36.438 9.852 1 96.56 140 GLN B N 1
ATOM 2723 C CA . GLN B 1 140 ? 6.121 35.188 9.492 1 96.56 140 GLN B CA 1
ATOM 2724 C C . GLN B 1 140 ? 5.941 34.125 10.578 1 96.56 140 GLN B C 1
ATOM 2726 O O . GLN B 1 140 ? 5.664 32.969 10.281 1 96.56 140 GLN B O 1
ATOM 2731 N N . VAL B 1 141 ? 6.062 34.5 11.742 1 97.12 141 VAL B N 1
ATOM 2732 C CA . VAL B 1 141 ? 5.871 33.594 12.867 1 97.12 141 VAL B CA 1
ATOM 2733 C C . VAL B 1 141 ? 4.418 33.125 12.922 1 97.12 141 VAL B C 1
ATOM 2735 O O . VAL B 1 141 ? 4.145 31.953 13.125 1 97.12 141 VAL B O 1
ATOM 2738 N N . TYR B 1 142 ? 3.576 34.094 12.711 1 97.31 142 TYR B N 1
ATOM 2739 C CA . TYR B 1 142 ? 2.148 33.812 12.664 1 97.31 142 TYR B CA 1
ATOM 2740 C C . TYR B 1 142 ? 1.841 32.75 11.609 1 97.31 142 TYR B C 1
ATOM 2742 O O . TYR B 1 142 ? 1.138 31.781 11.891 1 97.31 142 TYR B O 1
ATOM 2750 N N . LYS B 1 143 ? 2.393 32.875 10.445 1 97.19 143 LYS B N 1
ATOM 2751 C CA . LYS B 1 143 ? 2.139 31.969 9.328 1 97.19 143 LYS B CA 1
ATOM 2752 C C . LYS B 1 143 ? 2.639 30.562 9.641 1 97.19 143 LYS B C 1
ATOM 2754 O O . LYS B 1 143 ? 1.956 29.578 9.344 1 97.19 143 LYS B O 1
ATOM 2759 N N . VAL B 1 144 ? 3.754 30.484 10.219 1 97.12 144 VAL B N 1
ATOM 2760 C CA . VAL B 1 144 ? 4.348 29.188 10.508 1 97.12 144 VAL B CA 1
ATOM 2761 C C . VAL B 1 144 ? 3.49 28.453 11.539 1 97.12 144 VAL B C 1
ATOM 2763 O O . VAL B 1 144 ? 3.299 27.234 11.43 1 97.12 144 VAL B O 1
ATOM 2766 N N . VAL B 1 145 ? 2.996 29.125 12.477 1 97.56 145 VAL B N 1
ATOM 2767 C CA . VAL B 1 145 ? 2.156 28.531 13.5 1 97.56 145 VAL B CA 1
ATOM 2768 C C . VAL B 1 145 ? 0.831 28.078 12.891 1 97.56 145 VAL B C 1
ATOM 2770 O O . VAL B 1 145 ? 0.346 26.984 13.18 1 97.56 145 VAL B O 1
ATOM 2773 N N . CYS B 1 146 ? 0.281 28.891 12.031 1 96.88 146 CYS B N 1
ATOM 2774 C CA . CYS B 1 146 ? -0.971 28.547 11.359 1 96.88 146 CYS B CA 1
ATOM 2775 C C . CYS B 1 146 ? -0.814 27.281 10.523 1 96.88 146 CYS B C 1
ATOM 2777 O O . CYS B 1 146 ? -1.687 26.422 10.531 1 96.88 146 CYS B O 1
ATOM 2779 N N . VAL B 1 147 ? 0.23 27.219 9.828 1 95.69 147 VAL B N 1
ATOM 2780 C CA . VAL B 1 147 ? 0.493 26.047 8.992 1 95.69 147 VAL B CA 1
ATOM 2781 C C . VAL B 1 147 ? 0.594 24.797 9.867 1 95.69 147 VAL B C 1
ATOM 2783 O O . VAL B 1 147 ? -0.021 23.766 9.57 1 95.69 147 VAL B O 1
ATOM 2786 N N . ALA B 1 148 ? 1.32 24.953 10.953 1 96.94 148 ALA B N 1
ATOM 2787 C CA . ALA B 1 148 ? 1.495 23.828 11.867 1 96.94 148 ALA B CA 1
ATOM 2788 C C . ALA B 1 148 ? 0.158 23.391 12.453 1 96.94 148 ALA B C 1
ATOM 2790 O O . ALA B 1 148 ? -0.123 22.188 12.547 1 96.94 148 ALA B O 1
ATOM 2791 N N . LEU B 1 149 ? -0.627 24.344 12.805 1 96.56 149 LEU B N 1
ATOM 2792 C CA . LEU B 1 149 ? -1.949 24.047 13.352 1 96.56 149 LEU B CA 1
ATOM 2793 C C . LEU B 1 149 ? -2.805 23.297 12.336 1 96.56 149 LEU B C 1
ATOM 2795 O O . LEU B 1 149 ? -3.451 22.297 12.672 1 96.56 149 LEU B O 1
ATOM 2799 N N . SER B 1 150 ? -2.762 23.75 11.172 1 95.06 150 SER B N 1
ATOM 2800 C CA . SER B 1 150 ? -3.541 23.125 10.109 1 95.06 150 SER B CA 1
ATOM 2801 C C . SER B 1 150 ? -3.066 21.688 9.852 1 95.06 150 SER B C 1
ATOM 2803 O O . SER B 1 150 ? -3.881 20.781 9.664 1 95.06 150 SER B O 1
ATOM 2805 N N . GLU B 1 151 ? -1.811 21.5 9.828 1 95.12 151 GLU B N 1
ATOM 2806 C CA . GLU B 1 151 ? -1.24 20.172 9.609 1 95.12 151 GLU B CA 1
ATOM 2807 C C . GLU B 1 151 ? -1.631 19.219 10.734 1 95.12 151 GLU B C 1
ATOM 2809 O O . GLU B 1 151 ? -2.029 18.078 10.477 1 95.12 151 GLU B O 1
ATOM 2814 N N . ILE B 1 152 ? -1.579 19.703 11.922 1 94.38 152 ILE B N 1
ATOM 2815 C CA . ILE B 1 152 ? -1.927 18.875 13.078 1 94.38 152 ILE B CA 1
ATOM 2816 C C . ILE B 1 152 ? -3.408 18.516 13.023 1 94.38 152 ILE B C 1
ATOM 2818 O O . ILE B 1 152 ? -3.781 17.375 13.273 1 94.38 152 ILE B O 1
ATOM 2822 N N . ASN B 1 153 ? -4.148 19.453 12.664 1 92.06 153 ASN B N 1
ATOM 2823 C CA . ASN B 1 153 ? -5.59 19.234 12.578 1 92.06 153 ASN B CA 1
ATOM 2824 C C . ASN B 1 153 ? -5.934 18.203 11.5 1 92.06 153 ASN B C 1
ATOM 2826 O O . ASN B 1 153 ? -6.918 17.469 11.633 1 92.06 153 ASN B O 1
ATOM 2830 N N . GLU B 1 154 ? -5.16 18.188 10.586 1 90.56 154 GLU B N 1
ATOM 2831 C CA . GLU B 1 154 ? -5.402 17.281 9.477 1 90.56 154 GLU B CA 1
ATOM 2832 C C . GLU B 1 154 ? -4.824 15.898 9.758 1 90.56 154 GLU B C 1
ATOM 2834 O O . GLU B 1 154 ? -5.469 14.883 9.484 1 90.56 154 GLU B O 1
ATOM 2839 N N . TYR B 1 155 ? -3.734 15.758 10.297 1 91.56 155 TYR B N 1
ATOM 2840 C CA . TYR B 1 155 ? -2.982 14.516 10.32 1 91.56 155 TYR B CA 1
ATOM 2841 C C . TYR B 1 155 ? -3.07 13.852 11.695 1 91.56 155 TYR B C 1
ATOM 2843 O O . TYR B 1 155 ? -2.916 12.633 11.812 1 91.56 155 TYR B O 1
ATOM 2851 N N . ASN B 1 156 ? -3.246 14.664 12.719 1 91.88 156 ASN B N 1
ATOM 2852 C CA . ASN B 1 156 ? -3.273 14.102 14.062 1 91.88 156 ASN B CA 1
ATOM 2853 C C . ASN B 1 156 ? -4.125 14.945 15.008 1 91.88 156 ASN B C 1
ATOM 2855 O O . ASN B 1 156 ? -3.615 15.5 15.977 1 91.88 156 ASN B O 1
ATOM 2859 N N . PRO B 1 157 ? -5.312 14.961 14.781 1 89.06 157 PRO B N 1
ATOM 2860 C CA . PRO B 1 157 ? -6.195 15.805 15.594 1 89.06 157 PRO B CA 1
ATOM 2861 C C . PRO B 1 157 ? -6.375 15.273 17.016 1 89.06 157 PRO B C 1
ATOM 2863 O O . PRO B 1 157 ? -6.738 16.031 17.922 1 89.06 157 PRO B O 1
ATOM 2866 N N . SER B 1 158 ? -6.117 14.078 17.266 1 86.75 158 SER B N 1
ATOM 2867 C CA . SER B 1 158 ? -6.387 13.453 18.562 1 86.75 158 SER B CA 1
ATOM 2868 C C . SER B 1 158 ? -5.297 13.797 19.578 1 86.75 158 SER B C 1
ATOM 2870 O O . SER B 1 158 ? -5.586 14.328 20.641 1 86.75 158 SER B O 1
ATOM 2872 N N . THR B 1 159 ? -4.027 13.562 19.297 1 89.88 159 THR B N 1
ATOM 2873 C CA . THR B 1 159 ? -2.928 13.781 20.234 1 89.88 159 THR B CA 1
ATOM 2874 C C . THR B 1 159 ? -2.273 15.141 19.984 1 89.88 159 THR B C 1
ATOM 2876 O O . THR B 1 159 ? -1.563 15.656 20.844 1 89.88 159 THR B O 1
ATOM 2879 N N . ARG B 1 160 ? -2.457 15.688 18.766 1 92.38 160 ARG B N 1
ATOM 2880 C CA . ARG B 1 160 ? -1.942 16.984 18.344 1 92.38 160 ARG B CA 1
ATOM 2881 C C . ARG B 1 160 ? -0.418 17 18.391 1 92.38 160 ARG B C 1
ATOM 2883 O O . ARG B 1 160 ? 0.186 18.078 18.484 1 92.38 160 ARG B O 1
ATOM 2890 N N . CYS B 1 161 ? 0.172 15.844 18.391 1 93.75 161 CYS B N 1
ATOM 2891 C CA . CYS B 1 161 ? 1.622 15.742 18.266 1 93.75 161 CYS B CA 1
ATOM 2892 C C . CYS B 1 161 ? 2.045 15.719 16.812 1 93.75 161 CYS B C 1
ATOM 2894 O O . CYS B 1 161 ? 1.286 15.266 15.945 1 93.75 161 CYS B O 1
ATOM 2896 N N . ALA B 1 162 ? 3.209 16.266 16.625 1 94.25 162 ALA B N 1
ATOM 2897 C CA . ALA B 1 162 ? 3.762 16.219 15.273 1 94.25 162 ALA B CA 1
ATOM 2898 C C . ALA B 1 162 ? 3.922 14.781 14.789 1 94.25 162 ALA B C 1
ATOM 2900 O O . ALA B 1 162 ? 4.262 13.891 15.57 1 94.25 162 ALA B O 1
ATOM 2901 N N . VAL B 1 163 ? 3.668 14.531 13.531 1 93.75 163 VAL B N 1
ATOM 2902 C CA . VAL B 1 163 ? 3.734 13.18 12.977 1 93.75 163 VAL B CA 1
ATOM 2903 C C . VAL B 1 163 ? 4.57 13.188 11.703 1 93.75 163 VAL B C 1
ATOM 2905 O O . VAL B 1 163 ? 4.418 14.07 10.859 1 93.75 163 VAL B O 1
ATOM 2908 N N . PRO B 1 164 ? 5.41 12.211 11.633 1 93.62 164 PRO B N 1
ATOM 2909 C CA . PRO B 1 164 ? 6.215 12.133 10.414 1 93.62 164 PRO B CA 1
ATOM 2910 C C . PRO B 1 164 ? 5.422 11.617 9.211 1 93.62 164 PRO B C 1
ATOM 2912 O O . PRO B 1 164 ? 4.578 10.727 9.367 1 93.62 164 PRO B O 1
ATOM 2915 N N . GLU B 1 165 ? 5.605 12.242 8.047 1 94.38 165 GLU B N 1
ATOM 2916 C CA . GLU B 1 165 ? 5.02 11.797 6.785 1 94.38 165 GLU B CA 1
ATOM 2917 C C . GLU B 1 165 ? 6.043 11.844 5.652 1 94.38 165 GLU B C 1
ATOM 2919 O O . GLU B 1 165 ? 6.938 12.695 5.652 1 94.38 165 GLU B O 1
ATOM 2924 N N . ILE B 1 166 ? 5.91 10.867 4.793 1 94.44 166 ILE B N 1
ATOM 2925 C CA . ILE B 1 166 ? 6.746 10.922 3.598 1 94.44 166 ILE B CA 1
ATOM 2926 C C . ILE B 1 166 ? 6.219 12 2.652 1 94.44 166 ILE B C 1
ATOM 2928 O O . ILE B 1 166 ? 5.043 11.992 2.281 1 94.44 166 ILE B O 1
ATOM 2932 N N . TRP B 1 167 ? 7.094 12.922 2.277 1 94 167 TRP B N 1
ATOM 2933 C CA . TRP B 1 167 ? 6.656 14.141 1.608 1 94 167 TRP B CA 1
ATOM 2934 C C . TRP B 1 167 ? 7.398 14.336 0.29 1 94 167 TRP B C 1
ATOM 2936 O O . TRP B 1 167 ? 8.602 14.07 0.202 1 94 167 TRP B O 1
ATOM 2946 N N . ASN B 1 168 ? 6.688 14.648 -0.741 1 95.31 168 ASN B N 1
ATOM 2947 C CA . ASN B 1 168 ? 7.234 15.125 -2.01 1 95.31 168 ASN B CA 1
ATOM 2948 C C . ASN B 1 168 ? 7.457 16.641 -1.997 1 95.31 168 ASN B C 1
ATOM 2950 O O . ASN B 1 168 ? 6.512 17.406 -2.168 1 95.31 168 ASN B O 1
ATOM 2954 N N . PHE B 1 169 ? 8.641 17.109 -1.832 1 92.19 169 PHE B N 1
ATOM 2955 C CA . PHE B 1 169 ? 8.961 18.516 -1.629 1 92.19 169 PHE B CA 1
ATOM 2956 C C . PHE B 1 169 ? 8.836 19.297 -2.934 1 92.19 169 PHE B C 1
ATOM 2958 O O . PHE B 1 169 ? 8.602 20.516 -2.92 1 92.19 169 PHE B O 1
ATOM 2965 N N . LYS B 1 170 ? 9 18.609 -4.02 1 92.38 170 LYS B N 1
ATOM 2966 C CA . LYS B 1 170 ? 8.828 19.25 -5.316 1 92.38 170 LYS B CA 1
ATOM 2967 C C . LYS B 1 170 ? 7.371 19.656 -5.543 1 92.38 170 LYS B C 1
ATOM 2969 O O . LYS B 1 170 ? 7.094 20.781 -5.965 1 92.38 170 LYS B O 1
ATOM 2974 N N . GLU B 1 171 ? 6.453 18.781 -5.219 1 94.31 171 GLU B N 1
ATOM 2975 C CA . GLU B 1 171 ? 5.035 19.031 -5.445 1 94.31 171 GLU B CA 1
ATOM 2976 C C . GLU B 1 171 ? 4.348 19.516 -4.172 1 94.31 171 GLU B C 1
ATOM 2978 O O . GLU B 1 171 ? 3.168 19.875 -4.195 1 94.31 171 GLU B O 1
ATOM 2983 N N . ASN B 1 172 ? 4.988 19.516 -3.104 1 92.81 172 ASN B N 1
ATOM 2984 C CA . ASN B 1 172 ? 4.5 19.969 -1.809 1 92.81 172 ASN B CA 1
ATOM 2985 C C . ASN B 1 172 ? 3.246 19.219 -1.377 1 92.81 172 ASN B C 1
ATOM 2987 O O . ASN B 1 172 ? 2.225 19.844 -1.064 1 92.81 172 ASN B O 1
ATOM 2991 N N . ARG B 1 173 ? 3.41 17.906 -1.309 1 94.69 173 ARG B N 1
ATOM 2992 C CA . ARG B 1 173 ? 2.32 17.016 -0.911 1 94.69 173 ARG B CA 1
ATOM 2993 C C . ARG B 1 173 ? 2.859 15.703 -0.351 1 94.69 173 ARG B C 1
ATOM 2995 O O . ARG B 1 173 ? 4.047 15.406 -0.49 1 94.69 173 ARG B O 1
ATOM 3002 N N . LYS B 1 174 ? 1.939 15.016 0.266 1 93.69 174 LYS B N 1
ATOM 3003 C CA . LYS B 1 174 ? 2.301 13.68 0.733 1 93.69 174 LYS B CA 1
ATOM 3004 C C . LYS B 1 174 ? 2.701 12.781 -0.432 1 93.69 174 LYS B C 1
ATOM 3006 O O . LYS B 1 174 ? 2.043 12.773 -1.475 1 93.69 174 LYS B O 1
ATOM 3011 N N . ALA B 1 175 ? 3.699 12.031 -0.272 1 95.5 175 ALA B N 1
ATOM 3012 C CA . ALA B 1 175 ? 4.168 11.156 -1.341 1 95.5 175 ALA B CA 1
ATOM 3013 C C . ALA B 1 175 ? 3.395 9.844 -1.352 1 95.5 175 ALA B C 1
ATOM 3015 O O . ALA B 1 175 ? 3.025 9.32 -0.295 1 95.5 175 ALA B O 1
ATOM 3016 N N . SER B 1 176 ? 3.123 9.336 -2.551 1 95.81 176 SER B N 1
ATOM 3017 C CA . SER B 1 176 ? 2.555 8 -2.662 1 95.81 176 SER B CA 1
ATOM 3018 C C . SER B 1 176 ? 3.633 6.93 -2.541 1 95.81 176 SER B C 1
ATOM 3020 O O . SER B 1 176 ? 4.812 7.199 -2.777 1 95.81 176 SER B O 1
ATOM 3022 N N . LEU B 1 177 ? 3.25 5.746 -2.184 1 96 177 LEU B N 1
ATOM 3023 C CA . LEU B 1 177 ? 4.203 4.648 -2.1 1 96 177 LEU B CA 1
ATOM 3024 C C . LEU B 1 177 ? 4.867 4.398 -3.451 1 96 177 LEU B C 1
ATOM 3026 O O . LEU B 1 177 ? 6.07 4.137 -3.52 1 96 177 LEU B O 1
ATOM 3030 N N . LYS B 1 178 ? 4.094 4.523 -4.5 1 96.06 178 LYS B N 1
ATOM 3031 C CA . LYS B 1 178 ? 4.613 4.309 -5.848 1 96.06 178 LYS B CA 1
ATOM 3032 C C . LYS B 1 178 ? 5.773 5.258 -6.145 1 96.06 178 LYS B C 1
ATOM 3034 O O . LYS B 1 178 ? 6.809 4.84 -6.664 1 96.06 178 LYS B O 1
ATOM 3039 N N . GLU B 1 179 ? 5.578 6.453 -5.801 1 95.44 179 GLU B N 1
ATOM 3040 C CA . GLU B 1 179 ? 6.582 7.477 -6.07 1 95.44 179 GLU B CA 1
ATOM 3041 C C . GLU B 1 179 ? 7.871 7.203 -5.301 1 95.44 179 GLU B C 1
ATOM 3043 O O . GLU B 1 179 ? 8.969 7.312 -5.859 1 95.44 179 GLU B O 1
ATOM 3048 N N . VAL B 1 180 ? 7.793 6.898 -4.082 1 94.94 180 VAL B N 1
ATOM 3049 C CA . VAL B 1 180 ? 8.961 6.691 -3.23 1 94.94 180 VAL B CA 1
ATOM 3050 C C . VAL B 1 180 ? 9.688 5.418 -3.652 1 94.94 180 VAL B C 1
ATOM 3052 O O . VAL B 1 180 ? 10.914 5.41 -3.768 1 94.94 180 VAL B O 1
ATOM 3055 N N . ILE B 1 181 ? 8.938 4.41 -3.891 1 94.5 181 ILE B N 1
ATOM 3056 C CA . ILE B 1 181 ? 9.516 3.148 -4.344 1 94.5 181 ILE B CA 1
ATOM 3057 C C . ILE B 1 181 ? 10.242 3.359 -5.668 1 94.5 181 ILE B C 1
ATOM 3059 O O . ILE B 1 181 ? 11.359 2.865 -5.855 1 94.5 181 ILE B O 1
ATOM 3063 N N . GLY B 1 182 ? 9.594 4.059 -6.543 1 93.19 182 GLY B N 1
ATOM 3064 C CA . GLY B 1 182 ? 10.25 4.379 -7.801 1 93.19 182 GLY B CA 1
ATOM 3065 C C . GLY B 1 182 ? 11.578 5.094 -7.617 1 93.19 182 GLY B C 1
ATOM 3066 O O . GLY B 1 182 ? 12.555 4.777 -8.297 1 93.19 182 GLY B O 1
ATOM 3067 N N . CYS B 1 183 ? 11.641 5.988 -6.777 1 92.69 183 CYS B N 1
ATOM 3068 C CA . CYS B 1 183 ? 12.859 6.73 -6.48 1 92.69 183 CYS B CA 1
ATOM 3069 C C . CYS B 1 183 ? 13.945 5.809 -5.93 1 92.69 183 CYS B C 1
ATOM 3071 O O . CYS B 1 183 ? 15.102 5.883 -6.34 1 92.69 183 CYS B O 1
ATOM 3073 N N . LEU B 1 184 ? 13.57 4.945 -4.965 1 91.81 184 LEU B N 1
ATOM 3074 C CA . LEU B 1 184 ? 14.516 4.004 -4.367 1 91.81 184 LEU B CA 1
ATOM 3075 C C . LEU B 1 184 ? 15.109 3.082 -5.426 1 91.81 184 LEU B C 1
ATOM 3077 O O . LEU B 1 184 ? 16.312 2.852 -5.445 1 91.81 184 LEU B O 1
ATOM 3081 N N . LEU B 1 185 ? 14.234 2.582 -6.266 1 92.31 185 LEU B N 1
ATOM 3082 C CA . LEU B 1 185 ? 14.664 1.675 -7.32 1 92.31 185 LEU B CA 1
ATOM 3083 C C . LEU B 1 185 ? 15.625 2.373 -8.273 1 92.31 185 LEU B C 1
ATOM 3085 O O . LEU B 1 185 ? 16.625 1.786 -8.695 1 92.31 185 LEU B O 1
ATOM 3089 N N . ASN B 1 186 ? 15.344 3.582 -8.609 1 90.31 186 ASN B N 1
ATOM 3090 C CA . ASN B 1 186 ? 16.219 4.359 -9.484 1 90.31 186 ASN B CA 1
ATOM 3091 C C . ASN B 1 186 ? 17.578 4.605 -8.836 1 90.31 186 ASN B C 1
ATOM 3093 O O . ASN B 1 186 ? 18.609 4.5 -9.5 1 90.31 186 ASN B O 1
ATOM 3097 N N . GLU B 1 187 ? 17.594 4.934 -7.59 1 88.5 187 GLU B N 1
ATOM 3098 C CA . GLU B 1 187 ? 18.844 5.148 -6.863 1 88.5 187 GLU B CA 1
ATOM 3099 C C . GLU B 1 187 ? 19.688 3.885 -6.836 1 88.5 187 GLU B C 1
ATOM 3101 O O . GLU B 1 187 ? 20.922 3.945 -7 1 88.5 187 GLU B O 1
ATOM 3106 N N . LEU B 1 188 ? 19.062 2.836 -6.574 1 89.12 188 LEU B N 1
ATOM 3107 C CA . LEU B 1 188 ? 19.75 1.554 -6.539 1 89.12 188 LEU B CA 1
ATOM 3108 C C . LEU B 1 188 ? 20.359 1.225 -7.902 1 89.12 188 LEU B C 1
ATOM 3110 O O . LEU B 1 188 ? 21.5 0.748 -7.984 1 89.12 188 LEU B O 1
ATOM 3114 N N . LYS B 1 189 ? 19.547 1.45 -8.898 1 89.12 189 LYS B N 1
ATOM 3115 C CA . LYS B 1 189 ? 20.016 1.195 -10.258 1 89.12 189 LYS B CA 1
ATOM 3116 C C . LYS B 1 189 ? 21.25 2.018 -10.57 1 89.12 189 LYS B C 1
ATOM 3118 O O . LYS B 1 189 ? 22.234 1.495 -11.125 1 89.12 189 LYS B O 1
ATOM 3123 N N . VAL B 1 190 ? 21.281 3.217 -10.227 1 87.12 190 VAL B N 1
ATOM 3124 C CA . VAL B 1 190 ? 22.391 4.129 -10.5 1 87.12 190 VAL B CA 1
ATOM 3125 C C . VAL B 1 190 ? 23.625 3.68 -9.727 1 87.12 190 VAL B C 1
ATOM 3127 O O . VAL B 1 190 ? 24.734 3.65 -10.281 1 87.12 190 VAL B O 1
ATOM 3130 N N . LEU B 1 191 ? 23.453 3.328 -8.477 1 86.62 191 LEU B N 1
ATOM 3131 C CA . LEU B 1 191 ? 24.562 2.924 -7.637 1 86.62 191 LEU B CA 1
ATOM 3132 C C . LEU B 1 191 ? 25.172 1.612 -8.133 1 86.62 191 LEU B C 1
ATOM 3134 O O . LEU B 1 191 ? 26.391 1.434 -8.094 1 86.62 191 LEU B O 1
ATOM 3138 N N . LYS B 1 192 ? 24.359 0.762 -8.578 1 86.19 192 LYS B N 1
ATOM 3139 C CA . LYS B 1 192 ? 24.844 -0.521 -9.078 1 86.19 192 LYS B CA 1
ATOM 3140 C C . LYS B 1 192 ? 25.594 -0.348 -10.391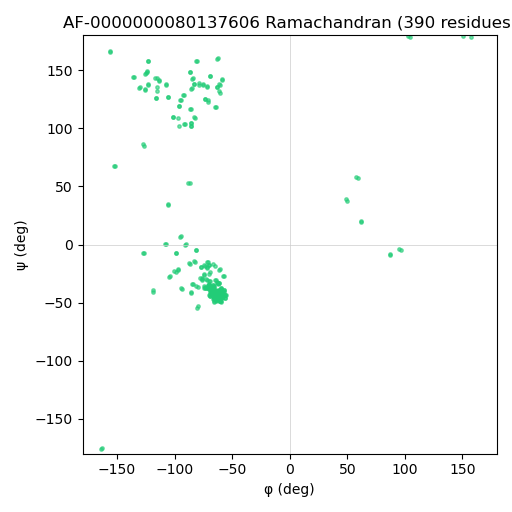 1 86.19 192 LYS B C 1
ATOM 3142 O O . LYS B 1 192 ? 26.594 -1.024 -10.633 1 86.19 192 LYS B O 1
ATOM 3147 N N . GLN B 1 193 ? 25.078 0.521 -11.164 1 86.88 193 GLN B N 1
ATOM 3148 C CA . GLN B 1 193 ? 25.75 0.802 -12.422 1 86.88 193 GLN B CA 1
ATOM 3149 C C . GLN B 1 193 ? 27.109 1.473 -12.18 1 86.88 193 GLN B C 1
ATOM 3151 O O . GLN B 1 193 ? 28.062 1.22 -12.914 1 86.88 193 GLN B O 1
ATOM 3156 N N . ALA B 1 194 ? 27.141 2.26 -11.195 1 83.38 194 ALA B N 1
ATOM 3157 C CA . ALA B 1 194 ? 28.391 2.961 -10.859 1 83.38 194 ALA B CA 1
ATOM 3158 C C . ALA B 1 194 ? 29.438 1.995 -10.32 1 83.38 194 ALA B C 1
ATOM 3160 O O . ALA B 1 194 ? 30.641 2.215 -10.492 1 83.38 194 ALA B O 1
ATOM 3161 N N . LYS B 1 195 ? 29.094 1.024 -9.695 1 77.94 195 LYS B N 1
ATOM 3162 C CA . LYS B 1 195 ? 30.016 0.026 -9.164 1 77.94 195 LYS B CA 1
ATOM 3163 C C . LYS B 1 195 ? 30.641 -0.797 -10.281 1 77.94 195 LYS B C 1
ATOM 3165 O O . LYS B 1 195 ? 31.797 -1.235 -10.164 1 77.94 195 LYS B O 1
ATOM 3170 N N . HIS B 1 196 ? 29.875 -1.019 -11.266 1 70.69 196 HIS B N 1
ATOM 3171 C CA . HIS B 1 196 ? 30.375 -1.84 -12.359 1 70.69 196 HIS B CA 1
ATOM 3172 C C . HIS B 1 196 ? 31.234 -1.019 -13.312 1 70.69 196 HIS B C 1
ATOM 3174 O O . HIS B 1 196 ? 31.922 -1.575 -14.18 1 70.69 196 HIS B O 1
ATOM 3180 N N . ARG B 1 197 ? 31.359 0.269 -13.133 1 63.66 197 ARG B N 1
ATOM 3181 C CA . ARG B 1 197 ? 32.312 1.083 -13.867 1 63.66 197 ARG B CA 1
ATOM 3182 C C . ARG B 1 197 ? 33.594 1.263 -13.07 1 63.66 197 ARG B C 1
ATOM 3184 O O . ARG B 1 197 ? 34.688 1.222 -13.641 1 63.66 197 ARG B O 1
#

Foldseek 3Di:
DVVVVVVVVVVVVVVVVVVVVVVVVVVVVVVVVVVVVVVQVVLQVVCLVPVAPPDDPPDLKHKDWALQFDLVLLLVLLVVVDDDDCSVVVSVVVSVVLSVVLQDLVDDQWDWDQDPNDTDIAGNPPRPVLVVCCVRRHDVRSVRNRRSSVRLVVPPNDRSGTDMAIARNVVGGGDDPVVSVVVVVVVVVVVVVVVVD/DVVVVVVVVVVVVVVVVVVVVVVVVVVVVVVVVVVVVVVQVVLQVVCLVPVAPPDDPPDLKHKDWALQFDLVLLLVLLVVVDDDDCSVVRSVVVSVVLSVVLQDLVDDQWDWDQDPNDTDIAGNPPDPVLVVCCVRRHDVRSVRNRRSSVRLVVPPNDRSGTDIAIARNVVGGGDDPVVVVVVVVVVVVVVVVVVVD